Protein AF-A0AAN6P6X8-F1 (afdb_monomer_lite)

Radius of gyration: 31.21 Å; chains: 1; bounding box: 123×56×80 Å

Organism: NCBI:txid2588326

Secondary structure (DSSP, 8-state):
---HHHHHHHHHHHHHHHHHHHHHHHHHHHHHHHHHHHTTS-------------------EEEEEEETTEEEEEEEEEEE-GGGGSTT---SEEE-HHHHTSSS-----HHHHTEEEEEEEEEEEEESSS-EEEEEEEEETTTTEEEEEEEE---TTTHHHHIIIIIHHHHHHHHHHHHHTT--SSSEEE-TTS--EEEEEEEE--TTTGGG-S-EEEEETTEEEEE--EEEEEEEEEEE---GGG--GGGGG--EEEEEEE--SSTT---EEEEEEES-HHHHHHHHHHHHHHHHHHHHHS--TTEEEEEEEEEEEEEESS-EEEEEEEEEEEETTS-EEEEEEETTSSEEEEEEEPGGGSPSS--TT----S-EEEEEE-TTSPEEEEEETT--S-EEESSHHHHHHHHHHHHHHHHHTS---------PPPPP---

pLDDT: mean 77.72, std 19.09, range [30.06, 97.38]

Foldseek 3Di:
DAQFVLLVVLLVVLVQVCQLVVVVVVCCCVVPVVVVVVVPDDDDDDDPDPPDPDPPPFFWWWKWWDDPPDIHTLAGTKGADPCLVPPPDFFGIAHPQCVPPVPNDGDGRVQNRQWGADLQWAKAWERGPFTKIKGFQIARNVVRGGTIMMIGDGDPVCVVVCCVVPRVVRQVVSLVSCVVVVHADLQWHADPVRPWIKGWHYKYDPPPVQVSQQWDWDDDPPDIDIARAFPDKMKIFIATPDDPVPDDPVRRQFFIWIWTWGDDPDPPDDTPTPTDGDTGPVVVVVVSVQVSVVSVVVSQQDAHSQKDWLDWAFAQWKDFPVDIAGRWIWTWIAGPVRWIKIWIAHPVRQKIKIFTADPCNLDDDDDPQQFSFAKMWIWGQDPVRDIDIDIDRGGTGDMDGPDVVRVVSVVVSSNVSNVVPDPPPDPPDDDDDDDDDDD

Sequence (439 aa):
IPCSSRTSRIEDRLNENSIMVKEIHAWWLQNLRDATIATVIGGDVHSDQPLAPRPPTSLCFEVHLSSGNQSQVLCARACPHDDWKDSGTLQLFVCRCSEAENTGQGPRHPRVENIALSPFSFPYRQAGEASSWTLFKALDKSTNQMVSITIKNVTASDIAEFEASFIHPLAAARADAMLQNGISNQLAHLSLDGGRVRALNLHSDLSGLHTLIESVTFRAGHRSLTKSNVAGLSLLNYRELEDESARTVDSALDQAELSIYCGGRGTNDTEDITKTIVHPARKLHQKLKDMRTELFITALQSPRPDETVVLHLQATDVQCEVAIISDAELLITRNRQGKYRLIVTSRNRCTVLTQVLPDAFFTAPHFPGQRFASPTWVIQLEDGGRRKVTHHPNGFRFMSFRNSNAERMFELGRTAVLQGAQPQALPIEGHETTPSATS

Structure (mmCIF, N/CA/C/O backbone):
data_AF-A0AAN6P6X8-F1
#
_entry.id   AF-A0AAN6P6X8-F1
#
loop_
_atom_site.group_PDB
_atom_site.id
_atom_site.type_symbol
_atom_site.label_atom_id
_atom_site.label_alt_id
_atom_site.label_comp_id
_atom_site.label_asym_id
_atom_site.label_entity_id
_atom_site.label_seq_id
_atom_site.pdbx_PDB_ins_code
_atom_site.Cartn_x
_atom_site.Cartn_y
_atom_site.Cartn_z
_atom_site.occupancy
_atom_site.B_iso_or_equiv
_atom_site.auth_seq_id
_atom_site.auth_comp_id
_atom_site.auth_asym_id
_atom_site.auth_atom_id
_atom_site.pdbx_PDB_model_num
ATOM 1 N N . ILE A 1 1 ? -23.706 9.107 12.059 1.00 30.19 1 ILE A N 1
ATOM 2 C CA . ILE A 1 1 ? -22.385 9.117 11.381 1.00 30.19 1 ILE A CA 1
ATOM 3 C C . ILE A 1 1 ? -21.906 7.667 11.287 1.00 30.19 1 ILE A C 1
ATOM 5 O O . ILE A 1 1 ? -21.598 7.106 12.332 1.00 30.19 1 ILE A O 1
ATOM 9 N N . PRO A 1 2 ? -21.930 7.013 10.111 1.00 30.06 2 PRO A N 1
ATOM 10 C CA . PRO A 1 2 ? -21.532 5.612 9.974 1.00 30.06 2 PRO A CA 1
ATOM 11 C C . PRO A 1 2 ? -20.073 5.517 9.482 1.00 30.06 2 PRO A C 1
ATOM 13 O O . PRO A 1 2 ? -19.825 5.630 8.288 1.00 30.06 2 PRO A O 1
ATOM 16 N N . CYS A 1 3 ? -19.100 5.332 10.388 1.00 36.81 3 CYS A N 1
ATOM 17 C CA . CYS A 1 3 ? -17.661 5.349 10.039 1.00 36.81 3 CYS A CA 1
ATOM 18 C C . CYS A 1 3 ? -16.919 3.996 10.070 1.00 36.81 3 CYS A C 1
ATOM 20 O O . CYS A 1 3 ? -15.815 3.913 9.546 1.00 36.81 3 CYS A O 1
ATOM 22 N N . SER A 1 4 ? -17.450 2.922 10.650 1.00 45.56 4 SER A N 1
ATOM 23 C CA . SER A 1 4 ? -16.604 1.790 11.081 1.00 45.56 4 SER A CA 1
ATOM 24 C C . SER A 1 4 ? -16.458 0.581 10.127 1.00 45.56 4 SER A C 1
ATOM 26 O O . SER A 1 4 ? -15.605 -0.262 10.379 1.00 45.56 4 SER A O 1
ATOM 28 N N . SER A 1 5 ? -17.190 0.483 9.001 1.00 40.00 5 SER A N 1
ATOM 29 C CA . SER A 1 5 ? -16.968 -0.583 7.987 1.00 40.00 5 SER A CA 1
ATOM 30 C C . SER A 1 5 ? -15.854 -0.214 7.014 1.00 40.00 5 SER A C 1
ATOM 32 O O . SER A 1 5 ? -15.300 -1.072 6.329 1.00 40.00 5 SER A O 1
ATOM 34 N N . ARG A 1 6 ? -15.530 1.081 6.947 1.00 45.75 6 ARG A N 1
ATOM 35 C CA . ARG A 1 6 ? -14.429 1.609 6.149 1.00 45.75 6 ARG A CA 1
ATOM 36 C C . ARG A 1 6 ? -13.105 1.376 6.865 1.00 45.75 6 ARG A C 1
ATOM 38 O O . ARG A 1 6 ? -12.156 0.984 6.208 1.00 45.75 6 ARG A O 1
ATOM 45 N N . THR A 1 7 ? -13.047 1.505 8.191 1.00 44.00 7 THR A N 1
ATOM 46 C CA . THR A 1 7 ? -11.809 1.328 8.969 1.00 44.00 7 THR A CA 1
ATOM 47 C C . THR A 1 7 ? -11.248 -0.090 8.900 1.00 44.00 7 THR A C 1
ATOM 49 O O . THR A 1 7 ? -10.050 -0.227 8.685 1.00 44.00 7 THR A O 1
ATOM 52 N N . SER A 1 8 ? -12.082 -1.135 8.995 1.00 43.88 8 SER A N 1
ATOM 53 C CA . SER A 1 8 ? -11.607 -2.524 8.858 1.00 43.88 8 SER A CA 1
ATOM 54 C C . SER A 1 8 ? -11.134 -2.840 7.437 1.00 43.88 8 SER A C 1
ATOM 56 O O . SER A 1 8 ? -10.067 -3.410 7.260 1.00 43.88 8 SER A O 1
ATOM 58 N N . ARG A 1 9 ? -11.853 -2.369 6.407 1.00 51.62 9 ARG A N 1
ATOM 59 C CA . ARG A 1 9 ? -11.424 -2.494 5.000 1.00 51.62 9 ARG A CA 1
ATOM 60 C C . ARG A 1 9 ? -10.135 -1.728 4.705 1.00 51.62 9 ARG A C 1
ATOM 62 O O . ARG A 1 9 ? -9.334 -2.174 3.892 1.00 51.62 9 ARG A O 1
ATOM 69 N N . ILE A 1 10 ? -9.947 -0.570 5.336 1.00 49.12 10 ILE A N 1
ATOM 70 C CA . ILE A 1 10 ? -8.704 0.202 5.261 1.00 49.12 10 ILE A CA 1
ATOM 71 C C . ILE A 1 10 ? -7.580 -0.560 5.965 1.00 49.12 10 ILE A C 1
ATOM 73 O O . ILE A 1 10 ? -6.480 -0.592 5.437 1.00 49.12 10 ILE A O 1
ATOM 77 N N . GLU A 1 11 ? -7.832 -1.193 7.111 1.00 47.28 11 GLU A N 1
ATOM 78 C CA . GLU A 1 11 ? -6.831 -1.976 7.841 1.00 47.28 11 GLU A CA 1
ATOM 79 C C . GLU A 1 11 ? -6.399 -3.238 7.078 1.00 47.28 11 GLU A C 1
ATOM 81 O O . GLU A 1 11 ? -5.197 -3.460 6.927 1.00 47.28 11 GLU A O 1
ATOM 86 N N . ASP A 1 12 ? -7.344 -4.002 6.526 1.00 48.84 12 ASP A N 1
ATOM 87 C CA . ASP A 1 12 ? -7.065 -5.190 5.707 1.00 48.84 12 ASP A CA 1
ATOM 88 C C . ASP A 1 12 ? -6.274 -4.812 4.444 1.00 48.84 12 ASP A C 1
ATOM 90 O O . ASP A 1 12 ? -5.235 -5.405 4.151 1.00 48.84 12 ASP A O 1
ATOM 94 N N . ARG A 1 13 ? -6.664 -3.725 3.762 1.00 51.25 13 ARG A N 1
ATOM 95 C CA . ARG A 1 13 ? -5.938 -3.224 2.583 1.00 51.25 13 ARG A CA 1
ATOM 96 C C . ARG A 1 13 ? -4.625 -2.524 2.926 1.00 51.25 13 ARG A C 1
ATOM 98 O O . ARG A 1 13 ? -3.699 -2.540 2.126 1.00 51.25 13 ARG A O 1
ATOM 105 N N . LEU A 1 14 ? -4.478 -1.923 4.106 1.00 48.84 14 LEU A N 1
ATOM 106 C CA . LEU A 1 14 ? -3.179 -1.463 4.615 1.00 48.84 14 LEU A CA 1
ATOM 107 C C . LEU A 1 14 ? -2.282 -2.648 4.985 1.00 48.84 14 LEU A C 1
ATOM 109 O O . LEU A 1 14 ? -1.062 -2.516 4.948 1.00 48.84 14 LEU A O 1
ATOM 113 N N . ASN A 1 15 ? -2.850 -3.801 5.342 1.00 48.84 15 ASN A N 1
ATOM 114 C CA . ASN A 1 15 ? -2.104 -5.026 5.604 1.00 48.84 15 ASN A CA 1
ATOM 115 C C . ASN A 1 15 ? -1.629 -5.700 4.303 1.00 48.84 15 ASN A C 1
ATOM 117 O O . ASN A 1 15 ? -0.506 -6.205 4.277 1.00 48.84 15 ASN A O 1
ATOM 121 N N . GLU A 1 16 ? -2.422 -5.621 3.231 1.00 52.09 16 GLU A N 1
ATOM 122 C CA . GLU A 1 16 ? -1.996 -5.910 1.852 1.00 52.09 16 GLU A CA 1
ATOM 123 C C . GLU A 1 16 ? -0.932 -4.896 1.389 1.00 52.09 16 GLU A C 1
ATOM 125 O O . GLU A 1 16 ? 0.127 -5.274 0.924 1.00 52.09 16 GLU A O 1
ATOM 130 N N . ASN A 1 17 ? -1.088 -3.593 1.636 1.00 49.50 17 ASN A N 1
ATOM 131 C CA . ASN A 1 17 ? -0.071 -2.598 1.244 1.00 49.50 17 ASN A CA 1
ATOM 132 C C . ASN A 1 17 ? 1.177 -2.575 2.145 1.00 49.50 17 ASN A C 1
ATOM 134 O O . ASN A 1 17 ? 2.246 -2.107 1.750 1.00 49.50 17 ASN A O 1
ATOM 138 N N . SER A 1 18 ? 1.086 -3.163 3.340 1.00 50.09 18 SER A N 1
ATOM 139 C CA . SER A 1 18 ? 2.241 -3.522 4.160 1.00 50.09 18 SER A CA 1
ATOM 140 C C . SER A 1 18 ? 3.134 -4.542 3.452 1.00 50.09 18 SER A C 1
ATOM 142 O O . SER A 1 18 ? 4.253 -4.724 3.927 1.00 50.09 18 SER A O 1
ATOM 144 N N . ILE A 1 19 ? 2.685 -5.184 2.365 1.00 54.75 19 ILE A N 1
ATOM 145 C CA . ILE A 1 19 ? 3.520 -6.035 1.515 1.00 54.75 19 ILE A CA 1
ATOM 146 C C . ILE A 1 19 ? 4.697 -5.234 0.982 1.00 54.75 19 ILE A C 1
ATOM 148 O O . ILE A 1 19 ? 5.800 -5.672 1.237 1.00 54.75 19 ILE A O 1
ATOM 152 N N . MET A 1 20 ? 4.532 -4.021 0.438 1.00 54.41 20 MET A N 1
ATOM 153 C CA . MET A 1 20 ? 5.683 -3.225 -0.026 1.00 54.41 20 MET A CA 1
ATOM 154 C C . MET A 1 20 ? 6.729 -3.040 1.080 1.00 54.41 20 MET A C 1
ATOM 156 O O . MET A 1 20 ? 7.922 -3.233 0.870 1.00 54.41 20 MET A O 1
ATOM 160 N N . VAL A 1 21 ? 6.299 -2.684 2.292 1.00 56.94 21 VAL A N 1
ATOM 161 C CA . VAL A 1 21 ? 7.257 -2.443 3.377 1.00 56.94 21 VAL A CA 1
ATOM 162 C C . VAL A 1 21 ? 7.829 -3.746 3.944 1.00 56.94 21 VAL A C 1
ATOM 164 O O . VAL A 1 21 ? 8.978 -3.781 4.383 1.00 56.94 21 VAL A O 1
ATOM 167 N N . LYS A 1 22 ? 7.052 -4.833 3.919 1.00 59.72 22 LYS A N 1
ATOM 168 C CA . LYS A 1 22 ? 7.522 -6.183 4.246 1.00 59.72 22 LYS A CA 1
ATOM 169 C C . LYS A 1 22 ? 8.478 -6.710 3.184 1.00 59.72 22 LYS A C 1
ATOM 171 O O . LYS A 1 22 ? 9.425 -7.366 3.570 1.00 59.72 22 LYS A O 1
ATOM 176 N N . GLU A 1 23 ? 8.272 -6.410 1.909 1.00 56.66 23 GLU A N 1
ATOM 177 C CA . GLU A 1 23 ? 9.137 -6.755 0.783 1.00 56.66 23 GLU A CA 1
ATOM 178 C C . GLU A 1 23 ? 10.440 -5.981 0.872 1.00 56.66 23 GLU A C 1
ATOM 180 O O . GLU A 1 23 ? 11.497 -6.585 0.791 1.00 56.66 23 GLU A O 1
ATOM 185 N N . ILE A 1 24 ? 10.385 -4.675 1.142 1.00 54.97 24 ILE A N 1
ATOM 186 C CA . ILE A 1 24 ? 11.572 -3.860 1.416 1.00 54.97 24 ILE A CA 1
ATOM 187 C C . ILE A 1 24 ? 12.355 -4.446 2.604 1.00 54.97 24 ILE A C 1
ATOM 189 O O . ILE A 1 24 ? 13.575 -4.585 2.544 1.00 54.97 24 ILE A O 1
ATOM 193 N N . HIS A 1 25 ? 11.665 -4.843 3.678 1.00 52.03 25 HIS A N 1
ATOM 194 C CA . HIS A 1 25 ? 12.292 -5.460 4.849 1.00 52.03 25 HIS A CA 1
ATOM 195 C C . HIS A 1 25 ? 12.774 -6.901 4.604 1.00 52.03 25 HIS A C 1
ATOM 197 O O . HIS A 1 25 ? 13.787 -7.310 5.160 1.00 52.03 25 HIS A O 1
ATOM 203 N N . ALA A 1 26 ? 12.068 -7.690 3.797 1.00 56.59 26 ALA A N 1
ATOM 204 C CA . ALA A 1 26 ? 12.429 -9.061 3.449 1.00 56.59 26 ALA A CA 1
ATOM 205 C C . ALA A 1 26 ? 13.614 -9.073 2.487 1.00 56.59 26 ALA A C 1
ATOM 207 O O . ALA A 1 26 ? 14.550 -9.831 2.704 1.00 56.59 26 ALA A O 1
ATOM 208 N N . TRP A 1 27 ? 13.621 -8.173 1.504 1.00 63.25 27 TRP A N 1
ATOM 209 C CA . TRP A 1 27 ? 14.779 -7.884 0.671 1.00 63.25 27 TRP A CA 1
ATOM 210 C C . TRP A 1 27 ? 15.964 -7.471 1.544 1.00 63.25 27 TRP A C 1
ATOM 212 O O . TRP A 1 27 ? 17.047 -8.022 1.381 1.00 63.25 27 TRP A O 1
ATOM 222 N N . TRP A 1 28 ? 15.755 -6.595 2.534 1.00 56.28 28 TRP A N 1
ATOM 223 C CA . TRP A 1 28 ? 16.803 -6.237 3.492 1.00 56.28 28 TRP A CA 1
ATOM 224 C C . TRP A 1 28 ? 17.307 -7.455 4.282 1.00 56.28 28 TRP A C 1
ATOM 226 O O . TRP A 1 28 ? 18.509 -7.692 4.353 1.00 56.28 28 TRP A O 1
ATOM 236 N N . LEU A 1 29 ? 16.411 -8.290 4.814 1.00 47.16 29 LEU A N 1
ATOM 237 C CA . LEU A 1 29 ? 16.794 -9.514 5.522 1.00 47.16 29 LEU A CA 1
ATOM 238 C C . LEU A 1 29 ? 17.577 -10.487 4.628 1.00 47.16 29 LEU A C 1
ATOM 240 O O . LEU A 1 29 ? 18.539 -11.078 5.099 1.00 47.16 29 LEU A O 1
ATOM 244 N N . GLN A 1 30 ? 17.167 -10.655 3.371 1.00 47.69 30 GLN A N 1
ATOM 245 C CA . GLN A 1 30 ? 17.750 -11.620 2.434 1.00 47.69 30 GLN A CA 1
ATOM 246 C C . GLN A 1 30 ? 19.085 -11.162 1.851 1.00 47.69 30 GLN A C 1
ATOM 248 O O . GLN A 1 30 ? 19.957 -11.989 1.623 1.00 47.69 30 GLN A O 1
ATOM 253 N N . ASN A 1 31 ? 19.252 -9.863 1.606 1.00 44.12 31 ASN A N 1
ATOM 254 C CA . ASN A 1 31 ? 20.429 -9.346 0.909 1.00 44.12 31 ASN A CA 1
ATOM 255 C C . ASN A 1 31 ? 21.460 -8.730 1.862 1.00 44.12 31 ASN A C 1
ATOM 257 O O . ASN A 1 31 ? 22.615 -8.572 1.483 1.00 44.12 31 ASN A O 1
ATOM 261 N N . LEU A 1 32 ? 21.066 -8.368 3.091 1.00 45.84 32 LEU A N 1
ATOM 262 C CA . LEU A 1 32 ? 21.900 -7.537 3.969 1.00 45.84 32 LEU A CA 1
ATOM 263 C C . LEU A 1 32 ? 22.131 -8.127 5.364 1.00 45.84 32 LEU A C 1
ATOM 265 O O . LEU A 1 32 ? 23.141 -7.796 5.989 1.00 45.84 32 LEU A O 1
ATOM 269 N N . ARG A 1 33 ? 21.262 -9.015 5.871 1.00 38.66 33 ARG A N 1
ATOM 270 C CA . ARG A 1 33 ? 21.434 -9.590 7.220 1.00 38.66 33 ARG A CA 1
ATOM 271 C C . ARG A 1 33 ? 22.718 -10.413 7.334 1.00 38.66 33 ARG A C 1
ATOM 273 O O . ARG A 1 33 ? 23.456 -10.238 8.299 1.00 38.66 33 ARG A O 1
ATOM 280 N N . ASP A 1 34 ? 23.009 -11.242 6.338 1.00 42.44 34 ASP A N 1
ATOM 281 C CA . ASP A 1 34 ? 24.174 -12.133 6.369 1.00 42.44 34 ASP A CA 1
ATOM 282 C C . ASP A 1 34 ? 25.482 -11.381 6.070 1.00 42.44 34 ASP A C 1
ATOM 284 O O . ASP A 1 34 ? 26.512 -11.665 6.680 1.00 42.44 34 ASP A O 1
ATOM 288 N N . ALA A 1 35 ? 25.424 -10.326 5.247 1.00 42.53 35 ALA A N 1
ATOM 289 C CA . ALA A 1 35 ? 26.554 -9.426 5.004 1.00 42.53 35 ALA A CA 1
ATOM 290 C C . ALA A 1 35 ? 26.966 -8.635 6.263 1.00 42.53 35 ALA A C 1
ATOM 292 O O . ALA A 1 35 ? 28.150 -8.382 6.475 1.00 42.53 35 ALA A O 1
ATOM 293 N N . THR A 1 36 ? 25.996 -8.291 7.121 1.00 37.62 36 THR A N 1
ATOM 294 C CA . THR A 1 36 ? 26.223 -7.533 8.367 1.00 37.62 36 THR A CA 1
ATOM 295 C C . THR A 1 36 ? 26.735 -8.424 9.508 1.00 37.62 36 THR A C 1
ATOM 297 O O . THR A 1 36 ? 27.480 -7.963 10.368 1.00 37.62 36 THR A O 1
ATOM 300 N N . ILE A 1 37 ? 26.366 -9.711 9.530 1.00 42.56 37 ILE A N 1
ATOM 301 C CA . ILE A 1 37 ? 26.859 -10.669 10.538 1.00 42.56 37 ILE A CA 1
ATOM 302 C C . ILE A 1 37 ? 28.294 -11.111 10.209 1.00 42.56 37 ILE A C 1
ATOM 304 O O . ILE A 1 37 ? 29.118 -11.219 11.119 1.00 42.56 37 ILE A O 1
ATOM 308 N N . ALA A 1 38 ? 28.624 -11.274 8.924 1.00 42.00 38 ALA A N 1
ATOM 309 C CA . ALA A 1 38 ? 29.969 -11.636 8.473 1.00 42.00 38 ALA A CA 1
ATOM 310 C C . ALA A 1 38 ? 31.037 -10.568 8.784 1.00 42.00 38 ALA A C 1
ATOM 312 O O . ALA A 1 38 ? 32.212 -10.896 8.900 1.00 42.00 38 ALA A O 1
ATOM 313 N N . THR A 1 39 ? 30.657 -9.298 8.968 1.00 42.75 39 THR A N 1
ATOM 314 C CA . THR A 1 39 ? 31.610 -8.222 9.306 1.00 42.75 39 THR A CA 1
ATOM 315 C C . THR A 1 39 ? 31.902 -8.095 10.805 1.00 42.75 39 THR A C 1
ATOM 317 O O . THR A 1 39 ? 32.844 -7.401 11.178 1.00 42.75 39 THR A O 1
ATOM 320 N N . VAL A 1 40 ? 31.118 -8.743 11.677 1.00 46.34 40 VAL A N 1
ATOM 321 C CA . VAL A 1 40 ? 31.226 -8.579 13.142 1.00 46.34 40 VAL A CA 1
ATOM 322 C C . VAL A 1 40 ? 31.771 -9.834 13.838 1.00 46.34 40 VAL A C 1
ATOM 324 O O . VAL A 1 40 ? 32.238 -9.746 14.972 1.00 46.34 40 VAL A O 1
ATOM 327 N N . ILE A 1 41 ? 31.776 -10.999 13.179 1.00 44.88 41 ILE A N 1
ATOM 328 C CA . ILE A 1 41 ? 32.225 -12.262 13.784 1.00 44.88 41 ILE A CA 1
ATOM 329 C C . ILE A 1 41 ? 33.164 -13.019 12.826 1.00 44.88 41 ILE A C 1
ATOM 331 O O . ILE A 1 41 ? 32.703 -13.742 11.952 1.00 44.88 41 ILE A O 1
ATOM 335 N N . GLY A 1 42 ? 34.477 -12.898 13.054 1.00 34.62 42 GLY A N 1
ATOM 336 C CA . GLY A 1 42 ? 35.526 -13.774 12.498 1.00 34.62 42 GLY A CA 1
ATOM 337 C C . GLY A 1 42 ? 36.286 -13.153 11.316 1.00 34.62 42 GLY A C 1
ATOM 338 O O . GLY A 1 42 ? 35.695 -12.849 10.296 1.00 34.62 42 GLY A O 1
ATOM 339 N N . GLY A 1 43 ? 37.595 -12.900 11.362 1.00 40.12 43 GLY A N 1
ATOM 340 C CA . GLY A 1 43 ? 38.615 -13.648 12.093 1.00 40.12 43 GLY A CA 1
ATOM 341 C C . GLY A 1 43 ? 38.920 -14.958 11.368 1.00 40.12 43 GLY A C 1
ATOM 342 O O . GLY A 1 43 ? 38.415 -15.997 11.763 1.00 40.12 43 GLY A O 1
ATOM 343 N N . ASP A 1 44 ? 39.699 -14.845 10.292 1.00 42.50 44 ASP A N 1
ATOM 344 C CA . ASP A 1 44 ? 40.709 -15.806 9.834 1.00 42.50 44 ASP A CA 1
ATOM 345 C C . ASP A 1 44 ? 40.352 -17.307 9.911 1.00 42.50 44 ASP A C 1
ATOM 347 O O . ASP A 1 44 ? 40.714 -17.989 10.865 1.00 42.50 44 ASP A O 1
ATOM 351 N N . VAL A 1 45 ? 39.700 -17.840 8.867 1.00 37.84 45 VAL A N 1
ATOM 352 C CA . VAL A 1 45 ? 39.911 -19.228 8.414 1.00 37.84 45 VAL A CA 1
ATOM 353 C C . VAL A 1 45 ? 39.817 -19.267 6.887 1.00 37.84 45 VAL A C 1
ATOM 355 O O . VAL A 1 45 ? 38.734 -19.226 6.303 1.00 37.84 45 VAL A O 1
ATOM 358 N N . HIS A 1 46 ? 40.979 -19.368 6.243 1.00 45.03 46 HIS A N 1
ATOM 359 C CA . HIS A 1 46 ? 41.134 -19.791 4.855 1.00 45.03 46 HIS A CA 1
ATOM 360 C C . HIS A 1 46 ? 40.429 -21.136 4.612 1.00 45.03 46 HIS A C 1
ATOM 362 O O . HIS A 1 46 ? 40.798 -22.161 5.187 1.00 45.03 46 HIS A O 1
ATOM 368 N N . SER A 1 47 ? 39.473 -21.149 3.687 1.00 36.66 47 SER A N 1
ATOM 369 C CA . SER A 1 47 ? 39.107 -22.351 2.944 1.00 36.66 47 SER A CA 1
ATOM 370 C C . SER A 1 47 ? 38.998 -21.973 1.470 1.00 36.66 47 SER A C 1
ATOM 372 O O . SER A 1 47 ? 37.933 -21.623 0.965 1.00 36.66 47 SER A O 1
ATOM 374 N N . ASP A 1 48 ? 40.153 -21.978 0.804 1.00 39.28 48 ASP A N 1
ATOM 375 C CA . ASP A 1 48 ? 40.268 -21.918 -0.649 1.00 39.28 48 ASP A CA 1
ATOM 376 C C . ASP A 1 48 ? 39.727 -23.224 -1.236 1.00 39.28 48 ASP A C 1
ATOM 378 O O . ASP A 1 48 ? 40.447 -24.207 -1.425 1.00 39.28 48 ASP A O 1
ATOM 382 N N . GLN A 1 49 ? 38.431 -23.242 -1.528 1.00 40.88 49 GLN A N 1
ATOM 383 C CA . GLN A 1 49 ? 37.860 -24.184 -2.477 1.00 40.88 49 GLN A CA 1
ATOM 384 C C . GLN A 1 49 ? 37.224 -23.365 -3.605 1.00 40.88 49 GLN A C 1
ATOM 386 O O . GLN A 1 49 ? 36.201 -22.715 -3.378 1.00 40.88 49 GLN A O 1
ATOM 391 N N . PRO A 1 50 ? 37.817 -23.337 -4.814 1.00 37.88 50 PRO A N 1
ATOM 392 C CA . PRO A 1 50 ? 37.232 -22.617 -5.932 1.00 37.88 50 PRO A CA 1
ATOM 393 C C . PRO A 1 50 ? 35.937 -23.328 -6.329 1.00 37.88 50 PRO A C 1
ATOM 395 O O . PRO A 1 50 ? 35.951 -24.388 -6.955 1.00 37.88 50 PRO A O 1
ATOM 398 N N . LEU A 1 51 ? 34.805 -22.746 -5.931 1.00 43.03 51 LEU A N 1
ATOM 399 C CA . LEU A 1 51 ? 33.505 -23.046 -6.517 1.00 43.03 51 LEU A CA 1
ATOM 400 C C . LEU A 1 51 ? 33.652 -22.858 -8.027 1.00 43.03 51 LEU A C 1
ATOM 402 O O . LEU A 1 51 ? 33.905 -21.749 -8.498 1.00 43.03 51 LEU A O 1
ATOM 406 N N . ALA A 1 52 ? 33.555 -23.958 -8.773 1.00 41.16 52 ALA A N 1
ATOM 407 C CA . ALA A 1 52 ? 33.575 -23.927 -10.226 1.00 41.16 52 ALA A CA 1
ATOM 408 C C . ALA A 1 52 ? 32.581 -22.857 -10.720 1.00 41.16 52 ALA A C 1
ATOM 410 O O . ALA A 1 52 ? 31.459 -22.808 -10.201 1.00 41.16 52 ALA A O 1
ATOM 411 N N . PRO A 1 53 ? 32.964 -21.992 -11.680 1.00 40.84 53 PRO A N 1
ATOM 412 C CA . PRO A 1 53 ? 32.087 -20.948 -12.185 1.00 40.84 53 PRO A CA 1
ATOM 413 C C . PRO A 1 53 ? 30.818 -21.605 -12.718 1.00 40.84 53 PRO A C 1
ATOM 415 O O . PRO A 1 53 ? 30.846 -22.369 -13.686 1.00 40.84 53 PRO A O 1
ATOM 418 N N . ARG A 1 54 ? 29.703 -21.349 -12.031 1.00 42.62 54 ARG A N 1
ATOM 419 C CA . ARG A 1 54 ? 28.382 -21.759 -12.490 1.00 42.62 54 ARG A CA 1
ATOM 420 C C . ARG A 1 54 ? 28.211 -21.135 -13.883 1.00 42.62 54 ARG A C 1
ATOM 422 O O . ARG A 1 54 ? 28.461 -19.935 -14.013 1.00 42.62 54 ARG A O 1
ATOM 429 N N . PRO A 1 55 ? 27.873 -21.912 -14.928 1.00 49.50 55 PRO A N 1
ATOM 430 C CA . PRO A 1 55 ? 27.653 -21.337 -16.249 1.00 49.50 55 PRO A CA 1
ATOM 431 C C . PRO A 1 55 ? 26.587 -20.241 -16.117 1.00 49.50 55 PRO A C 1
ATOM 433 O O . PRO A 1 55 ? 25.645 -20.451 -15.347 1.00 49.50 55 PRO A O 1
ATOM 436 N N . PRO A 1 56 ? 26.733 -19.090 -16.800 1.00 55.66 56 PRO A N 1
ATOM 437 C CA . PRO A 1 56 ? 25.790 -17.986 -16.688 1.00 55.66 56 PRO A CA 1
ATOM 438 C C . PRO A 1 56 ? 24.404 -18.496 -17.075 1.00 55.66 56 PRO A C 1
ATOM 440 O O . PRO A 1 56 ? 24.108 -18.737 -18.247 1.00 55.66 56 PRO A O 1
ATOM 443 N N . THR A 1 57 ? 23.566 -18.749 -16.073 1.00 59.50 57 THR A N 1
ATOM 444 C CA . THR A 1 57 ? 22.164 -19.082 -16.278 1.00 59.50 57 THR A CA 1
ATOM 445 C C . THR A 1 57 ? 21.527 -17.847 -16.876 1.00 59.50 57 THR A C 1
ATOM 447 O O . THR A 1 57 ? 21.402 -16.821 -16.220 1.00 59.50 57 THR A O 1
ATOM 450 N N . SER A 1 58 ? 21.175 -17.926 -18.154 1.00 77.19 58 SER A N 1
ATOM 451 C CA . SER A 1 58 ? 20.538 -16.824 -18.859 1.00 77.19 58 SER A CA 1
ATOM 452 C C . SER A 1 58 ? 19.244 -16.434 -18.149 1.00 77.19 58 SER A C 1
ATOM 454 O O . SER A 1 58 ? 18.300 -17.231 -18.126 1.00 77.19 58 SER A O 1
ATOM 456 N N . LEU A 1 59 ? 19.205 -15.219 -17.600 1.00 90.19 59 LEU A N 1
ATOM 457 C CA . LEU A 1 59 ? 18.029 -14.630 -16.962 1.00 90.19 59 LEU A CA 1
ATOM 458 C C . LEU A 1 59 ? 16.807 -14.792 -17.875 1.00 90.19 59 LEU A C 1
ATOM 460 O O . LEU A 1 59 ? 16.798 -14.276 -18.992 1.00 90.19 59 LEU A O 1
ATOM 464 N N . CYS A 1 60 ? 15.788 -15.516 -17.415 1.00 93.69 60 CYS A N 1
ATOM 465 C CA . CYS A 1 60 ? 14.542 -15.726 -18.150 1.00 93.69 60 CYS A CA 1
ATOM 466 C C . CYS A 1 60 ? 13.356 -15.196 -17.345 1.00 93.69 60 CYS A C 1
ATOM 468 O O . CYS A 1 60 ? 13.275 -15.413 -16.138 1.00 93.69 60 CYS A O 1
ATOM 470 N N . PHE A 1 61 ? 12.426 -14.530 -18.022 1.00 96.19 61 PHE A N 1
ATOM 471 C CA . PHE A 1 61 ? 11.233 -13.942 -17.420 1.00 96.19 61 PHE A CA 1
ATOM 472 C C . PHE A 1 61 ? 10.085 -13.841 -18.424 1.00 96.19 61 PHE A C 1
ATOM 474 O O . PHE A 1 61 ? 10.250 -14.035 -19.631 1.00 96.19 61 PHE A O 1
ATOM 481 N N . GLU A 1 62 ? 8.904 -13.501 -17.924 1.00 97.06 62 GLU A N 1
ATOM 482 C CA . GLU A 1 62 ? 7.737 -13.231 -18.750 1.00 97.06 62 GLU A CA 1
ATOM 483 C C . GLU A 1 62 ? 7.657 -11.749 -19.108 1.00 97.06 62 GLU A C 1
ATOM 485 O O . GLU A 1 62 ? 7.864 -10.878 -18.261 1.00 97.06 62 GLU A O 1
ATOM 490 N N . VAL A 1 63 ? 7.282 -11.461 -20.351 1.00 97.25 63 VAL A N 1
ATOM 491 C CA . VAL A 1 63 ? 7.047 -10.105 -20.850 1.00 97.25 63 VAL A CA 1
ATOM 492 C C . VAL A 1 63 ? 5.581 -9.960 -21.214 1.00 97.25 63 VAL A C 1
ATOM 494 O O . VAL A 1 63 ? 5.049 -10.710 -22.034 1.00 97.25 63 VAL A O 1
ATOM 497 N N . HIS A 1 64 ? 4.938 -8.966 -20.617 1.00 97.38 64 HIS A N 1
ATOM 498 C CA . HIS A 1 64 ? 3.526 -8.659 -20.783 1.00 97.38 64 HIS A CA 1
ATOM 499 C C . HIS A 1 64 ? 3.361 -7.253 -21.359 1.00 97.38 64 HIS A C 1
ATOM 501 O O . HIS A 1 64 ? 4.071 -6.327 -20.978 1.00 97.38 64 HIS A O 1
ATOM 507 N N . LEU A 1 65 ? 2.400 -7.078 -22.256 1.00 96.00 65 LEU A N 1
ATOM 508 C CA . LEU A 1 65 ? 1.957 -5.783 -22.750 1.00 96.00 65 LEU A CA 1
ATOM 509 C C . LEU A 1 65 ? 0.805 -5.276 -21.883 1.00 96.00 65 LEU A C 1
ATOM 511 O O . LEU A 1 65 ? -0.205 -5.965 -21.735 1.00 96.00 65 LEU A O 1
ATOM 515 N N . SER A 1 66 ? 0.936 -4.065 -21.357 1.00 91.88 66 SER A N 1
ATOM 516 C CA . SER A 1 66 ? -0.092 -3.423 -20.539 1.00 91.88 66 SER A CA 1
ATOM 517 C C . SER A 1 66 ? -0.898 -2.445 -21.393 1.00 91.88 66 SER A C 1
ATOM 519 O O . SER A 1 66 ? -0.370 -1.437 -21.864 1.00 91.88 66 SER A O 1
ATOM 521 N N . SER A 1 67 ? -2.182 -2.751 -21.606 1.00 82.62 67 SER A N 1
ATOM 522 C CA . SER A 1 67 ? -3.134 -1.907 -22.336 1.00 82.62 67 SER A CA 1
ATOM 523 C C . SER A 1 67 ? -4.355 -1.640 -21.454 1.00 82.62 67 SER A C 1
ATOM 525 O O . SER A 1 67 ? -5.227 -2.493 -21.277 1.00 82.62 67 SER A O 1
ATOM 527 N N . GLY A 1 68 ? -4.390 -0.459 -20.830 1.00 78.88 68 GLY A N 1
ATOM 528 C CA . GLY A 1 68 ? -5.402 -0.127 -19.825 1.00 78.88 68 GLY A CA 1
ATOM 529 C C . GLY A 1 68 ? -5.372 -1.108 -18.647 1.00 78.88 68 GLY A C 1
ATOM 530 O O . GLY A 1 68 ? -4.319 -1.329 -18.056 1.00 78.88 68 GLY A O 1
ATOM 531 N N . ASN A 1 69 ? -6.521 -1.718 -18.339 1.00 75.31 69 ASN A N 1
ATOM 532 C CA . ASN A 1 69 ? -6.663 -2.699 -17.253 1.00 75.31 69 ASN A CA 1
ATOM 533 C C . ASN A 1 69 ? -6.388 -4.149 -17.693 1.00 75.31 69 ASN A C 1
ATOM 535 O O . ASN A 1 69 ? -6.584 -5.073 -16.905 1.00 75.31 69 ASN A O 1
ATOM 539 N N . GLN A 1 70 ? -5.990 -4.373 -18.949 1.00 85.56 70 GLN A N 1
ATOM 540 C CA . GLN A 1 70 ? -5.702 -5.704 -19.476 1.00 85.56 70 GLN A CA 1
ATOM 541 C C . GLN A 1 70 ? -4.199 -5.884 -19.690 1.00 85.56 70 GLN A C 1
ATOM 543 O O . GLN A 1 70 ? -3.502 -4.996 -20.184 1.00 85.56 70 GLN A O 1
ATOM 548 N N . SER A 1 71 ? -3.710 -7.064 -19.315 1.00 90.81 71 SER A N 1
ATOM 549 C CA . SER A 1 71 ? -2.322 -7.477 -19.494 1.00 90.81 71 SER A CA 1
ATOM 550 C C . SER A 1 71 ? -2.292 -8.670 -20.446 1.00 90.81 71 SER A C 1
ATOM 552 O O . SER A 1 71 ? -2.961 -9.673 -20.198 1.00 90.81 71 SER A O 1
ATOM 554 N N . GLN A 1 72 ? -1.567 -8.541 -21.557 1.00 95.56 72 GLN A N 1
ATOM 555 C CA . GLN A 1 72 ? -1.422 -9.589 -22.568 1.00 95.56 72 GLN A CA 1
ATOM 556 C C . GLN A 1 72 ? -0.001 -10.148 -22.528 1.00 95.56 72 GLN A C 1
ATOM 558 O O . GLN A 1 72 ? 0.958 -9.401 -22.708 1.00 95.56 72 GLN A O 1
ATOM 563 N N . VAL A 1 73 ? 0.149 -11.464 -22.372 1.00 95.94 73 VAL A N 1
ATOM 564 C CA . VAL A 1 73 ? 1.464 -12.117 -22.448 1.00 95.94 73 VAL A CA 1
ATOM 565 C C . VAL A 1 73 ? 2.011 -11.992 -23.872 1.00 95.94 73 VAL A C 1
ATOM 567 O O . VAL A 1 73 ? 1.375 -12.447 -24.822 1.00 95.94 73 VAL A O 1
ATOM 570 N N . LEU A 1 74 ? 3.185 -11.377 -24.029 1.00 95.44 74 LEU A N 1
ATOM 571 C CA . LEU A 1 74 ? 3.915 -11.336 -25.300 1.00 95.44 74 LEU A CA 1
ATOM 572 C C . LEU A 1 74 ? 4.862 -12.526 -25.439 1.00 95.44 74 LEU A C 1
ATOM 574 O O . LEU A 1 74 ? 5.009 -13.069 -26.529 1.00 95.44 74 LEU A O 1
ATOM 578 N N . CYS A 1 75 ? 5.524 -12.905 -24.346 1.00 96.12 75 CYS A N 1
ATOM 579 C CA . CYS A 1 75 ? 6.431 -14.043 -24.304 1.00 96.12 75 CYS A CA 1
ATOM 580 C C . CYS A 1 75 ? 6.561 -14.551 -22.866 1.00 96.12 75 CYS A C 1
ATOM 582 O O . CYS A 1 75 ? 6.773 -13.756 -21.953 1.00 96.12 75 CYS A O 1
ATOM 584 N N . ALA A 1 76 ? 6.471 -15.868 -22.668 1.00 95.12 76 ALA A N 1
ATOM 585 C CA . ALA A 1 76 ? 6.638 -16.481 -21.349 1.00 95.12 76 ALA A CA 1
ATOM 586 C C . ALA A 1 76 ? 8.110 -16.758 -20.978 1.00 95.12 76 ALA A C 1
ATOM 588 O O . ALA A 1 76 ? 8.419 -17.070 -19.833 1.00 95.12 76 ALA A O 1
ATOM 589 N N . ARG A 1 77 ? 9.019 -16.695 -21.959 1.00 94.00 77 ARG A N 1
ATOM 590 C CA . ARG A 1 77 ? 10.449 -16.987 -21.797 1.00 94.00 77 ARG A CA 1
ATOM 591 C C . ARG A 1 77 ? 11.281 -15.989 -22.589 1.00 94.00 77 ARG A C 1
ATOM 593 O O . ARG A 1 77 ? 11.826 -16.321 -23.639 1.00 94.00 77 ARG A O 1
ATOM 600 N N . ALA A 1 78 ? 11.327 -14.754 -22.121 1.00 95.38 78 ALA A N 1
ATOM 601 C CA . ALA A 1 78 ? 12.190 -13.722 -22.671 1.00 95.38 78 ALA A CA 1
ATOM 602 C C . ALA A 1 78 ? 13.443 -13.545 -21.810 1.00 95.38 78 ALA A C 1
ATOM 604 O O . ALA A 1 78 ? 13.415 -13.815 -20.611 1.00 95.38 78 ALA A O 1
ATOM 605 N N . CYS A 1 79 ? 14.517 -13.054 -22.415 1.00 94.62 79 CYS A N 1
ATOM 606 C CA . CYS A 1 79 ? 15.701 -12.567 -21.713 1.00 94.62 79 CYS A CA 1
ATOM 607 C C . CYS A 1 79 ? 16.071 -11.169 -22.229 1.00 94.62 79 CYS A C 1
ATOM 609 O O . CYS A 1 79 ? 15.621 -10.795 -23.320 1.00 94.62 79 CYS A O 1
ATOM 611 N N . PRO A 1 80 ? 16.889 -10.390 -21.503 1.00 93.38 80 PRO A N 1
ATOM 612 C CA . PRO A 1 80 ? 17.488 -9.182 -22.057 1.00 93.38 80 PRO A CA 1
ATOM 613 C C . PRO A 1 80 ? 18.357 -9.558 -23.265 1.00 93.38 80 PRO A C 1
ATOM 615 O O . PRO A 1 80 ? 18.973 -10.625 -23.276 1.00 93.38 80 PRO A O 1
ATOM 618 N N . HIS A 1 81 ? 18.376 -8.717 -24.294 1.00 92.25 81 HIS A N 1
ATOM 619 C CA . HIS A 1 81 ? 19.307 -8.863 -25.415 1.00 92.25 81 HIS A CA 1
ATOM 620 C C . HIS A 1 81 ? 20.714 -8.442 -24.968 1.00 92.25 81 HIS A C 1
ATOM 622 O O . HIS A 1 81 ? 20.822 -7.400 -24.340 1.00 92.25 81 HIS A O 1
ATOM 628 N N . ASP A 1 82 ? 21.782 -9.174 -25.296 1.00 87.69 82 ASP A N 1
ATOM 629 C CA . ASP A 1 82 ? 23.140 -8.891 -24.777 1.00 87.69 82 ASP A CA 1
ATOM 630 C C . ASP A 1 82 ? 23.597 -7.445 -25.051 1.00 87.69 82 ASP A C 1
ATOM 632 O O . ASP A 1 82 ? 24.083 -6.748 -24.158 1.00 87.69 82 ASP A O 1
ATOM 636 N N . ASP A 1 83 ? 23.303 -6.953 -26.252 1.00 86.00 83 ASP A N 1
ATOM 637 C CA . ASP A 1 83 ? 23.674 -5.606 -26.691 1.00 86.00 83 ASP A CA 1
ATOM 638 C C . ASP A 1 83 ? 22.678 -4.504 -26.285 1.00 86.00 83 ASP A C 1
ATOM 640 O O . ASP A 1 83 ? 22.740 -3.402 -26.826 1.00 86.00 83 ASP A O 1
ATOM 644 N N . TRP A 1 84 ? 21.734 -4.749 -25.362 1.00 86.31 84 TRP A N 1
ATOM 645 C CA . TRP A 1 84 ? 20.696 -3.760 -25.002 1.00 86.31 84 TRP A CA 1
ATOM 646 C C . TRP A 1 84 ? 21.272 -2.414 -24.516 1.00 86.31 84 TRP A C 1
ATOM 648 O O . TRP A 1 84 ? 20.584 -1.390 -24.548 1.00 86.31 84 TRP A O 1
ATOM 658 N N . LYS A 1 85 ? 22.524 -2.427 -24.033 1.00 81.06 85 LYS A N 1
ATOM 659 C CA . LYS A 1 85 ? 23.277 -1.256 -23.561 1.00 81.06 85 LYS A CA 1
ATOM 660 C C . LYS A 1 85 ? 23.825 -0.406 -24.701 1.00 81.06 85 LYS A C 1
ATOM 662 O O . LYS A 1 85 ? 24.016 0.795 -24.515 1.00 81.06 85 LYS A O 1
ATOM 667 N N . ASP A 1 86 ? 24.083 -1.012 -25.853 1.00 75.31 86 ASP A N 1
ATOM 668 C CA . ASP A 1 86 ? 24.671 -0.320 -26.984 1.00 75.31 86 ASP A CA 1
ATOM 669 C C . ASP A 1 86 ? 23.602 0.534 -27.655 1.00 75.31 86 ASP A C 1
ATOM 671 O O . ASP A 1 86 ? 22.594 0.042 -28.158 1.00 75.31 86 ASP A O 1
ATOM 675 N N . SER A 1 87 ? 23.839 1.845 -27.681 1.00 55.19 87 SER A N 1
ATOM 676 C CA . SER A 1 87 ? 22.913 2.905 -28.108 1.00 55.19 87 SER A CA 1
ATOM 677 C C . SER A 1 87 ? 22.309 2.730 -29.510 1.00 55.19 87 SER A C 1
ATOM 679 O O . SER A 1 87 ? 21.405 3.478 -29.883 1.00 55.19 87 SER A O 1
ATOM 681 N N . GLY A 1 88 ? 22.834 1.794 -30.305 1.00 56.00 88 GLY A N 1
ATOM 682 C CA . GLY A 1 88 ? 22.382 1.477 -31.656 1.00 56.00 88 GLY A CA 1
ATOM 683 C C . GLY A 1 88 ? 21.528 0.216 -31.763 1.00 56.00 88 GLY A C 1
ATOM 684 O O . GLY A 1 88 ? 20.872 0.038 -32.794 1.00 56.00 88 GLY A O 1
ATOM 685 N N . THR A 1 89 ? 21.502 -0.657 -30.749 1.00 57.03 89 THR A N 1
ATOM 686 C CA . THR A 1 89 ? 20.666 -1.848 -30.840 1.00 57.03 89 THR A CA 1
ATOM 687 C C . THR A 1 89 ? 19.221 -1.505 -30.555 1.00 57.03 89 THR A C 1
ATOM 689 O O . THR A 1 89 ? 18.813 -0.758 -29.668 1.00 57.03 89 THR A O 1
ATOM 692 N N . LEU A 1 90 ? 18.419 -2.031 -31.455 1.00 68.50 90 LEU A N 1
ATOM 693 C CA . LEU A 1 90 ? 17.029 -1.703 -31.621 1.00 68.50 90 LEU A CA 1
ATOM 694 C C . LEU A 1 90 ? 16.162 -2.641 -30.747 1.00 68.50 90 LEU A C 1
ATOM 696 O O . LEU A 1 90 ? 14.956 -2.439 -30.645 1.00 68.50 90 LEU A O 1
ATOM 700 N N . GLN A 1 91 ? 16.745 -3.650 -30.109 1.00 86.25 91 GLN A N 1
ATOM 701 C CA . GLN A 1 91 ? 16.027 -4.757 -29.492 1.00 86.25 91 GLN A CA 1
ATOM 702 C C . GLN A 1 91 ? 16.367 -4.866 -28.008 1.00 86.25 91 GLN A C 1
ATOM 704 O O . GLN A 1 91 ? 17.528 -4.978 -27.634 1.00 86.25 91 GLN A O 1
ATOM 709 N N . LEU A 1 92 ? 15.337 -4.852 -27.162 1.00 91.75 92 LEU A N 1
ATOM 710 C CA . LEU A 1 92 ? 15.500 -4.982 -25.712 1.00 91.75 92 LEU A CA 1
ATOM 711 C C . LEU A 1 92 ? 15.494 -6.427 -25.224 1.00 91.75 92 LEU A C 1
ATOM 713 O O . LEU A 1 92 ? 16.179 -6.758 -24.259 1.00 91.75 92 LEU A O 1
ATOM 717 N N . PHE A 1 93 ? 14.685 -7.270 -25.862 1.00 94.62 93 PHE A N 1
ATOM 718 C CA . PHE A 1 93 ? 14.398 -8.620 -25.395 1.00 94.62 93 PHE A CA 1
ATOM 719 C C . PHE A 1 93 ? 14.583 -9.640 -26.511 1.00 94.62 93 PHE A C 1
ATOM 721 O O . PHE A 1 93 ? 14.286 -9.360 -27.672 1.00 94.62 93 PHE A O 1
ATOM 728 N N . VAL A 1 94 ? 15.001 -10.851 -26.151 1.00 93.56 94 VAL A N 1
ATOM 729 C CA . VAL A 1 94 ? 15.074 -12.010 -27.052 1.00 93.56 94 VAL A CA 1
ATOM 730 C C . VAL A 1 94 ? 14.096 -13.077 -26.576 1.00 93.56 94 VAL A C 1
ATOM 732 O O . VAL A 1 94 ? 13.977 -13.328 -25.376 1.00 93.56 94 VAL A O 1
ATOM 735 N N . CYS A 1 95 ? 13.381 -13.709 -27.509 1.00 93.62 95 CYS A N 1
ATOM 736 C CA . CYS A 1 95 ? 12.512 -14.840 -27.203 1.00 93.62 95 CYS A CA 1
ATOM 737 C C . CYS A 1 95 ? 13.321 -16.145 -27.117 1.00 93.62 95 CYS A C 1
ATOM 739 O O . CYS A 1 95 ? 13.996 -16.517 -28.072 1.00 93.62 95 CYS A O 1
ATOM 741 N N . ARG A 1 96 ? 13.186 -16.890 -26.014 1.00 91.69 96 ARG A N 1
ATOM 742 C CA . ARG A 1 96 ? 13.812 -18.209 -25.802 1.00 91.69 96 ARG A CA 1
ATOM 743 C C . ARG A 1 96 ? 12.822 -19.377 -25.794 1.00 91.69 96 ARG A C 1
ATOM 745 O O . ARG A 1 96 ? 13.140 -20.468 -25.326 1.00 91.69 96 ARG A O 1
ATOM 752 N N . CYS A 1 97 ? 11.609 -19.190 -26.313 1.00 88.19 97 CYS A N 1
ATOM 753 C CA . CYS A 1 97 ? 10.622 -20.273 -26.390 1.00 88.19 97 CYS A CA 1
ATOM 754 C C . CYS A 1 97 ? 11.067 -21.419 -27.320 1.00 88.19 97 CYS A C 1
ATOM 756 O O . CYS A 1 97 ? 10.768 -22.572 -27.033 1.00 88.19 97 CYS A O 1
ATOM 758 N N . SER A 1 98 ? 11.837 -21.139 -28.377 1.00 78.69 98 SER A N 1
ATOM 759 C CA . SER A 1 98 ? 12.304 -22.165 -29.325 1.00 78.69 98 SER A CA 1
ATOM 760 C C . SER A 1 98 ? 13.370 -23.112 -28.764 1.00 78.69 98 SER A C 1
ATOM 762 O O . SER A 1 98 ? 13.491 -24.235 -29.244 1.00 78.69 98 SER A O 1
ATOM 764 N N . GLU A 1 99 ? 14.130 -22.686 -27.752 1.00 74.06 99 GLU A N 1
ATOM 765 C CA . GLU A 1 99 ? 15.154 -23.516 -27.091 1.00 74.06 99 GLU A CA 1
ATOM 766 C C . GLU A 1 99 ? 14.530 -24.565 -26.159 1.00 74.06 99 GLU A C 1
ATOM 768 O O . GLU A 1 99 ? 15.140 -25.584 -25.857 1.00 74.06 99 GLU A O 1
ATOM 773 N N . ALA A 1 100 ? 13.298 -24.323 -25.709 1.00 62.78 100 ALA A N 1
ATOM 774 C CA . ALA A 1 100 ? 12.595 -25.164 -24.749 1.00 62.78 100 ALA A CA 1
ATOM 775 C C . ALA A 1 100 ? 12.108 -26.492 -25.335 1.00 62.78 100 ALA A C 1
ATOM 777 O O . ALA A 1 100 ? 12.018 -27.487 -24.622 1.00 62.78 100 ALA A O 1
ATOM 778 N N . GLU A 1 101 ? 11.733 -26.486 -26.613 1.00 61.34 101 GLU A N 1
ATOM 779 C CA . GLU A 1 101 ? 10.958 -27.575 -27.205 1.00 61.34 101 GLU A CA 1
ATOM 780 C C . GLU A 1 101 ? 11.828 -28.651 -27.867 1.00 61.34 101 GLU A C 1
ATOM 782 O O . GLU A 1 101 ? 11.280 -29.612 -28.390 1.00 61.34 101 GLU A O 1
ATOM 787 N N . ASN A 1 102 ? 13.168 -28.541 -27.841 1.00 58.31 102 ASN A N 1
ATOM 788 C CA . ASN A 1 102 ? 14.127 -29.477 -28.471 1.00 58.31 102 ASN A CA 1
ATOM 789 C C . ASN A 1 102 ? 13.865 -29.802 -29.962 1.00 58.31 102 ASN A C 1
ATOM 791 O O . ASN A 1 102 ? 14.565 -30.619 -30.555 1.00 58.31 102 ASN A O 1
ATOM 795 N N . THR A 1 103 ? 12.889 -29.150 -30.592 1.00 56.50 103 THR A N 1
ATOM 796 C CA . THR A 1 103 ? 12.453 -29.363 -31.978 1.00 56.50 103 THR A CA 1
ATOM 797 C C . THR A 1 103 ? 12.996 -28.302 -32.933 1.00 56.50 103 THR A C 1
ATOM 799 O O . THR A 1 103 ? 12.762 -28.386 -34.135 1.00 56.50 103 THR A O 1
ATOM 802 N N . GLY A 1 104 ? 13.706 -27.281 -32.431 1.00 57.12 104 GLY A N 1
ATOM 803 C CA . GLY A 1 104 ? 14.265 -26.189 -33.242 1.00 57.12 104 GLY A CA 1
ATOM 804 C C . GLY A 1 104 ? 13.219 -25.299 -33.936 1.00 57.12 104 GLY A C 1
ATOM 805 O O . GLY A 1 104 ? 13.591 -24.387 -34.670 1.00 57.12 104 GLY A O 1
ATOM 806 N N . GLN A 1 105 ? 11.924 -25.541 -33.701 1.00 56.62 105 GLN A N 1
ATOM 807 C CA . GLN A 1 105 ? 10.791 -24.874 -34.356 1.00 56.62 105 GLN A CA 1
ATOM 808 C C . GLN A 1 105 ? 9.721 -24.387 -33.366 1.00 56.62 105 GLN A C 1
ATOM 810 O O . GLN A 1 105 ? 8.577 -24.166 -33.757 1.00 56.62 105 GLN A O 1
ATOM 815 N N . GLY A 1 106 ? 10.070 -24.202 -32.090 1.00 61.28 106 GLY A N 1
ATOM 816 C CA . GLY A 1 106 ? 9.125 -23.622 -31.137 1.00 61.28 106 GLY A CA 1
ATOM 817 C C . GLY A 1 106 ? 8.690 -22.206 -31.545 1.00 61.28 106 GLY A C 1
ATOM 818 O O . GLY A 1 106 ? 9.416 -21.517 -32.277 1.00 61.28 106 GLY A O 1
ATOM 819 N N . PRO A 1 107 ? 7.509 -21.750 -31.094 1.00 72.75 107 PRO A N 1
ATOM 820 C CA . PRO A 1 107 ? 6.933 -20.483 -31.521 1.00 72.75 107 PRO A CA 1
ATOM 821 C C . PRO A 1 107 ? 7.865 -19.322 -31.157 1.00 72.75 107 PRO A C 1
ATOM 823 O O . PRO A 1 107 ? 8.116 -19.027 -29.986 1.00 72.75 107 PRO A O 1
ATOM 826 N N . ARG A 1 108 ? 8.395 -18.647 -32.183 1.00 81.88 108 ARG A N 1
ATOM 827 C CA . ARG A 1 108 ? 9.058 -17.353 -32.011 1.00 81.88 108 ARG A CA 1
ATOM 828 C C . ARG A 1 108 ? 7.998 -16.282 -31.798 1.00 81.88 108 ARG A C 1
ATOM 830 O O . ARG A 1 108 ? 6.960 -16.283 -32.455 1.00 81.88 108 ARG A O 1
ATOM 837 N N . HIS A 1 109 ? 8.289 -15.344 -30.904 1.00 89.75 109 HIS A N 1
ATOM 838 C CA . HIS A 1 109 ? 7.392 -14.243 -30.570 1.00 89.75 109 HIS A CA 1
ATOM 839 C C . HIS A 1 109 ? 7.979 -12.935 -31.126 1.00 89.75 109 HIS A C 1
ATOM 841 O O . HIS A 1 109 ? 8.513 -12.139 -30.362 1.00 89.75 109 HIS A O 1
ATOM 847 N N . PRO A 1 110 ? 7.892 -12.658 -32.442 1.00 88.88 110 PRO A N 1
ATOM 848 C CA . PRO A 1 110 ? 8.584 -11.517 -33.062 1.00 88.88 110 PRO A CA 1
ATOM 849 C C . PRO A 1 110 ? 8.166 -10.169 -32.462 1.00 88.88 110 PRO A C 1
ATOM 851 O O . PRO A 1 110 ? 8.907 -9.192 -32.496 1.00 88.88 110 PRO A O 1
ATOM 854 N N . ARG A 1 111 ? 6.971 -10.098 -31.868 1.00 93.06 111 ARG A N 1
ATOM 855 C CA . ARG A 1 111 ? 6.506 -8.889 -31.195 1.00 93.06 111 ARG A CA 1
ATOM 856 C C . ARG A 1 111 ? 7.331 -8.534 -29.955 1.00 93.06 111 ARG A C 1
ATOM 858 O O . ARG A 1 111 ? 7.533 -7.348 -29.733 1.00 93.06 111 ARG A O 1
ATOM 865 N N . VAL A 1 112 ? 7.829 -9.509 -29.180 1.00 93.94 112 VAL A N 1
ATOM 866 C CA . VAL A 1 112 ? 8.689 -9.206 -28.015 1.00 93.94 112 VAL A CA 1
ATOM 867 C C . VAL A 1 112 ? 10.052 -8.665 -28.454 1.00 93.94 112 VAL A C 1
ATOM 869 O O . VAL A 1 112 ? 10.595 -7.765 -27.821 1.00 93.94 112 VAL A O 1
ATOM 872 N N . GLU A 1 113 ? 10.553 -9.152 -29.588 1.00 93.06 113 GLU A N 1
ATOM 873 C CA . GLU A 1 113 ? 11.820 -8.735 -30.204 1.00 93.06 113 GLU A CA 1
ATOM 874 C C . GLU A 1 113 ? 11.723 -7.329 -30.824 1.00 93.06 113 GLU A C 1
ATOM 876 O O . GLU A 1 113 ? 12.704 -6.594 -30.899 1.00 93.06 113 GLU A O 1
ATOM 881 N N . ASN A 1 114 ? 10.513 -6.909 -31.203 1.00 93.94 114 ASN A N 1
ATOM 882 C CA . ASN A 1 114 ? 10.226 -5.572 -31.722 1.00 93.94 114 ASN A CA 1
ATOM 883 C C . ASN A 1 114 ? 10.064 -4.494 -30.638 1.00 93.94 114 ASN A C 1
ATOM 885 O O . ASN A 1 114 ? 9.857 -3.323 -30.976 1.00 93.94 114 ASN A O 1
ATOM 889 N N . ILE A 1 115 ? 10.148 -4.859 -29.356 1.00 94.94 115 ILE A N 1
ATOM 890 C CA . ILE A 1 115 ? 10.120 -3.896 -28.255 1.00 94.94 115 ILE A CA 1
ATOM 891 C C . ILE A 1 115 ? 11.488 -3.218 -28.135 1.00 94.94 115 ILE A C 1
ATOM 893 O O . ILE A 1 115 ? 12.527 -3.867 -27.997 1.00 94.94 115 ILE A O 1
ATOM 897 N N . ALA A 1 116 ? 11.468 -1.890 -28.158 1.00 93.81 116 ALA A N 1
ATOM 898 C CA . ALA A 1 116 ? 12.639 -1.030 -28.122 1.00 93.81 116 ALA A CA 1
ATOM 899 C C . ALA A 1 116 ? 12.487 0.084 -27.080 1.00 93.81 116 ALA A C 1
ATOM 901 O O . ALA A 1 116 ? 11.394 0.352 -26.576 1.00 93.81 116 ALA A O 1
ATOM 902 N N . LEU A 1 117 ? 13.584 0.778 -26.780 1.00 92.69 117 LEU A N 1
ATOM 903 C CA . LEU A 1 117 ? 13.550 1.974 -25.942 1.00 92.69 117 LEU A CA 1
ATOM 904 C C . LEU A 1 117 ? 13.129 3.190 -26.772 1.00 92.69 117 LEU A C 1
ATOM 906 O O . LEU A 1 117 ? 13.669 3.446 -27.844 1.00 92.69 117 LEU A O 1
ATOM 910 N N . SER A 1 118 ? 12.189 3.968 -26.246 1.00 90.69 118 SER A N 1
ATOM 911 C CA . SER A 1 118 ? 11.892 5.324 -26.697 1.00 90.69 118 SER A CA 1
ATOM 912 C C . SER A 1 118 ? 12.706 6.348 -25.883 1.00 90.69 118 SER A C 1
ATOM 914 O O . SER A 1 118 ? 13.248 6.011 -24.822 1.00 90.69 118 SER A O 1
ATOM 916 N N . PRO A 1 119 ? 12.764 7.624 -26.307 1.00 87.25 119 PRO A N 1
ATOM 917 C CA . PRO A 1 119 ? 13.367 8.696 -25.508 1.00 87.25 119 PRO A CA 1
ATOM 918 C C . PRO A 1 119 ? 12.731 8.882 -24.122 1.00 87.25 119 PRO A C 1
ATOM 920 O O . PRO A 1 119 ? 13.365 9.433 -23.230 1.00 87.25 119 PRO A O 1
ATOM 923 N N . PHE A 1 120 ? 11.497 8.407 -23.929 1.00 89.62 120 PHE A N 1
ATOM 924 C CA . PHE A 1 120 ? 10.750 8.520 -22.675 1.00 89.62 120 PHE A CA 1
ATOM 925 C C . PHE A 1 120 ? 10.668 7.201 -21.903 1.00 89.62 120 PHE A C 1
ATOM 927 O O . PHE A 1 120 ? 9.912 7.117 -20.933 1.00 89.62 120 PHE A O 1
ATOM 934 N N . SER A 1 121 ? 11.380 6.162 -22.353 1.00 93.69 121 SER A N 1
ATOM 935 C CA . SER A 1 121 ? 11.345 4.870 -21.682 1.00 93.69 121 SER A CA 1
ATOM 936 C C . SER A 1 121 ? 11.965 4.948 -20.299 1.00 93.69 121 SER A C 1
ATOM 938 O O . SER A 1 121 ? 13.074 5.456 -20.158 1.00 93.69 121 SER A O 1
ATOM 940 N N . PHE A 1 122 ? 11.287 4.399 -19.295 1.00 96.44 122 PHE A N 1
ATOM 941 C CA . PHE A 1 122 ? 11.815 4.378 -17.936 1.00 96.44 122 PHE A CA 1
ATOM 942 C C . PHE A 1 122 ? 11.411 3.096 -17.200 1.00 96.44 122 PHE A C 1
ATOM 944 O O . PHE A 1 122 ? 10.213 2.797 -17.144 1.00 96.44 122 PHE A O 1
ATOM 951 N N . PRO A 1 123 ? 12.368 2.320 -16.660 1.00 96.81 123 PRO A N 1
ATOM 952 C CA . PRO A 1 123 ? 12.058 1.148 -15.859 1.00 96.81 123 PRO A CA 1
ATOM 953 C C . PRO A 1 123 ? 11.827 1.522 -14.388 1.00 96.81 123 PRO A C 1
ATOM 955 O O . PRO A 1 123 ? 12.529 2.360 -13.834 1.00 96.81 123 PRO A O 1
ATOM 958 N N . TYR A 1 124 ? 10.879 0.862 -13.734 1.00 95.31 124 TYR A N 1
ATOM 959 C CA . TYR A 1 124 ? 10.722 0.894 -12.278 1.00 95.31 124 TYR A CA 1
ATOM 960 C C . TYR A 1 124 ? 10.067 -0.395 -11.782 1.00 95.31 124 TYR A C 1
ATOM 962 O O . TYR A 1 124 ? 9.376 -1.091 -12.529 1.00 95.31 124 TYR A O 1
ATOM 970 N N . ARG A 1 125 ? 10.249 -0.719 -10.504 1.00 94.44 125 ARG A N 1
ATOM 971 C CA . ARG A 1 125 ? 9.597 -1.859 -9.857 1.00 94.44 125 ARG A CA 1
ATOM 972 C C . ARG A 1 125 ? 8.164 -1.512 -9.449 1.00 94.44 125 ARG A C 1
ATOM 974 O O . ARG A 1 125 ? 7.914 -0.447 -8.890 1.00 94.44 125 ARG A O 1
ATOM 981 N N . GLN A 1 126 ? 7.217 -2.407 -9.701 1.00 91.75 126 GLN A N 1
ATOM 982 C CA . GLN A 1 126 ? 5.870 -2.321 -9.140 1.00 91.75 126 GLN A CA 1
ATOM 983 C C . GLN A 1 126 ? 5.837 -3.063 -7.804 1.00 91.75 126 GLN A C 1
ATOM 985 O O . GLN A 1 126 ? 6.305 -4.197 -7.711 1.00 91.75 126 GLN A O 1
ATOM 990 N N . ALA A 1 127 ? 5.301 -2.424 -6.767 1.00 84.81 127 ALA A N 1
ATOM 991 C CA . ALA A 1 127 ? 5.043 -3.110 -5.505 1.00 84.81 127 ALA A CA 1
ATOM 992 C C . ALA A 1 127 ? 3.749 -3.924 -5.594 1.00 84.81 127 ALA A C 1
ATOM 994 O O . ALA A 1 127 ? 2.762 -3.450 -6.159 1.00 84.81 127 ALA A O 1
ATOM 995 N N . GLY A 1 128 ? 3.743 -5.119 -5.007 1.00 79.25 128 GLY A N 1
ATOM 996 C CA . GLY A 1 128 ? 2.599 -6.026 -5.028 1.00 79.25 128 GLY A CA 1
ATOM 997 C C . GLY A 1 128 ? 2.952 -7.385 -4.431 1.00 79.25 128 GLY A C 1
ATOM 998 O O . GLY A 1 128 ? 4.001 -7.538 -3.828 1.00 79.25 128 GLY A O 1
ATOM 999 N N . GLU A 1 129 ? 2.081 -8.382 -4.591 1.00 71.75 129 GLU A N 1
ATOM 1000 C CA . GLU A 1 129 ? 2.356 -9.754 -4.120 1.00 71.75 129 GLU A CA 1
ATOM 1001 C C . GLU A 1 129 ? 3.452 -10.464 -4.926 1.00 71.75 129 GLU A C 1
ATOM 1003 O O . GLU A 1 129 ? 4.089 -11.392 -4.428 1.00 71.75 129 GLU A O 1
ATOM 1008 N N . ALA A 1 130 ? 3.660 -10.042 -6.175 1.00 85.12 130 ALA A N 1
ATOM 1009 C CA . ALA A 1 130 ? 4.646 -10.613 -7.075 1.00 85.12 130 ALA A CA 1
ATOM 1010 C C . ALA A 1 130 ? 5.649 -9.550 -7.525 1.00 85.12 130 ALA A C 1
ATOM 1012 O O . ALA A 1 130 ? 5.265 -8.463 -7.972 1.00 85.12 130 ALA A O 1
ATOM 1013 N N . SER A 1 131 ? 6.933 -9.912 -7.494 1.00 88.62 131 SER A N 1
ATOM 1014 C CA . SER A 1 131 ? 8.012 -9.106 -8.060 1.00 88.62 131 SER A CA 1
ATOM 1015 C C . SER A 1 131 ? 7.752 -8.857 -9.543 1.00 88.62 131 SER A C 1
ATOM 1017 O O . SER A 1 131 ? 7.763 -9.779 -10.365 1.00 88.62 131 SER A O 1
ATOM 1019 N N . SER A 1 132 ? 7.482 -7.598 -9.875 1.00 94.94 132 SER A N 1
ATOM 1020 C CA . SER A 1 132 ? 7.221 -7.166 -11.239 1.00 94.94 132 SER A CA 1
ATOM 1021 C C . SER A 1 132 ? 7.850 -5.808 -11.504 1.00 94.94 132 SER A C 1
ATOM 1023 O O . SER A 1 132 ? 7.975 -4.968 -10.613 1.00 94.94 132 SER A O 1
ATOM 1025 N N . TRP A 1 133 ? 8.262 -5.592 -12.747 1.00 96.94 133 TRP A N 1
ATOM 1026 C CA . TRP A 1 133 ? 8.883 -4.350 -13.191 1.00 96.94 133 TRP A CA 1
ATOM 1027 C C . TRP A 1 133 ? 8.116 -3.819 -14.384 1.00 96.94 133 TRP A C 1
ATOM 1029 O O . TRP A 1 133 ? 7.671 -4.583 -15.234 1.00 96.94 133 TRP A O 1
ATOM 1039 N N . THR A 1 134 ? 7.944 -2.509 -14.455 1.00 96.69 134 THR A N 1
ATOM 1040 C CA . THR A 1 134 ? 7.341 -1.843 -15.602 1.00 96.69 134 THR A CA 1
ATOM 1041 C C . THR A 1 134 ? 8.402 -1.069 -16.351 1.00 96.69 134 THR A C 1
ATOM 1043 O O . THR A 1 134 ? 9.103 -0.254 -15.762 1.00 96.69 134 THR A O 1
ATOM 1046 N N . LEU A 1 135 ? 8.478 -1.291 -17.658 1.00 96.69 135 LEU A N 1
ATOM 1047 C CA . LEU A 1 135 ? 9.139 -0.402 -18.596 1.00 96.69 135 LEU A CA 1
ATOM 1048 C C . LEU A 1 135 ? 8.074 0.514 -19.200 1.00 96.69 135 LEU A C 1
ATOM 1050 O O . LEU A 1 135 ? 7.320 0.131 -20.099 1.00 96.69 135 LEU A O 1
ATOM 1054 N N . PHE A 1 136 ? 7.979 1.718 -18.649 1.00 95.88 136 PHE A N 1
ATOM 1055 C CA . PHE A 1 136 ? 7.013 2.724 -19.069 1.00 95.88 136 PHE A CA 1
ATOM 1056 C C . PHE A 1 136 ? 7.422 3.326 -20.409 1.00 95.88 136 PHE A C 1
ATOM 1058 O O . PHE A 1 136 ? 8.598 3.616 -20.598 1.00 95.88 136 PHE A O 1
ATOM 1065 N N . LYS A 1 137 ? 6.464 3.535 -21.324 1.00 94.56 137 LYS A N 1
ATOM 1066 C CA . LYS A 1 137 ? 6.683 4.145 -22.652 1.00 94.56 137 LYS A CA 1
ATOM 1067 C C . LYS A 1 137 ? 7.823 3.495 -23.455 1.00 94.56 137 LYS A C 1
ATOM 1069 O O . LYS A 1 137 ? 8.670 4.191 -24.019 1.00 94.56 137 LYS A O 1
ATOM 1074 N N . ALA A 1 138 ? 7.868 2.169 -23.516 1.00 94.44 138 ALA A N 1
ATOM 1075 C CA . ALA A 1 138 ? 8.644 1.444 -24.523 1.00 94.44 138 ALA A CA 1
ATOM 1076 C C . ALA A 1 138 ? 8.068 1.692 -25.929 1.00 94.44 138 ALA A C 1
ATOM 1078 O O . ALA A 1 138 ? 6.898 2.037 -26.064 1.00 94.44 138 ALA A O 1
ATOM 1079 N N . LEU A 1 139 ? 8.868 1.525 -26.979 1.00 94.06 139 LEU A N 1
ATOM 1080 C CA . LEU A 1 139 ? 8.418 1.595 -28.370 1.00 94.06 139 LEU A CA 1
ATOM 1081 C C . LEU A 1 139 ? 8.132 0.179 -28.884 1.00 94.06 139 LEU A C 1
ATOM 1083 O O . LEU A 1 139 ? 9.047 -0.636 -28.963 1.00 94.06 139 LEU A O 1
ATOM 1087 N N . ASP A 1 140 ? 6.891 -0.107 -29.274 1.00 94.44 140 ASP A N 1
ATOM 1088 C CA . ASP A 1 140 ? 6.561 -1.303 -30.057 1.00 94.44 140 ASP A CA 1
ATOM 1089 C C . ASP A 1 140 ? 6.721 -0.968 -31.542 1.00 94.44 140 ASP A C 1
ATOM 1091 O O . ASP A 1 140 ? 5.900 -0.261 -32.125 1.00 94.44 140 ASP A O 1
ATOM 1095 N N . LYS A 1 141 ? 7.783 -1.469 -32.177 1.00 93.19 141 LYS A N 1
ATOM 1096 C CA . LYS A 1 141 ? 8.077 -1.167 -33.588 1.00 93.19 141 LYS A CA 1
ATOM 1097 C C . LYS A 1 141 ? 7.104 -1.769 -34.574 1.00 93.19 141 LYS A C 1
ATOM 1099 O O . LYS A 1 141 ? 6.975 -1.249 -35.677 1.00 93.19 141 LYS A O 1
ATOM 1104 N N . SER A 1 142 ? 6.434 -2.852 -34.192 1.00 92.62 142 SER A N 1
ATOM 1105 C CA . SER A 1 142 ? 5.455 -3.485 -35.073 1.00 92.62 142 SER A CA 1
ATOM 1106 C C . SER A 1 142 ? 4.245 -2.578 -35.302 1.00 92.62 142 SER A C 1
ATOM 1108 O O . SER A 1 142 ? 3.639 -2.609 -36.368 1.00 92.62 142 SER A O 1
ATOM 1110 N N . THR A 1 143 ? 3.929 -1.731 -34.319 1.00 93.88 143 THR A N 1
ATOM 1111 C CA . THR A 1 143 ? 2.801 -0.792 -34.356 1.00 93.88 143 THR A CA 1
ATOM 1112 C C . THR A 1 143 ? 3.234 0.673 -34.409 1.00 93.88 143 THR A C 1
ATOM 1114 O O . THR A 1 143 ? 2.404 1.543 -34.661 1.00 93.88 143 THR A O 1
ATOM 1117 N N . ASN A 1 144 ? 4.520 0.955 -34.185 1.00 93.44 144 ASN A N 1
ATOM 1118 C CA . ASN A 1 144 ? 5.083 2.291 -33.994 1.00 93.44 144 ASN A CA 1
ATOM 1119 C C . ASN A 1 144 ? 4.374 3.089 -32.879 1.00 93.44 144 ASN A C 1
ATOM 1121 O O . ASN A 1 144 ? 4.181 4.301 -32.985 1.00 93.44 144 ASN A O 1
ATOM 1125 N N . GLN A 1 145 ? 3.950 2.402 -31.814 1.00 93.75 145 GLN A N 1
ATOM 1126 C CA . GLN A 1 145 ? 3.249 3.003 -30.678 1.00 93.75 145 GLN A CA 1
ATOM 1127 C C . GLN A 1 145 ? 4.084 2.930 -29.401 1.00 93.75 145 GLN A C 1
ATOM 1129 O O . GLN A 1 145 ? 4.857 1.993 -29.187 1.00 93.75 145 GLN A O 1
ATOM 1134 N N . MET A 1 146 ? 3.899 3.921 -28.525 1.00 94.31 146 MET A N 1
ATOM 1135 C CA . MET A 1 146 ? 4.414 3.849 -27.161 1.00 94.31 146 MET A CA 1
ATOM 1136 C C . MET A 1 146 ? 3.523 2.938 -26.322 1.00 94.31 146 MET A C 1
ATOM 1138 O O . MET A 1 146 ? 2.312 3.139 -26.248 1.00 94.31 146 MET A O 1
ATOM 1142 N N . VAL A 1 147 ? 4.138 1.972 -25.657 1.00 95.06 147 VAL A N 1
ATOM 1143 C CA . VAL A 1 147 ? 3.469 0.959 -24.847 1.00 95.06 147 VAL A CA 1
ATOM 1144 C C . VAL A 1 147 ? 4.114 0.855 -23.469 1.00 95.06 147 VAL A C 1
ATOM 1146 O O . VAL A 1 147 ? 5.268 1.237 -23.281 1.00 95.06 147 VAL A O 1
ATOM 1149 N N . SER A 1 148 ? 3.384 0.324 -22.494 1.00 96.50 148 SER A N 1
ATOM 1150 C CA . SER A 1 148 ? 3.957 -0.059 -21.202 1.00 96.50 148 SER A CA 1
ATOM 1151 C C . SER A 1 148 ? 4.139 -1.567 -21.171 1.00 96.50 148 SER A C 1
ATOM 1153 O O . SER A 1 148 ? 3.213 -2.315 -21.487 1.00 96.50 148 SER A O 1
ATOM 1155 N N . ILE A 1 149 ? 5.334 -2.007 -20.796 1.00 97.06 149 ILE A N 1
ATOM 1156 C CA . ILE A 1 149 ? 5.684 -3.423 -20.722 1.00 97.06 149 ILE A CA 1
ATOM 1157 C C . ILE A 1 149 ? 5.856 -3.805 -19.263 1.00 97.06 149 ILE A C 1
ATOM 1159 O O . ILE A 1 149 ? 6.531 -3.095 -18.523 1.00 97.06 149 ILE A O 1
ATOM 1163 N N . THR A 1 150 ? 5.277 -4.926 -18.855 1.00 96.75 150 THR A N 1
ATOM 1164 C CA . THR A 1 150 ? 5.436 -5.471 -17.510 1.00 96.75 150 THR A CA 1
ATOM 1165 C C . THR A 1 150 ? 6.236 -6.766 -17.576 1.00 96.75 150 THR A C 1
ATOM 1167 O O . THR A 1 150 ? 5.870 -7.700 -18.284 1.00 96.75 150 THR A O 1
ATOM 1170 N N . ILE A 1 151 ? 7.334 -6.814 -16.831 1.00 97.38 151 ILE A N 1
ATOM 1171 C CA . ILE A 1 151 ? 8.200 -7.977 -16.667 1.00 97.38 151 ILE A CA 1
ATOM 1172 C C . ILE A 1 151 ? 7.793 -8.685 -15.377 1.00 97.38 151 ILE A C 1
ATOM 1174 O O . ILE A 1 151 ? 7.679 -8.040 -14.332 1.00 97.38 151 ILE A O 1
ATOM 1178 N N . LYS A 1 152 ? 7.553 -9.994 -15.451 1.00 96.31 152 LYS A N 1
ATOM 1179 C CA . LYS A 1 152 ? 7.115 -10.830 -14.322 1.00 96.31 152 LYS A CA 1
ATOM 1180 C C . LYS A 1 152 ? 7.900 -12.133 -14.277 1.00 96.31 152 LYS A C 1
ATOM 1182 O O . LYS A 1 152 ? 8.565 -12.496 -15.241 1.00 96.31 152 LYS A O 1
ATOM 1187 N N . ASN A 1 153 ? 7.752 -12.857 -13.169 1.00 94.62 153 ASN A N 1
ATOM 1188 C CA . ASN A 1 153 ? 8.269 -14.218 -13.017 1.00 94.62 153 ASN A CA 1
ATOM 1189 C C . ASN A 1 153 ? 9.803 -14.310 -13.167 1.00 94.62 153 ASN A C 1
ATOM 1191 O O . ASN A 1 153 ? 10.332 -15.288 -13.686 1.00 94.62 153 ASN A O 1
ATOM 1195 N N . VAL A 1 154 ? 10.522 -13.275 -12.714 1.00 93.81 154 VAL A N 1
ATOM 1196 C CA . VAL A 1 154 ? 11.969 -13.368 -12.469 1.00 93.81 154 VAL A CA 1
ATOM 1197 C C . VAL A 1 154 ? 12.152 -14.244 -11.234 1.00 93.81 154 VAL A C 1
ATOM 1199 O O . VAL A 1 154 ? 11.534 -13.981 -10.197 1.00 93.81 154 VAL A O 1
ATOM 1202 N N . THR A 1 155 ? 12.955 -15.302 -11.339 1.00 90.19 155 THR A N 1
ATOM 1203 C CA . THR A 1 155 ? 13.135 -16.235 -10.221 1.00 90.19 155 THR A CA 1
ATOM 1204 C C . THR A 1 155 ? 13.776 -15.520 -9.031 1.00 90.19 155 THR A C 1
ATOM 1206 O O . THR A 1 155 ? 14.597 -14.624 -9.208 1.00 90.19 155 THR A O 1
ATOM 1209 N N . ALA A 1 156 ? 13.417 -15.905 -7.803 1.00 85.81 156 ALA A N 1
ATOM 1210 C CA . ALA A 1 156 ? 13.884 -15.209 -6.603 1.00 85.81 156 ALA A CA 1
ATOM 1211 C C . ALA A 1 156 ? 15.421 -15.165 -6.473 1.00 85.81 156 ALA A C 1
ATOM 1213 O O . ALA A 1 156 ? 15.945 -14.180 -5.960 1.00 85.81 156 ALA A O 1
ATOM 1214 N N . SER A 1 157 ? 16.134 -16.192 -6.959 1.00 87.12 157 SER A N 1
ATOM 1215 C CA . SER A 1 157 ? 17.606 -16.218 -6.983 1.00 87.12 157 SER A CA 1
ATOM 1216 C C . SER A 1 157 ? 18.209 -15.219 -7.966 1.00 87.12 157 SER A C 1
ATOM 1218 O O . SER A 1 157 ? 19.324 -14.755 -7.751 1.00 87.12 157 SER A O 1
ATOM 1220 N N . ASP A 1 158 ? 17.464 -14.876 -9.013 1.00 90.44 158 ASP A N 1
ATOM 1221 C CA . ASP A 1 158 ? 17.951 -14.105 -10.151 1.00 90.44 158 ASP A CA 1
ATOM 1222 C C . ASP A 1 158 ? 17.558 -12.623 -10.053 1.00 90.44 158 ASP A C 1
ATOM 1224 O O . ASP A 1 158 ? 18.051 -11.803 -10.822 1.00 90.44 158 ASP A O 1
ATOM 1228 N N . ILE A 1 159 ? 16.686 -12.248 -9.104 1.00 89.94 159 ILE A N 1
ATOM 1229 C CA . ILE A 1 159 ? 16.202 -10.866 -8.936 1.00 89.94 159 ILE A CA 1
ATOM 1230 C C . ILE A 1 159 ? 17.360 -9.884 -8.759 1.00 89.94 159 ILE A C 1
ATOM 1232 O O . ILE A 1 159 ? 17.380 -8.847 -9.418 1.00 89.94 159 ILE A O 1
ATOM 1236 N N . ALA A 1 160 ? 18.318 -10.196 -7.882 1.00 87.62 160 ALA A N 1
ATOM 1237 C CA . ALA A 1 160 ? 19.422 -9.286 -7.587 1.00 87.62 160 ALA A CA 1
ATOM 1238 C C . ALA A 1 160 ? 20.304 -9.055 -8.826 1.00 87.62 160 ALA A C 1
ATOM 1240 O O . ALA A 1 160 ? 20.657 -7.917 -9.139 1.00 87.62 160 ALA A O 1
ATOM 1241 N N . GLU A 1 161 ? 20.606 -10.127 -9.565 1.00 91.44 161 GLU A N 1
ATOM 1242 C CA . GLU A 1 161 ? 21.367 -10.059 -10.813 1.00 91.44 161 GLU A CA 1
ATOM 1243 C C . GLU A 1 161 ? 20.586 -9.321 -11.903 1.00 91.44 161 GLU A C 1
ATOM 1245 O O . GLU A 1 161 ? 21.143 -8.457 -12.575 1.00 91.44 161 GLU A O 1
ATOM 1250 N N . PHE A 1 162 ? 19.292 -9.595 -12.058 1.00 93.31 162 PHE A N 1
ATOM 1251 C CA . PHE A 1 162 ? 18.420 -8.911 -13.009 1.00 93.31 162 PHE A CA 1
ATOM 1252 C C . PHE A 1 162 ? 18.338 -7.404 -12.734 1.00 93.31 162 PHE A C 1
ATOM 1254 O O . PHE A 1 162 ? 18.483 -6.585 -13.647 1.00 93.31 162 PHE A O 1
ATOM 1261 N N . GLU A 1 163 ? 18.158 -7.016 -11.472 1.00 92.31 163 GLU A N 1
ATOM 1262 C CA . GLU A 1 163 ? 18.112 -5.610 -11.088 1.00 92.31 163 GLU A CA 1
ATOM 1263 C C . GLU A 1 163 ? 19.465 -4.924 -11.343 1.00 92.31 163 GLU A C 1
ATOM 1265 O O . GLU A 1 163 ? 19.506 -3.864 -11.969 1.00 92.31 163 GLU A O 1
ATOM 1270 N N . ALA A 1 164 ? 20.580 -5.541 -10.938 1.00 90.31 164 ALA A N 1
ATOM 1271 C CA . ALA A 1 164 ? 21.921 -4.979 -11.103 1.00 90.31 164 ALA A CA 1
ATOM 1272 C C . ALA A 1 164 ? 22.400 -4.921 -12.564 1.00 90.31 164 ALA A C 1
ATOM 1274 O O . ALA A 1 164 ? 23.017 -3.936 -12.970 1.00 90.31 164 ALA A O 1
ATOM 1275 N N . SER A 1 165 ? 22.125 -5.957 -13.358 1.00 91.06 165 SER A N 1
ATOM 1276 C CA . SER A 1 165 ? 22.637 -6.087 -14.726 1.00 91.06 165 SER A CA 1
ATOM 1277 C C . SER A 1 165 ? 21.778 -5.379 -15.771 1.00 91.06 165 SER A C 1
ATOM 1279 O O . SER A 1 165 ? 22.337 -4.954 -16.784 1.00 91.06 165 SER A O 1
ATOM 1281 N N . PHE A 1 166 ? 20.466 -5.232 -15.529 1.00 93.12 166 PHE A N 1
ATOM 1282 C CA . PHE A 1 166 ? 19.497 -4.701 -16.493 1.00 93.12 166 PHE A CA 1
ATOM 1283 C C . PHE A 1 166 ? 18.737 -3.471 -15.978 1.00 93.12 166 PHE A C 1
ATOM 1285 O O . PHE A 1 166 ? 18.862 -2.392 -16.557 1.00 93.12 166 PHE A O 1
ATOM 1292 N N . ILE A 1 167 ? 17.975 -3.591 -14.884 1.00 94.31 167 ILE A N 1
ATOM 1293 C CA . ILE A 1 167 ? 17.059 -2.518 -14.444 1.00 94.31 167 ILE A CA 1
ATOM 1294 C C . ILE A 1 167 ? 17.813 -1.260 -14.005 1.00 94.31 167 ILE A C 1
ATOM 1296 O O . ILE A 1 167 ? 17.480 -0.164 -14.452 1.00 94.31 167 ILE A O 1
ATOM 1300 N N . HIS A 1 168 ? 18.826 -1.394 -13.149 1.00 92.31 168 HIS A N 1
ATOM 1301 C CA . HIS A 1 168 ? 19.536 -0.250 -12.582 1.00 92.31 168 HIS A CA 1
ATOM 1302 C C . HIS A 1 168 ? 20.335 0.541 -13.623 1.00 92.31 168 HIS A C 1
ATOM 1304 O O . HIS A 1 168 ? 20.167 1.762 -13.665 1.00 92.31 168 HIS A O 1
ATOM 1310 N N . PRO A 1 169 ? 21.146 -0.089 -14.499 1.00 92.56 169 PRO A N 1
ATOM 1311 C CA . PRO A 1 169 ? 21.875 0.667 -15.509 1.00 92.56 169 PRO A CA 1
ATOM 1312 C C . PRO A 1 169 ? 20.920 1.310 -16.523 1.00 92.56 169 PRO A C 1
ATOM 1314 O O . PRO A 1 169 ? 21.170 2.428 -16.972 1.00 92.56 169 PRO A O 1
ATOM 1317 N N . LEU A 1 170 ? 19.787 0.661 -16.832 1.00 93.44 170 LEU A N 1
ATOM 1318 C CA . LEU A 1 170 ? 18.768 1.238 -17.705 1.00 93.44 170 LEU A CA 1
ATOM 1319 C C . LEU A 1 170 ? 18.099 2.458 -17.058 1.00 93.44 170 LEU A C 1
ATOM 1321 O O . LEU A 1 170 ? 17.956 3.486 -17.715 1.00 93.44 170 LEU A O 1
ATOM 1325 N N . ALA A 1 171 ? 17.710 2.367 -15.782 1.00 94.00 171 ALA A N 1
ATOM 1326 C CA . ALA A 1 171 ? 17.132 3.485 -15.035 1.00 94.00 171 ALA A CA 1
ATOM 1327 C C . ALA A 1 171 ? 18.094 4.677 -14.984 1.00 94.00 171 ALA A C 1
ATOM 1329 O O . ALA A 1 171 ? 17.672 5.808 -15.214 1.00 94.00 171 ALA A O 1
ATOM 1330 N N . ALA A 1 172 ? 19.383 4.417 -14.739 1.00 93.00 172 ALA A N 1
ATOM 1331 C CA . ALA A 1 172 ? 20.408 5.450 -14.683 1.00 93.00 172 ALA A CA 1
ATOM 1332 C C . ALA A 1 172 ? 20.584 6.161 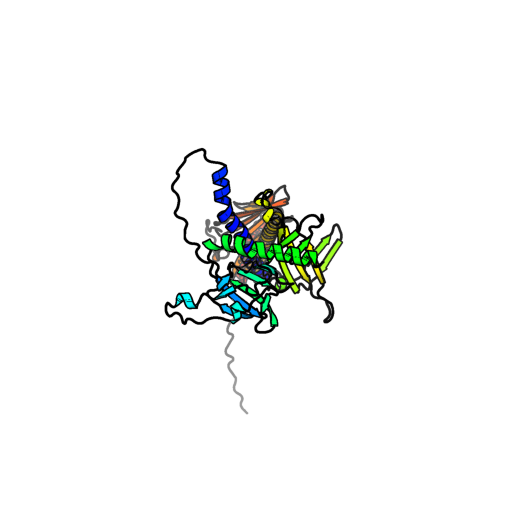-16.029 1.00 93.00 172 ALA A C 1
ATOM 1334 O O . ALA A 1 172 ? 20.378 7.370 -16.117 1.00 93.00 172 ALA A O 1
ATOM 1335 N N . ALA A 1 173 ? 20.832 5.399 -17.099 1.00 92.44 173 ALA A N 1
ATOM 1336 C CA . ALA A 1 173 ? 20.996 5.955 -18.440 1.00 92.44 173 ALA A CA 1
ATOM 1337 C C . ALA A 1 173 ? 19.767 6.765 -18.893 1.00 92.44 173 ALA A C 1
ATOM 1339 O O . ALA A 1 173 ? 19.898 7.791 -19.562 1.00 92.44 173 ALA A O 1
ATOM 1340 N N . ARG A 1 174 ? 18.555 6.322 -18.527 1.00 93.62 174 ARG A N 1
ATOM 1341 C CA . ARG A 1 174 ? 17.312 7.024 -18.878 1.00 93.62 174 ARG A CA 1
ATOM 1342 C C . ARG A 1 174 ? 17.076 8.261 -18.022 1.00 93.62 174 ARG A C 1
ATOM 1344 O O . ARG A 1 174 ? 16.642 9.270 -18.570 1.00 93.62 174 ARG A O 1
ATOM 1351 N N . ALA A 1 175 ? 17.389 8.221 -16.729 1.00 93.69 175 ALA A N 1
ATOM 1352 C CA . ALA A 1 175 ? 17.322 9.396 -15.867 1.00 93.69 175 ALA A CA 1
ATOM 1353 C C . ALA A 1 175 ? 18.267 10.499 -16.361 1.00 93.69 175 ALA A C 1
ATOM 1355 O O . ALA A 1 175 ? 17.833 11.640 -16.524 1.00 93.69 175 ALA A O 1
ATOM 1356 N N . ASP A 1 176 ? 19.511 10.144 -16.688 1.00 92.81 176 ASP A N 1
ATOM 1357 C CA . ASP A 1 176 ? 20.500 11.083 -17.221 1.00 92.81 176 ASP A CA 1
ATOM 1358 C C . ASP A 1 176 ? 20.037 11.684 -18.549 1.00 92.81 176 ASP A C 1
ATOM 1360 O O . ASP A 1 176 ? 20.022 12.905 -18.707 1.00 92.81 176 ASP A O 1
ATOM 1364 N N . ALA A 1 177 ? 19.571 10.848 -19.484 1.00 91.62 177 ALA A N 1
ATOM 1365 C CA . ALA A 1 177 ? 19.051 11.317 -20.765 1.00 91.62 177 ALA A CA 1
ATOM 1366 C C . ALA A 1 177 ? 17.834 12.246 -20.601 1.00 91.62 177 ALA A C 1
ATOM 1368 O O . ALA A 1 177 ? 17.726 13.252 -21.302 1.00 91.62 177 ALA A O 1
ATOM 1369 N N . MET A 1 178 ? 16.911 11.946 -19.682 1.00 92.94 178 MET A N 1
ATOM 1370 C CA . MET A 1 178 ? 15.762 12.814 -19.405 1.00 92.94 178 MET A CA 1
ATOM 1371 C C . MET A 1 178 ? 16.213 14.180 -18.879 1.00 92.94 178 MET A C 1
ATOM 1373 O O . MET A 1 178 ? 15.791 15.208 -19.412 1.00 92.94 178 MET A O 1
ATOM 1377 N N . LEU A 1 179 ? 17.113 14.199 -17.894 1.00 92.44 179 LEU A N 1
ATOM 1378 C CA . LEU A 1 179 ? 17.590 15.435 -17.276 1.00 92.44 179 LEU A CA 1
ATOM 1379 C C . LEU A 1 179 ? 18.444 16.284 -18.224 1.00 92.44 179 LEU A C 1
ATOM 1381 O O . LEU A 1 179 ? 18.270 17.501 -18.256 1.00 92.44 179 LEU A O 1
ATOM 1385 N N . GLN A 1 180 ? 19.297 15.666 -19.046 1.00 92.25 180 GLN A N 1
ATOM 1386 C CA . GLN A 1 180 ? 20.065 16.365 -20.087 1.00 92.25 180 GLN A CA 1
ATOM 1387 C C . GLN A 1 180 ? 19.160 17.050 -21.119 1.00 92.2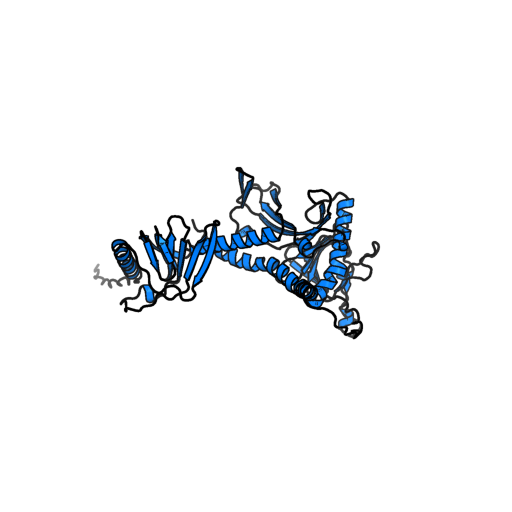5 180 GLN A C 1
ATOM 1389 O O . GLN A 1 180 ? 19.493 18.121 -21.619 1.00 92.25 180 GLN A O 1
ATOM 1394 N N . ASN A 1 181 ? 17.986 16.475 -21.391 1.00 91.75 181 ASN A N 1
ATOM 1395 C CA . ASN A 1 181 ? 16.964 17.070 -22.255 1.00 91.75 181 ASN A CA 1
ATOM 1396 C C . ASN A 1 181 ? 16.040 18.063 -21.518 1.00 91.75 181 ASN A C 1
ATOM 1398 O O . ASN A 1 181 ? 15.027 18.489 -22.073 1.00 91.75 181 ASN A O 1
ATOM 1402 N N . GLY A 1 182 ? 16.346 18.423 -20.266 1.00 90.94 182 GLY A N 1
ATOM 1403 C CA . GLY A 1 182 ? 15.546 19.348 -19.458 1.00 90.94 182 GLY A CA 1
ATOM 1404 C C . GLY A 1 182 ? 14.223 18.765 -18.946 1.00 90.94 182 GLY A C 1
ATOM 1405 O O . GLY A 1 182 ? 13.355 19.511 -18.492 1.00 90.94 182 GLY A O 1
ATOM 1406 N N . ILE A 1 183 ? 14.041 17.444 -19.009 1.00 90.88 183 ILE A N 1
ATOM 1407 C CA . ILE A 1 183 ? 12.831 16.759 -18.550 1.00 90.88 183 ILE A CA 1
ATOM 1408 C C . ILE A 1 183 ? 13.034 16.323 -17.097 1.00 90.88 183 ILE A C 1
ATOM 1410 O O . ILE A 1 183 ? 13.767 15.379 -16.821 1.00 90.88 183 ILE A O 1
ATOM 1414 N N . SER A 1 184 ? 12.333 16.980 -16.172 1.00 89.81 184 SER A N 1
ATOM 1415 C CA . SER A 1 184 ? 12.317 16.643 -14.742 1.00 89.81 184 SER A CA 1
ATOM 1416 C C . SER A 1 184 ? 10.885 16.347 -14.291 1.00 89.81 184 SER A C 1
ATOM 1418 O O . SER A 1 184 ? 9.997 17.190 -14.437 1.00 89.81 184 SER A O 1
ATOM 1420 N N . ASN A 1 185 ? 10.625 15.133 -13.801 1.00 90.12 185 ASN A N 1
ATOM 1421 C CA . ASN A 1 185 ? 9.292 14.668 -13.400 1.00 90.12 185 ASN A CA 1
ATOM 1422 C C . ASN A 1 185 ? 9.357 13.549 -12.329 1.00 90.12 185 ASN A C 1
ATOM 1424 O O . ASN A 1 185 ? 10.382 13.344 -11.685 1.00 90.12 185 ASN A O 1
ATOM 1428 N N . GLN A 1 186 ? 8.248 12.832 -12.106 1.00 88.81 186 GLN A N 1
ATOM 1429 C CA . GLN A 1 186 ? 8.152 11.741 -11.117 1.00 88.81 186 GLN A CA 1
ATOM 1430 C C . GLN A 1 186 ? 8.979 10.489 -11.461 1.00 88.81 186 GLN A C 1
ATOM 1432 O O . GLN A 1 186 ? 9.100 9.604 -10.624 1.00 88.81 186 GLN A O 1
ATOM 1437 N N . LEU A 1 187 ? 9.529 10.379 -12.672 1.00 92.75 187 LEU A N 1
ATOM 1438 C CA . LEU A 1 187 ? 10.405 9.269 -13.062 1.00 92.75 187 LEU A CA 1
ATOM 1439 C C . LEU A 1 187 ? 11.867 9.600 -12.766 1.00 92.75 187 LEU A C 1
ATOM 1441 O O . LEU A 1 187 ? 12.600 8.759 -12.256 1.00 92.75 187 LEU A O 1
ATOM 1445 N N . ALA A 1 188 ? 12.276 10.838 -13.048 1.00 93.06 188 ALA A N 1
ATOM 1446 C CA . ALA A 1 188 ? 13.617 11.327 -12.770 1.00 93.06 188 ALA A CA 1
ATOM 1447 C C . ALA A 1 188 ? 13.598 12.826 -12.455 1.00 93.06 188 ALA A C 1
ATOM 1449 O O . ALA A 1 188 ? 12.996 13.609 -13.192 1.00 93.06 188 ALA A O 1
ATOM 1450 N N . HIS A 1 189 ? 14.261 13.231 -11.372 1.00 91.00 189 HIS A N 1
ATOM 1451 C CA . HIS A 1 189 ? 14.417 14.639 -10.998 1.00 91.00 189 HIS A CA 1
ATOM 1452 C C . HIS A 1 189 ? 15.714 14.872 -10.218 1.00 91.00 189 HIS A C 1
ATOM 1454 O O . HIS A 1 189 ? 16.301 13.939 -9.673 1.00 91.00 189 HIS A O 1
ATOM 1460 N N . LEU A 1 190 ? 16.146 16.130 -10.141 1.00 89.12 190 LEU A N 1
ATOM 1461 C CA . LEU A 1 190 ? 17.216 16.538 -9.234 1.00 89.12 190 LEU A CA 1
ATOM 1462 C C . LEU A 1 190 ? 16.670 16.721 -7.819 1.00 89.12 190 LEU A C 1
ATOM 1464 O O . LEU A 1 190 ? 15.549 17.196 -7.619 1.00 89.12 190 LEU A O 1
ATOM 1468 N N . SER A 1 191 ? 17.474 16.354 -6.833 1.00 83.00 191 SER A N 1
ATOM 1469 C CA . SER A 1 191 ? 17.221 16.620 -5.426 1.00 83.00 191 SER A CA 1
ATOM 1470 C C . SER A 1 191 ? 17.029 18.122 -5.147 1.00 83.00 191 SER A C 1
ATOM 1472 O O . SER A 1 191 ? 17.418 18.975 -5.941 1.00 83.00 191 SER A O 1
ATOM 1474 N N . LEU A 1 192 ? 16.395 18.475 -4.020 1.00 75.75 192 LEU A N 1
ATOM 1475 C CA . LEU A 1 192 ? 16.094 19.882 -3.680 1.00 75.75 192 LEU A CA 1
ATOM 1476 C C . LEU A 1 192 ? 17.352 20.740 -3.470 1.00 75.75 192 LEU A C 1
ATOM 1478 O O . LEU A 1 192 ? 17.314 21.948 -3.675 1.00 75.75 192 LEU A O 1
ATOM 1482 N N . ASP A 1 193 ? 18.449 20.113 -3.060 1.00 76.06 193 ASP A N 1
ATOM 1483 C CA . ASP A 1 193 ? 19.795 20.683 -2.972 1.00 76.06 193 ASP A CA 1
ATOM 1484 C C . ASP A 1 193 ? 20.511 20.745 -4.336 1.00 76.06 193 ASP A C 1
ATOM 1486 O O . ASP A 1 193 ? 21.625 21.250 -4.424 1.00 76.06 193 ASP A O 1
ATOM 1490 N N . GLY A 1 194 ? 19.875 20.258 -5.407 1.00 71.00 194 GLY A N 1
ATOM 1491 C CA . GLY A 1 194 ? 20.339 20.345 -6.794 1.00 71.00 194 GLY A CA 1
ATOM 1492 C C . GLY A 1 194 ? 21.492 19.408 -7.156 1.00 71.00 194 GLY A C 1
ATOM 1493 O O . GLY A 1 194 ? 21.863 19.349 -8.325 1.00 71.00 194 GLY A O 1
ATOM 1494 N N . GLY A 1 195 ? 22.054 18.685 -6.185 1.00 79.81 195 GLY A N 1
ATOM 1495 C CA . GLY A 1 195 ? 23.283 17.912 -6.364 1.00 79.81 195 GLY A CA 1
ATOM 1496 C C . GLY A 1 195 ? 23.096 16.472 -6.839 1.00 79.81 195 GLY A C 1
ATOM 1497 O O . GLY A 1 195 ? 24.029 15.907 -7.400 1.00 79.81 195 GLY A O 1
ATOM 1498 N N . ARG A 1 196 ? 21.922 15.861 -6.629 1.00 86.94 196 ARG A N 1
ATOM 1499 C CA . ARG A 1 196 ? 21.742 14.411 -6.809 1.00 86.94 196 ARG A CA 1
ATOM 1500 C C . ARG A 1 196 ? 20.617 14.078 -7.767 1.00 86.94 196 ARG A C 1
ATOM 1502 O O . ARG A 1 196 ? 19.500 14.573 -7.621 1.00 86.94 196 ARG A O 1
ATOM 1509 N N . VAL A 1 197 ? 20.886 13.173 -8.703 1.00 90.25 197 VAL A N 1
ATOM 1510 C CA . VAL A 1 197 ? 19.851 12.605 -9.571 1.00 90.25 197 VAL A CA 1
ATOM 1511 C C . VAL A 1 197 ? 19.066 11.553 -8.798 1.00 90.25 197 VAL A C 1
ATOM 1513 O O . VAL A 1 197 ? 19.640 10.645 -8.198 1.00 90.25 197 VAL A O 1
ATOM 1516 N N . ARG A 1 198 ? 17.740 11.664 -8.828 1.00 89.50 198 ARG A N 1
ATOM 1517 C CA . ARG A 1 198 ? 16.803 10.717 -8.224 1.00 89.50 198 ARG A CA 1
ATOM 1518 C C . ARG A 1 198 ? 16.021 10.029 -9.322 1.00 89.50 198 ARG A C 1
ATOM 1520 O O . ARG A 1 198 ? 15.257 10.682 -10.027 1.00 89.50 198 ARG A O 1
ATOM 1527 N N . ALA A 1 199 ? 16.192 8.721 -9.424 1.00 92.38 199 ALA A N 1
ATOM 1528 C CA . ALA A 1 199 ? 15.454 7.852 -10.327 1.00 92.38 199 ALA A CA 1
ATOM 1529 C C . ALA A 1 199 ? 14.352 7.120 -9.560 1.00 92.38 199 ALA A C 1
ATOM 1531 O O . ALA A 1 199 ? 14.569 6.652 -8.439 1.00 92.38 199 ALA A O 1
ATOM 1532 N N . LEU A 1 200 ? 13.164 7.011 -10.149 1.00 93.06 200 LEU A N 1
ATOM 1533 C CA . LEU A 1 200 ? 12.084 6.208 -9.594 1.00 93.06 200 LEU A CA 1
ATOM 1534 C C . LEU A 1 200 ? 12.539 4.750 -9.520 1.00 93.06 200 LEU A C 1
ATOM 1536 O O . LEU A 1 200 ? 12.869 4.132 -10.525 1.00 93.06 200 LEU A O 1
ATOM 1540 N N . ASN A 1 201 ? 12.548 4.206 -8.313 1.00 91.44 201 ASN A N 1
ATOM 1541 C CA . ASN A 1 201 ? 12.940 2.831 -8.060 1.00 91.44 201 ASN A CA 1
ATOM 1542 C C . ASN A 1 201 ? 11.709 1.936 -7.968 1.00 91.44 201 ASN A C 1
ATOM 1544 O O . ASN A 1 201 ? 11.628 0.896 -8.618 1.00 91.44 201 ASN A O 1
ATOM 1548 N N . LEU A 1 202 ? 10.725 2.367 -7.179 1.00 90.50 202 LEU A N 1
ATOM 1549 C CA . LEU A 1 202 ? 9.559 1.562 -6.866 1.00 90.50 202 LEU A CA 1
ATOM 1550 C C . LEU A 1 202 ? 8.287 2.412 -6.842 1.00 90.50 202 LEU A C 1
ATOM 1552 O O . LEU A 1 202 ? 8.264 3.519 -6.307 1.00 90.50 202 LEU A O 1
ATOM 1556 N N . HIS A 1 203 ? 7.216 1.874 -7.416 1.00 91.31 203 HIS A N 1
ATOM 1557 C CA . HIS A 1 203 ? 5.893 2.481 -7.472 1.00 91.31 203 HIS A CA 1
ATOM 1558 C C . HIS A 1 203 ? 4.860 1.502 -6.913 1.00 91.31 203 HIS A C 1
ATOM 1560 O O . HIS A 1 203 ? 4.747 0.371 -7.386 1.00 91.31 203 HIS A O 1
ATOM 1566 N N . SER A 1 204 ? 4.100 1.925 -5.905 1.00 85.75 204 SER A N 1
ATOM 1567 C CA . SER A 1 204 ? 2.912 1.168 -5.491 1.00 85.75 204 SER A CA 1
ATOM 1568 C C . SER A 1 204 ? 1.790 1.315 -6.486 1.00 85.75 204 SER A C 1
ATOM 1570 O O . SER A 1 204 ? 1.482 2.415 -6.940 1.00 85.75 204 SER A O 1
ATOM 1572 N N . ASP A 1 205 ? 1.082 0.213 -6.672 1.00 76.19 205 ASP A N 1
ATOM 1573 C CA . ASP A 1 205 ? -0.300 0.276 -7.088 1.00 76.19 205 ASP A CA 1
ATOM 1574 C C . ASP A 1 205 ? -1.207 0.427 -5.853 1.00 76.19 205 ASP A C 1
ATOM 1576 O O . ASP A 1 205 ? -1.486 -0.535 -5.143 1.00 76.19 205 ASP A O 1
ATOM 1580 N N . LEU A 1 206 ? -1.645 1.658 -5.566 1.00 75.38 206 LEU A N 1
ATOM 1581 C CA . LEU A 1 206 ? -2.687 1.927 -4.563 1.00 75.38 206 LEU A CA 1
ATOM 1582 C C . LEU A 1 206 ? -4.058 2.127 -5.225 1.00 75.38 206 LEU A C 1
ATOM 1584 O O . LEU A 1 206 ? -4.942 2.793 -4.662 1.00 75.38 206 LEU A O 1
ATOM 1588 N N . SER A 1 207 ? -4.248 1.581 -6.432 1.00 72.56 207 SER A N 1
ATOM 1589 C CA . SER A 1 207 ? -5.525 1.642 -7.128 1.00 72.56 207 SER A CA 1
ATOM 1590 C C . SER A 1 207 ? -6.639 1.079 -6.240 1.00 72.56 207 SER A C 1
ATOM 1592 O O . SER A 1 207 ? -6.532 0.072 -5.541 1.00 72.56 207 SER A O 1
ATOM 1594 N N . GLY A 1 208 ? -7.731 1.834 -6.160 1.00 76.62 208 GLY A N 1
ATOM 1595 C CA . GLY A 1 208 ? -8.873 1.499 -5.318 1.00 76.62 208 GLY A CA 1
ATOM 1596 C C . GLY A 1 208 ? -8.761 1.877 -3.837 1.00 76.62 208 GLY A C 1
ATOM 1597 O O . GLY A 1 208 ? -9.811 1.913 -3.194 1.00 76.62 208 GLY A O 1
ATOM 1598 N N . LEU A 1 209 ? -7.589 2.216 -3.273 1.00 77.81 209 LEU A N 1
ATOM 1599 C CA . LEU A 1 209 ? -7.535 2.753 -1.897 1.00 77.81 209 LEU A CA 1
ATOM 1600 C C . LEU A 1 209 ? -8.246 4.101 -1.786 1.00 77.81 209 LEU A C 1
ATOM 1602 O O . LEU A 1 209 ? -8.904 4.363 -0.781 1.00 77.81 209 LEU A O 1
ATOM 1606 N N . HIS A 1 210 ? -8.149 4.932 -2.824 1.00 81.50 210 HIS A N 1
ATOM 1607 C CA . HIS A 1 210 ? -8.776 6.253 -2.856 1.00 81.50 210 HIS A CA 1
ATOM 1608 C C . HIS A 1 210 ? -10.290 6.191 -2.572 1.00 81.50 210 HIS A C 1
ATOM 1610 O O . HIS A 1 210 ? -10.816 7.066 -1.898 1.00 81.50 210 HIS A O 1
ATOM 1616 N N . THR A 1 211 ? -10.980 5.109 -2.965 1.00 83.62 211 THR A N 1
ATOM 1617 C CA . THR A 1 211 ? -12.425 4.908 -2.703 1.00 83.62 211 THR A CA 1
ATOM 1618 C C . THR A 1 211 ? -12.775 4.810 -1.212 1.00 83.62 211 THR A C 1
ATOM 1620 O O . THR A 1 211 ? -13.912 5.053 -0.788 1.00 83.62 211 THR A O 1
ATOM 1623 N N . LEU A 1 212 ? -11.794 4.448 -0.386 1.00 82.44 212 LEU A N 1
ATOM 1624 C CA . LEU A 1 212 ? -11.944 4.348 1.060 1.00 82.44 212 LEU A CA 1
ATOM 1625 C C . LEU A 1 212 ? -11.674 5.683 1.760 1.00 82.44 212 LEU A C 1
ATOM 1627 O O . LEU A 1 212 ? -12.028 5.829 2.928 1.00 82.44 212 LEU A O 1
ATOM 1631 N N . ILE A 1 213 ? -11.088 6.651 1.056 1.00 81.56 213 ILE A N 1
ATOM 1632 C CA . ILE A 1 213 ? -10.704 7.946 1.606 1.00 81.56 213 ILE A CA 1
ATOM 1633 C C . ILE A 1 213 ? -11.807 8.951 1.320 1.00 81.56 213 ILE A C 1
ATOM 1635 O O . ILE A 1 213 ? -12.068 9.318 0.182 1.00 81.56 213 ILE A O 1
ATOM 1639 N N . GLU A 1 214 ? -12.462 9.403 2.383 1.00 83.62 214 GLU A N 1
ATOM 1640 C CA . GLU A 1 214 ? -13.509 10.418 2.282 1.00 83.62 214 GLU A CA 1
ATOM 1641 C C . GLU A 1 214 ? -12.942 11.823 2.104 1.00 83.62 214 GLU A C 1
ATOM 1643 O O . GLU A 1 214 ? -13.513 12.638 1.393 1.00 83.62 214 GLU A O 1
ATOM 1648 N N . SER A 1 215 ? -11.832 12.134 2.772 1.00 85.19 215 SER A N 1
ATOM 1649 C CA . SER A 1 215 ? -11.135 13.399 2.585 1.00 85.19 215 SER A CA 1
ATOM 1650 C C . SER A 1 215 ? -9.690 13.325 3.062 1.00 85.19 215 SER A C 1
ATOM 1652 O O . SER A 1 215 ? -9.327 12.481 3.881 1.00 85.19 215 SER A O 1
ATOM 1654 N N . VAL A 1 216 ? -8.866 14.231 2.544 1.00 83.81 216 VAL A N 1
ATOM 1655 C CA . VAL A 1 216 ? -7.479 14.448 2.955 1.00 83.81 216 VAL A CA 1
ATOM 1656 C C . VAL A 1 216 ? -7.346 15.880 3.443 1.00 83.81 216 VAL A C 1
ATOM 1658 O O . VAL A 1 216 ? -7.757 16.815 2.755 1.00 83.81 216 VAL A O 1
ATOM 1661 N N . THR A 1 217 ? -6.749 16.058 4.620 1.00 82.62 217 THR A N 1
ATOM 1662 C CA . THR A 1 217 ? -6.429 17.378 5.170 1.00 82.62 217 THR A CA 1
ATOM 1663 C C . THR A 1 217 ? -4.928 17.625 5.107 1.00 82.62 217 THR A C 1
ATOM 1665 O O . THR A 1 217 ? -4.152 17.013 5.838 1.00 82.62 217 THR A O 1
ATOM 1668 N N . PHE A 1 218 ? -4.526 18.581 4.278 1.00 79.69 218 PHE A N 1
ATOM 1669 C CA . PHE A 1 218 ? -3.167 19.103 4.209 1.00 79.69 218 PHE A CA 1
ATOM 1670 C C . PHE A 1 218 ? -2.984 20.152 5.303 1.00 79.69 218 PHE A C 1
ATOM 1672 O O . PHE A 1 218 ? -3.814 21.052 5.436 1.00 79.69 218 PHE A O 1
ATOM 1679 N N . ARG A 1 219 ? -1.916 20.050 6.098 1.00 74.56 219 ARG A N 1
ATOM 1680 C CA . ARG A 1 219 ? -1.605 21.013 7.164 1.00 74.56 219 ARG A CA 1
ATOM 1681 C C . ARG A 1 219 ? -0.203 21.578 6.973 1.00 74.56 219 ARG A C 1
ATOM 1683 O O . ARG A 1 219 ? 0.748 20.816 6.841 1.00 74.56 219 ARG A O 1
ATOM 1690 N N . ALA A 1 220 ? -0.087 22.902 6.999 1.00 74.25 220 ALA A N 1
ATOM 1691 C CA . ALA A 1 220 ? 1.179 23.627 6.944 1.00 74.25 220 ALA A CA 1
ATOM 1692 C C . ALA A 1 220 ? 1.176 24.716 8.027 1.00 74.25 220 ALA A C 1
ATOM 1694 O O . ALA A 1 220 ? 0.496 25.739 7.903 1.00 74.25 220 ALA A O 1
ATOM 1695 N N . GLY A 1 221 ? 1.890 24.466 9.129 1.00 80.94 221 GLY A N 1
ATOM 1696 C CA . GLY A 1 221 ? 1.809 25.300 10.330 1.00 80.94 221 GLY A CA 1
ATOM 1697 C C . GLY A 1 221 ? 0.375 25.359 10.870 1.00 80.94 221 GLY A C 1
ATOM 1698 O O . GLY A 1 221 ? -0.236 24.325 11.130 1.00 80.94 221 GLY A O 1
ATOM 1699 N N . HIS A 1 222 ? -0.175 26.568 10.998 1.00 84.94 222 HIS A N 1
ATOM 1700 C CA . HIS A 1 222 ? -1.555 26.800 11.452 1.00 84.94 222 HIS A CA 1
ATOM 1701 C C . HIS A 1 222 ? -2.611 26.718 10.339 1.00 84.94 222 HIS A C 1
ATOM 1703 O O . HIS A 1 222 ? -3.802 26.829 10.619 1.00 84.94 222 HIS A O 1
ATOM 1709 N N . ARG A 1 223 ? -2.205 26.557 9.074 1.00 77.69 223 ARG A N 1
ATOM 1710 C CA . ARG A 1 223 ? -3.138 26.478 7.945 1.00 77.69 223 ARG A CA 1
ATOM 1711 C C . ARG A 1 223 ? -3.512 25.028 7.675 1.00 77.69 223 ARG A C 1
ATOM 1713 O O . ARG A 1 223 ? -2.652 24.148 7.697 1.00 77.69 223 ARG A O 1
ATOM 1720 N N . SER A 1 224 ? -4.785 24.795 7.370 1.00 84.62 224 SER A N 1
ATOM 1721 C CA . SER A 1 224 ? -5.289 23.488 6.959 1.00 84.62 224 SER A CA 1
ATOM 1722 C C . SER A 1 224 ? -6.199 23.604 5.745 1.00 84.62 224 SER A C 1
ATOM 1724 O O . SER A 1 224 ? -7.077 24.463 5.721 1.00 84.62 224 SER A O 1
ATOM 1726 N N . LEU A 1 225 ? -6.025 22.713 4.775 1.00 82.50 225 LEU A N 1
ATOM 1727 C CA . LEU A 1 225 ? -6.864 22.594 3.588 1.00 82.50 225 LEU A CA 1
ATOM 1728 C C . LEU A 1 225 ? -7.399 21.167 3.507 1.00 82.50 225 LEU A C 1
ATOM 1730 O O . LEU A 1 225 ? -6.610 20.229 3.482 1.00 82.50 225 LEU A O 1
ATOM 1734 N N . THR A 1 226 ? -8.717 21.001 3.434 1.00 86.75 226 THR A N 1
ATOM 1735 C CA . THR A 1 226 ? -9.354 19.682 3.313 1.00 86.75 226 THR A CA 1
ATOM 1736 C C . THR A 1 226 ? -9.923 19.495 1.910 1.00 86.75 226 THR A C 1
ATOM 1738 O O . THR A 1 226 ? -10.632 20.365 1.408 1.00 86.75 226 THR A O 1
ATOM 1741 N N . LYS A 1 227 ? -9.626 18.356 1.282 1.00 84.50 227 LYS A N 1
ATOM 1742 C CA . LYS A 1 227 ? -10.126 17.949 -0.038 1.00 84.50 227 LYS A CA 1
ATOM 1743 C C . LYS A 1 227 ? -10.887 16.631 0.109 1.00 84.50 227 LYS A C 1
ATOM 1745 O O . LYS A 1 227 ? -10.330 15.678 0.636 1.00 84.50 227 LYS A O 1
ATOM 1750 N N . SER A 1 228 ? -12.141 16.570 -0.336 1.00 84.75 228 SER A N 1
ATOM 1751 C CA . SER A 1 228 ? -13.021 15.393 -0.191 1.00 84.75 228 SER A CA 1
ATOM 1752 C C . SER A 1 228 ? -13.045 14.447 -1.400 1.00 84.75 228 SER A C 1
ATOM 1754 O O . SER A 1 228 ? -13.657 13.390 -1.350 1.00 84.75 228 SER A O 1
ATOM 1756 N N . ASN A 1 229 ? -12.405 14.823 -2.508 1.00 83.31 229 ASN A N 1
ATOM 1757 C CA . ASN A 1 229 ? -12.504 14.101 -3.778 1.00 83.31 229 ASN A CA 1
ATOM 1758 C C . ASN A 1 229 ? -11.147 13.500 -4.145 1.00 83.31 229 ASN A C 1
ATOM 1760 O O . ASN A 1 229 ? -10.489 13.970 -5.068 1.00 83.31 229 ASN A O 1
ATOM 1764 N N . VAL A 1 230 ? -10.690 12.499 -3.396 1.00 84.50 230 VAL A N 1
ATOM 1765 C CA . VAL A 1 230 ? -9.434 11.812 -3.723 1.00 84.50 230 VAL A CA 1
ATOM 1766 C C . VAL A 1 230 ? -9.678 10.895 -4.921 1.00 84.50 230 VAL A C 1
ATOM 1768 O O . VAL A 1 230 ? -10.384 9.897 -4.808 1.00 84.50 230 VAL A O 1
ATOM 1771 N N . ALA A 1 231 ? -9.109 11.251 -6.069 1.00 83.38 231 ALA A N 1
ATOM 1772 C CA . ALA A 1 231 ? -9.180 10.481 -7.308 1.00 83.38 231 ALA A CA 1
ATOM 1773 C C . ALA A 1 231 ? -8.157 9.335 -7.325 1.00 83.38 231 ALA A C 1
ATOM 1775 O O . ALA A 1 231 ? -8.397 8.285 -7.913 1.00 83.38 231 ALA A O 1
ATOM 1776 N N . GLY A 1 232 ? -7.026 9.507 -6.638 1.00 83.44 232 GLY A N 1
ATOM 1777 C CA . GLY A 1 232 ? -5.962 8.514 -6.641 1.00 83.44 232 GLY A CA 1
ATOM 1778 C C . GLY A 1 232 ? -4.930 8.727 -5.546 1.00 83.44 232 GLY A C 1
ATOM 1779 O O . GLY A 1 232 ? -4.826 9.798 -4.944 1.00 83.44 232 GLY A O 1
ATOM 1780 N N . LEU A 1 233 ? -4.130 7.690 -5.332 1.00 84.31 233 LEU A N 1
ATOM 1781 C CA . LEU A 1 233 ? -2.963 7.701 -4.466 1.00 84.31 233 LEU A CA 1
ATOM 1782 C C . LEU A 1 233 ? -1.844 6.918 -5.139 1.00 84.31 233 LEU A C 1
ATOM 1784 O O . LEU A 1 233 ? -2.111 5.873 -5.725 1.00 84.31 233 LEU A O 1
ATOM 1788 N N . SER A 1 234 ? -0.613 7.379 -4.963 1.00 84.56 234 SER A N 1
ATOM 1789 C CA . SER A 1 234 ? 0.586 6.631 -5.328 1.00 84.56 234 SER A CA 1
ATOM 1790 C C . SER A 1 234 ? 1.659 6.858 -4.279 1.00 84.56 234 SER A C 1
ATOM 1792 O O . SER A 1 234 ? 1.952 7.995 -3.915 1.00 84.56 234 SER A O 1
ATOM 1794 N N . LEU A 1 235 ? 2.266 5.780 -3.798 1.00 85.12 235 LEU A N 1
ATOM 1795 C CA . LEU A 1 235 ? 3.499 5.823 -3.022 1.00 85.12 235 LEU A CA 1
ATOM 1796 C C . LEU A 1 235 ? 4.672 5.459 -3.939 1.00 85.12 235 LEU A C 1
ATOM 1798 O O . LEU A 1 235 ? 4.716 4.361 -4.500 1.00 85.12 235 LEU A O 1
ATOM 1802 N N . LEU A 1 236 ? 5.593 6.402 -4.087 1.00 86.81 236 LEU A N 1
ATOM 1803 C CA . LEU A 1 236 ? 6.788 6.335 -4.920 1.00 86.81 236 LEU A CA 1
ATOM 1804 C C . LEU A 1 236 ? 8.010 6.197 -4.012 1.00 86.81 236 LEU A C 1
ATOM 1806 O O . LEU A 1 236 ? 8.061 6.816 -2.953 1.00 86.81 236 LEU A O 1
ATOM 1810 N N . ASN A 1 237 ? 9.011 5.433 -4.421 1.00 87.56 237 ASN A N 1
ATOM 1811 C CA . ASN A 1 237 ? 10.323 5.391 -3.789 1.00 87.56 237 ASN A CA 1
ATOM 1812 C C . ASN A 1 237 ? 11.384 5.682 -4.843 1.00 87.56 237 ASN A C 1
ATOM 1814 O O . ASN A 1 237 ? 11.343 5.127 -5.941 1.00 87.56 237 ASN A O 1
ATOM 1818 N N . TYR A 1 238 ? 12.328 6.547 -4.491 1.00 87.19 238 TYR A N 1
ATOM 1819 C CA . TYR A 1 238 ? 13.399 6.966 -5.381 1.00 87.19 238 TYR A CA 1
ATOM 1820 C C . TYR A 1 238 ? 14.732 6.419 -4.901 1.00 87.19 238 TYR A C 1
ATOM 1822 O O . TYR A 1 238 ? 14.993 6.359 -3.698 1.00 87.19 238 TYR A O 1
ATOM 1830 N N . ARG A 1 239 ? 15.583 6.080 -5.865 1.00 86.38 239 ARG A N 1
ATOM 1831 C CA . ARG A 1 239 ? 16.989 5.766 -5.656 1.00 86.38 239 ARG A CA 1
ATOM 1832 C C . ARG A 1 239 ? 17.824 6.938 -6.153 1.00 86.38 239 ARG A C 1
ATOM 1834 O O . ARG A 1 239 ? 17.606 7.436 -7.257 1.00 86.38 239 ARG A O 1
ATOM 1841 N N . GLU A 1 240 ? 18.772 7.382 -5.340 1.00 87.50 240 GLU A N 1
ATOM 1842 C CA . GLU A 1 240 ? 19.772 8.353 -5.788 1.00 87.50 240 GLU A CA 1
ATOM 1843 C C . GLU A 1 240 ? 20.768 7.654 -6.718 1.00 87.50 240 GLU A C 1
ATOM 1845 O O . GLU A 1 240 ? 21.085 6.484 -6.513 1.00 87.50 240 GLU A O 1
ATOM 1850 N N . LEU A 1 241 ? 21.238 8.331 -7.761 1.00 86.31 241 LEU A N 1
ATOM 1851 C CA . LEU A 1 241 ? 22.227 7.821 -8.712 1.00 86.31 241 LEU A CA 1
ATOM 1852 C C . LEU A 1 241 ? 23.608 8.430 -8.412 1.00 86.31 241 LEU A C 1
ATOM 1854 O O . LEU A 1 241 ? 24.159 9.161 -9.220 1.00 86.31 241 LEU A O 1
ATOM 1858 N N . GLU A 1 242 ? 24.149 8.202 -7.214 1.00 75.56 242 GLU A N 1
ATOM 1859 C CA . GLU A 1 242 ? 25.554 8.525 -6.894 1.00 75.56 242 GLU A CA 1
ATOM 1860 C C . GLU A 1 242 ? 26.474 7.299 -6.981 1.00 75.56 242 GLU A C 1
ATOM 1862 O O . GLU A 1 242 ? 25.998 6.163 -6.933 1.00 75.56 242 GLU A O 1
ATOM 1867 N N . ASP A 1 243 ? 27.782 7.545 -7.073 1.00 59.53 243 ASP A N 1
ATOM 1868 C CA . ASP A 1 243 ? 28.837 6.534 -7.157 1.00 59.53 243 ASP A CA 1
ATOM 1869 C C . ASP A 1 243 ? 28.714 5.506 -6.012 1.00 59.53 243 ASP A C 1
ATOM 1871 O O . ASP A 1 243 ? 28.671 5.852 -4.826 1.00 59.53 243 ASP A O 1
ATOM 1875 N N . GLU A 1 244 ? 28.582 4.225 -6.370 1.00 58.91 244 GLU A N 1
ATOM 1876 C CA . GLU A 1 244 ? 28.298 3.114 -5.440 1.00 58.91 244 GLU A CA 1
ATOM 1877 C C . GLU A 1 244 ? 29.376 2.967 -4.349 1.00 58.91 244 GLU A C 1
ATOM 1879 O O . GLU A 1 244 ? 29.128 2.377 -3.299 1.00 58.91 244 GLU A O 1
ATOM 1884 N N . SER A 1 245 ? 30.545 3.572 -4.568 1.00 52.19 245 SER A N 1
ATOM 1885 C CA . SER A 1 245 ? 31.711 3.607 -3.686 1.00 52.19 245 SER A CA 1
ATOM 1886 C C . SER A 1 245 ? 31.475 4.303 -2.333 1.00 52.19 245 SER A C 1
ATOM 1888 O O . SER A 1 245 ? 32.170 3.985 -1.369 1.00 52.19 245 SER A O 1
ATOM 1890 N N . ALA A 1 246 ? 30.493 5.208 -2.220 1.00 52.41 246 ALA A N 1
ATOM 1891 C CA . ALA A 1 246 ? 30.238 5.985 -0.997 1.00 52.41 246 ALA A CA 1
ATOM 1892 C C . ALA A 1 246 ? 28.978 5.561 -0.217 1.00 52.41 246 ALA A C 1
ATOM 1894 O O . ALA A 1 246 ? 28.624 6.182 0.790 1.00 52.41 246 ALA A O 1
ATOM 1895 N N . ARG A 1 247 ? 28.262 4.525 -0.670 1.00 53.94 247 ARG A N 1
ATOM 1896 C CA . ARG A 1 247 ? 26.956 4.178 -0.099 1.00 53.94 247 ARG A CA 1
ATOM 1897 C C . ARG A 1 247 ? 27.096 3.317 1.146 1.00 53.94 247 ARG A C 1
ATOM 1899 O O . ARG A 1 247 ? 27.529 2.171 1.086 1.00 53.94 247 ARG A O 1
ATOM 1906 N N . THR A 1 248 ? 26.600 3.819 2.272 1.00 54.00 248 THR A N 1
ATOM 1907 C CA . THR A 1 248 ? 26.105 2.922 3.314 1.00 54.00 248 THR A CA 1
ATOM 1908 C C . THR A 1 248 ? 24.798 2.303 2.820 1.00 54.00 248 THR A C 1
ATOM 1910 O O . THR A 1 248 ? 23.942 2.974 2.244 1.00 54.00 248 THR A O 1
ATOM 1913 N N . VAL A 1 249 ? 24.646 1.001 3.048 1.00 52.47 249 VAL A N 1
ATOM 1914 C CA . VAL A 1 249 ? 23.477 0.183 2.682 1.00 52.47 249 VAL A CA 1
ATOM 1915 C C . VAL A 1 249 ? 22.132 0.817 3.089 1.00 52.47 249 VAL A C 1
ATOM 1917 O O . VAL A 1 249 ? 21.109 0.600 2.442 1.00 52.47 249 VAL A O 1
ATOM 1920 N N . ASP A 1 250 ? 22.136 1.645 4.132 1.00 51.75 250 ASP A N 1
ATOM 1921 C CA . ASP A 1 250 ? 20.962 2.354 4.642 1.00 51.75 250 ASP A CA 1
ATOM 1922 C C . ASP A 1 250 ? 20.420 3.454 3.714 1.00 51.75 250 ASP A C 1
ATOM 1924 O O . ASP A 1 250 ? 19.242 3.792 3.819 1.00 51.75 250 ASP A O 1
ATOM 1928 N N . SER A 1 251 ? 21.229 3.975 2.786 1.00 55.19 251 SER A N 1
ATOM 1929 C CA . SER A 1 251 ? 20.880 5.162 1.994 1.00 55.19 251 SER A CA 1
ATOM 1930 C C . SER A 1 251 ? 19.889 4.896 0.847 1.00 55.19 251 SER A C 1
ATOM 1932 O O . SER A 1 251 ? 19.144 5.784 0.430 1.00 55.19 251 SER A O 1
ATOM 1934 N N . ALA A 1 252 ? 19.805 3.656 0.352 1.00 52.25 252 ALA A N 1
ATOM 1935 C CA . ALA A 1 252 ? 19.003 3.316 -0.831 1.00 52.25 252 ALA A CA 1
ATOM 1936 C C . ALA A 1 252 ? 17.475 3.410 -0.617 1.00 52.25 252 ALA A C 1
ATOM 1938 O O . ALA A 1 252 ? 16.715 3.466 -1.583 1.00 52.25 252 ALA A O 1
ATOM 1939 N N . LEU A 1 253 ? 17.015 3.445 0.637 1.00 58.47 253 LEU A N 1
ATOM 1940 C CA . LEU A 1 253 ? 15.599 3.552 1.007 1.00 58.47 253 LEU A CA 1
ATOM 1941 C C . LEU A 1 253 ? 15.250 4.930 1.573 1.00 58.47 253 LEU A C 1
ATOM 1943 O O . LEU A 1 253 ? 14.188 5.112 2.161 1.00 58.47 253 LEU A O 1
ATOM 1947 N N . ASP A 1 254 ? 16.115 5.925 1.429 1.00 61.94 254 ASP A N 1
ATOM 1948 C CA . ASP A 1 254 ? 15.942 7.170 2.168 1.00 61.94 254 ASP A CA 1
ATOM 1949 C C . ASP A 1 254 ? 14.866 8.087 1.607 1.00 61.94 254 ASP A C 1
ATOM 1951 O O . ASP A 1 254 ? 14.618 9.131 2.196 1.00 61.94 254 ASP A O 1
ATOM 1955 N N . GLN A 1 255 ? 14.192 7.761 0.503 1.00 75.88 255 GLN A N 1
ATOM 1956 C CA . GLN A 1 255 ? 13.247 8.703 -0.097 1.00 75.88 255 GLN A CA 1
ATOM 1957 C C . GLN A 1 255 ? 11.990 8.036 -0.612 1.00 75.88 255 GLN A C 1
ATOM 1959 O O . GLN A 1 255 ? 12.019 7.198 -1.510 1.00 75.88 255 GLN A O 1
ATOM 1964 N N . ALA A 1 256 ? 10.866 8.444 -0.034 1.00 78.75 256 ALA A N 1
ATOM 1965 C CA . ALA A 1 256 ? 9.550 8.007 -0.448 1.00 78.75 256 ALA A CA 1
ATOM 1966 C C . ALA A 1 256 ? 8.627 9.217 -0.602 1.00 78.75 256 ALA A C 1
ATOM 1968 O O . ALA A 1 256 ? 8.638 10.131 0.212 1.00 78.75 256 ALA A O 1
ATOM 1969 N N . GLU A 1 257 ? 7.808 9.235 -1.637 1.00 80.69 257 GLU A N 1
ATOM 1970 C CA . GLU A 1 257 ? 6.880 10.320 -1.921 1.00 80.69 257 GLU A CA 1
ATOM 1971 C C . GLU A 1 257 ? 5.458 9.776 -1.969 1.00 80.69 257 GLU A C 1
ATOM 1973 O O . GLU A 1 257 ? 5.185 8.807 -2.673 1.00 80.69 257 GLU A O 1
ATOM 1978 N N . LEU A 1 258 ? 4.544 10.419 -1.239 1.00 80.69 258 LEU A N 1
ATOM 1979 C CA . LEU A 1 258 ? 3.120 10.124 -1.320 1.00 80.69 258 LEU A CA 1
ATOM 1980 C C . LEU A 1 258 ? 2.455 11.159 -2.231 1.00 80.69 258 LEU A C 1
ATOM 1982 O O . LEU A 1 258 ? 2.247 12.314 -1.854 1.00 80.69 258 LEU A O 1
ATOM 1986 N N . SER A 1 259 ? 2.104 10.726 -3.433 1.00 81.50 259 SER A N 1
ATOM 1987 C CA . SER A 1 259 ? 1.305 11.499 -4.376 1.00 81.50 259 SER A CA 1
ATOM 1988 C C . SER A 1 259 ? -0.181 11.281 -4.106 1.00 81.50 259 SER A C 1
ATOM 1990 O O . SER A 1 259 ? -0.648 10.143 -4.034 1.00 81.50 259 SER A O 1
ATOM 1992 N N . ILE A 1 260 ? -0.924 12.380 -3.950 1.00 81.44 260 ILE A N 1
ATOM 1993 C CA . ILE A 1 260 ? -2.377 12.377 -3.763 1.00 81.44 260 ILE A CA 1
ATOM 1994 C C . ILE A 1 260 ? -3.001 13.144 -4.922 1.00 81.44 260 ILE A C 1
ATOM 1996 O O . ILE A 1 260 ? -2.773 14.345 -5.086 1.00 81.44 260 ILE A O 1
ATOM 2000 N N . TYR A 1 261 ? -3.810 12.444 -5.708 1.00 82.69 261 TYR A N 1
ATOM 2001 C CA . TYR A 1 261 ? -4.525 13.008 -6.844 1.00 82.69 261 TYR A CA 1
ATOM 2002 C C . TYR A 1 261 ? -5.922 13.388 -6.363 1.00 82.69 261 TYR A C 1
ATOM 2004 O O . TYR A 1 261 ? -6.667 12.532 -5.883 1.00 82.69 261 TYR A O 1
ATOM 2012 N N . CYS A 1 262 ? -6.267 14.674 -6.425 1.00 82.56 262 CYS A N 1
ATOM 2013 C CA . CYS A 1 262 ? -7.594 15.157 -6.054 1.00 82.56 262 CYS A CA 1
ATOM 2014 C C . CYS A 1 262 ? -8.358 15.560 -7.317 1.00 82.56 262 CYS A C 1
ATOM 2016 O O . CYS A 1 262 ? -7.884 16.385 -8.094 1.00 82.56 262 CYS A O 1
ATOM 2018 N N . GLY A 1 263 ? -9.553 15.001 -7.503 1.00 75.56 263 GLY A N 1
ATOM 2019 C CA . GLY A 1 263 ? -10.427 15.365 -8.611 1.00 75.56 263 GLY A CA 1
ATOM 2020 C C . GLY A 1 263 ? -10.943 16.795 -8.459 1.00 75.56 263 GLY A C 1
ATOM 2021 O O . GLY A 1 263 ? -11.373 17.200 -7.369 1.00 75.56 263 GLY A O 1
ATOM 2022 N N . GLY A 1 264 ? -10.913 17.549 -9.560 1.00 67.75 264 GLY A N 1
ATOM 2023 C CA . GLY A 1 264 ? -11.559 18.853 -9.668 1.00 67.75 264 GLY A CA 1
ATOM 2024 C C . GLY A 1 264 ? -13.068 18.754 -9.427 1.00 67.75 264 GLY A C 1
ATOM 2025 O O . GLY A 1 264 ? -13.682 17.700 -9.604 1.00 67.75 264 GLY A O 1
ATOM 2026 N N . ARG A 1 265 ? -13.694 19.844 -8.968 1.00 58.91 265 ARG A N 1
ATOM 2027 C CA . ARG A 1 265 ? -15.138 19.851 -8.658 1.00 58.91 265 ARG A CA 1
ATOM 2028 C C . ARG A 1 265 ? -16.007 20.069 -9.911 1.00 58.91 265 ARG A C 1
ATOM 2030 O O . ARG A 1 265 ? -17.229 20.044 -9.790 1.00 58.91 265 ARG A O 1
ATOM 2037 N N . GLY A 1 266 ? -15.395 20.250 -11.086 1.00 61.12 266 GLY A N 1
ATOM 2038 C CA . GLY A 1 266 ? -16.052 20.397 -12.386 1.00 61.12 266 GLY A CA 1
ATOM 2039 C C . GLY A 1 266 ? -15.436 19.500 -13.466 1.00 61.12 266 GLY A C 1
ATOM 2040 O O . GLY A 1 266 ? -14.282 19.099 -13.369 1.00 61.12 266 GLY A O 1
ATOM 2041 N N . THR A 1 267 ? -16.206 19.205 -14.517 1.00 52.81 267 THR A N 1
ATOM 2042 C CA . THR A 1 267 ? -15.832 18.298 -15.625 1.00 52.81 267 THR A CA 1
ATOM 2043 C C . THR A 1 267 ? -14.649 18.775 -16.478 1.00 52.81 267 THR A C 1
ATOM 2045 O O . THR A 1 267 ? -14.170 18.007 -17.304 1.00 52.81 267 THR A O 1
ATOM 2048 N N . ASN A 1 268 ? -14.175 20.009 -16.275 1.00 56.22 268 ASN A N 1
ATOM 2049 C CA . ASN A 1 268 ? -13.055 20.612 -17.006 1.00 56.22 268 ASN A CA 1
ATOM 2050 C C . ASN A 1 268 ? -11.896 21.058 -16.095 1.00 56.22 268 ASN A C 1
ATOM 2052 O O . ASN A 1 268 ? -10.932 21.634 -16.596 1.00 56.22 268 ASN A O 1
ATOM 2056 N N . ASP A 1 269 ? -11.978 20.824 -14.781 1.00 52.25 269 ASP A N 1
ATOM 2057 C CA . ASP A 1 269 ? -10.882 21.169 -13.876 1.00 52.25 269 ASP A CA 1
ATOM 2058 C C . ASP A 1 269 ? -9.826 20.066 -13.950 1.00 52.25 269 ASP A C 1
ATOM 2060 O O . ASP A 1 269 ? -10.076 18.919 -13.571 1.00 52.25 269 ASP A O 1
ATOM 2064 N N . THR A 1 270 ? -8.645 20.421 -14.457 1.00 53.91 270 THR A N 1
ATOM 2065 C CA . THR A 1 270 ? -7.452 19.574 -14.418 1.00 53.91 270 THR A CA 1
ATOM 2066 C C . THR A 1 270 ? -7.248 19.040 -13.005 1.00 53.91 270 THR A C 1
ATOM 2068 O O . THR A 1 270 ? -7.315 19.810 -12.047 1.00 53.91 270 THR A O 1
ATOM 2071 N N . GLU A 1 271 ? -7.018 17.733 -12.870 1.00 55.53 271 GLU A N 1
ATOM 2072 C CA . GLU A 1 271 ? -6.744 17.097 -11.581 1.00 55.53 271 GLU A CA 1
ATOM 2073 C C . GLU A 1 271 ? -5.607 17.839 -10.867 1.00 55.53 271 GLU A C 1
ATOM 2075 O O . GLU A 1 271 ? -4.462 17.849 -11.324 1.00 55.53 271 GLU A O 1
ATOM 2080 N N . ASP A 1 272 ? -5.927 18.487 -9.745 1.00 55.03 272 ASP A N 1
ATOM 2081 C CA . ASP A 1 272 ? -4.934 19.153 -8.910 1.00 55.03 272 ASP A CA 1
ATOM 2082 C C . ASP A 1 272 ? -4.098 18.061 -8.232 1.00 55.03 272 ASP A C 1
ATOM 2084 O O . ASP A 1 272 ? -4.502 17.452 -7.229 1.00 55.03 272 ASP A O 1
ATOM 2088 N N . ILE A 1 273 ? -2.908 17.807 -8.776 1.00 54.38 273 ILE A N 1
ATOM 2089 C CA . ILE A 1 273 ? -1.913 16.949 -8.136 1.00 54.38 273 ILE A CA 1
ATOM 2090 C C . ILE A 1 273 ? -1.378 17.707 -6.921 1.00 54.38 273 ILE A C 1
ATOM 2092 O O . ILE A 1 273 ? -0.497 18.562 -7.027 1.00 54.38 273 ILE A O 1
ATOM 2096 N N . THR A 1 274 ? -1.899 17.393 -5.733 1.00 58.97 274 THR A N 1
ATOM 2097 C CA . THR A 1 274 ? -1.354 17.949 -4.492 1.00 58.97 274 THR A CA 1
ATOM 2098 C C . THR A 1 274 ? -0.196 17.064 -4.041 1.00 58.97 274 THR A C 1
ATOM 2100 O O . THR A 1 274 ? -0.370 16.054 -3.357 1.00 58.97 274 THR A O 1
ATOM 2103 N N . LYS A 1 275 ? 1.013 17.433 -4.472 1.00 56.66 275 LYS A N 1
ATOM 2104 C CA . LYS A 1 275 ? 2.260 16.729 -4.150 1.00 56.66 275 LYS A CA 1
ATOM 2105 C C . LYS A 1 275 ? 2.584 16.872 -2.659 1.00 56.66 275 LYS A C 1
ATOM 2107 O O . LYS A 1 275 ? 2.767 17.988 -2.177 1.00 56.66 275 LYS A O 1
ATOM 2112 N N . THR A 1 276 ? 2.697 15.759 -1.930 1.00 54.72 276 THR A N 1
ATOM 2113 C CA . THR A 1 276 ? 3.221 15.759 -0.553 1.00 54.72 276 THR A CA 1
ATOM 2114 C C . THR A 1 276 ? 4.553 15.017 -0.513 1.00 54.72 276 THR A C 1
ATOM 2116 O O . THR A 1 276 ? 4.625 13.801 -0.668 1.00 54.72 276 THR A O 1
ATOM 2119 N N . ILE A 1 277 ? 5.631 15.768 -0.298 1.00 54.66 277 ILE A N 1
ATOM 2120 C CA . ILE A 1 277 ? 6.992 15.234 -0.190 1.00 54.66 277 ILE A CA 1
ATOM 2121 C C . ILE A 1 277 ? 7.195 14.740 1.247 1.00 54.66 277 ILE A C 1
ATOM 2123 O O . ILE A 1 277 ? 7.023 15.513 2.190 1.00 54.66 277 ILE A O 1
ATOM 2127 N N . VAL A 1 278 ? 7.561 13.468 1.436 1.00 53.25 278 VAL A N 1
ATOM 2128 C CA . VAL A 1 278 ? 7.863 12.914 2.765 1.00 53.25 278 VAL A CA 1
ATOM 2129 C C . VAL A 1 278 ? 9.335 12.491 2.839 1.00 53.25 278 VAL A C 1
A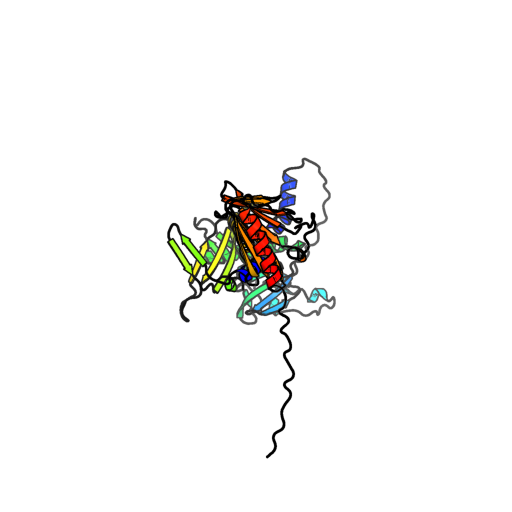TOM 2131 O O . VAL A 1 278 ? 9.815 11.650 2.098 1.00 53.25 278 VAL A O 1
ATOM 2134 N N . HIS A 1 279 ? 10.083 13.091 3.762 1.00 60.00 279 HIS A N 1
ATOM 2135 C CA . HIS A 1 279 ? 11.445 12.666 4.121 1.00 60.00 279 HIS A CA 1
ATOM 2136 C C . HIS A 1 279 ? 11.410 11.355 4.951 1.00 60.00 279 HIS A C 1
ATOM 2138 O O . HIS A 1 279 ? 10.366 11.034 5.516 1.00 60.00 279 HIS A O 1
ATOM 2144 N N . PRO A 1 280 ? 12.546 10.674 5.182 1.00 67.62 280 PRO A N 1
ATOM 2145 C CA . PRO A 1 280 ? 12.927 9.365 4.646 1.00 67.62 280 PRO A CA 1
ATOM 2146 C C . PRO A 1 280 ? 11.925 8.213 4.730 1.00 67.62 280 PRO A C 1
ATOM 2148 O O . PRO A 1 280 ? 11.052 8.221 5.594 1.00 67.62 280 PRO A O 1
ATOM 2151 N N . ALA A 1 281 ? 12.058 7.170 3.891 1.00 66.81 281 ALA A N 1
ATOM 2152 C CA . ALA A 1 281 ? 11.084 6.063 3.883 1.00 66.81 281 ALA A CA 1
ATOM 2153 C C . ALA A 1 281 ? 10.961 5.373 5.249 1.00 66.81 281 ALA A C 1
ATOM 2155 O O . ALA A 1 281 ? 9.883 4.909 5.607 1.00 66.81 281 ALA A O 1
ATOM 2156 N N . ARG A 1 282 ? 12.016 5.398 6.075 1.00 69.25 282 ARG A N 1
ATOM 2157 C CA . ARG A 1 282 ? 11.961 5.001 7.493 1.00 69.25 282 ARG A CA 1
ATOM 2158 C C . ARG A 1 282 ? 10.959 5.818 8.305 1.00 69.25 282 ARG A C 1
ATOM 2160 O O . ARG A 1 282 ? 10.154 5.258 9.045 1.00 69.25 282 ARG A O 1
ATOM 2167 N N . LYS A 1 283 ? 10.991 7.144 8.158 1.00 71.75 283 LYS A N 1
ATOM 2168 C CA . LYS A 1 283 ? 10.060 8.058 8.825 1.00 71.75 283 LYS A CA 1
ATOM 2169 C C . LYS A 1 283 ? 8.647 7.864 8.287 1.00 71.75 283 LYS A C 1
ATOM 2171 O O . LYS A 1 283 ? 7.713 7.837 9.084 1.00 71.75 283 LYS A O 1
ATOM 2176 N N . LEU A 1 284 ? 8.485 7.668 6.978 1.00 70.56 284 LEU A N 1
ATOM 2177 C CA . LEU A 1 284 ? 7.184 7.340 6.398 1.00 70.56 284 LEU A CA 1
ATOM 2178 C C . LEU A 1 284 ? 6.646 6.005 6.927 1.00 70.56 284 LEU A C 1
ATOM 2180 O O . LEU A 1 284 ? 5.509 5.957 7.380 1.00 70.56 284 LEU A O 1
ATOM 2184 N N . HIS A 1 285 ? 7.455 4.945 6.942 1.00 72.19 285 HIS A N 1
ATOM 2185 C CA . HIS A 1 285 ? 7.082 3.645 7.506 1.00 72.19 285 HIS A CA 1
ATOM 2186 C C . HIS A 1 285 ? 6.656 3.768 8.963 1.00 72.19 285 HIS A C 1
ATOM 2188 O O . HIS A 1 285 ? 5.608 3.256 9.351 1.00 72.19 285 HIS A O 1
ATOM 2194 N N . GLN A 1 286 ? 7.430 4.499 9.767 1.00 76.56 286 GLN A N 1
ATOM 2195 C CA . GLN A 1 286 ? 7.060 4.755 11.151 1.00 76.56 286 GLN A CA 1
ATOM 2196 C C . GLN A 1 286 ? 5.714 5.484 11.233 1.00 76.56 286 GLN A C 1
ATOM 2198 O O . GLN A 1 286 ? 4.852 5.066 11.996 1.00 76.56 286 GLN A O 1
ATOM 2203 N N . LYS A 1 287 ? 5.472 6.496 10.391 1.00 75.38 287 LYS A N 1
ATOM 2204 C CA . LYS A 1 287 ? 4.177 7.191 10.336 1.00 75.38 287 LYS A CA 1
ATOM 2205 C C . LYS A 1 287 ? 3.026 6.300 9.878 1.00 75.38 287 LYS A C 1
ATOM 2207 O O . LYS A 1 287 ? 1.931 6.427 10.415 1.00 75.38 287 LYS A O 1
ATOM 2212 N N . LEU A 1 288 ? 3.255 5.381 8.943 1.00 73.69 288 LEU A N 1
ATOM 2213 C CA . LEU A 1 288 ? 2.255 4.395 8.528 1.00 73.69 288 LEU A CA 1
ATOM 2214 C C . LEU A 1 288 ? 1.951 3.397 9.653 1.00 73.69 288 LEU A C 1
ATOM 2216 O O . LEU A 1 288 ? 0.789 3.063 9.870 1.00 73.69 288 LEU A O 1
ATOM 2220 N N . LYS A 1 289 ? 2.965 2.965 10.413 1.00 77.75 289 LYS A N 1
ATOM 2221 C CA . LYS A 1 289 ? 2.788 2.141 11.620 1.00 77.75 289 LYS A CA 1
ATOM 2222 C C . LYS A 1 289 ? 2.012 2.878 12.708 1.00 77.75 289 LYS A C 1
ATOM 2224 O O . LYS A 1 289 ? 1.099 2.294 13.293 1.00 77.75 289 LYS A O 1
ATOM 2229 N N . ASP A 1 290 ? 2.345 4.143 12.950 1.00 79.00 290 ASP A N 1
ATOM 2230 C CA . ASP A 1 290 ? 1.627 5.001 13.893 1.00 79.00 290 ASP A CA 1
ATOM 2231 C C . ASP A 1 290 ? 0.156 5.127 13.456 1.00 79.00 290 ASP A C 1
ATOM 2233 O O . ASP A 1 290 ? -0.749 4.857 14.239 1.00 79.00 290 ASP A O 1
ATOM 2237 N N . MET A 1 291 ? -0.094 5.430 12.176 1.00 76.94 291 MET A N 1
ATOM 2238 C CA . MET A 1 291 ? -1.442 5.540 11.608 1.00 76.94 291 MET A CA 1
ATOM 2239 C C . MET A 1 291 ? -2.232 4.231 11.714 1.00 76.94 291 MET A C 1
ATOM 2241 O O . MET A 1 291 ? -3.391 4.254 12.119 1.00 76.94 291 MET A O 1
ATOM 2245 N N . ARG A 1 292 ? -1.621 3.085 11.391 1.00 79.19 292 ARG A N 1
ATOM 2246 C CA . ARG A 1 292 ? -2.257 1.766 11.536 1.00 79.19 292 ARG A CA 1
ATOM 2247 C C . ARG A 1 292 ? -2.654 1.508 12.986 1.00 79.19 292 ARG A C 1
ATOM 2249 O O . ARG A 1 292 ? -3.770 1.071 13.244 1.00 79.19 292 ARG A O 1
ATOM 2256 N N . THR A 1 293 ? -1.756 1.811 13.918 1.00 81.81 293 THR A N 1
ATOM 2257 C CA . THR A 1 293 ? -2.014 1.668 15.354 1.00 81.81 293 THR A CA 1
ATOM 2258 C C . THR A 1 293 ? -3.185 2.555 15.781 1.00 81.81 293 THR A C 1
ATOM 2260 O O . THR A 1 293 ? -4.099 2.086 16.448 1.00 81.81 293 THR A O 1
ATOM 2263 N N . GLU A 1 294 ? -3.222 3.811 15.340 1.00 83.12 294 GLU A N 1
ATOM 2264 C CA . GLU A 1 294 ? -4.309 4.746 15.654 1.00 83.12 294 GLU A CA 1
ATOM 2265 C C . GLU A 1 294 ? -5.664 4.332 15.061 1.00 83.12 294 GLU A C 1
ATOM 2267 O O . GLU A 1 294 ? -6.695 4.449 15.730 1.00 83.12 294 GLU A O 1
ATOM 2272 N N . LEU A 1 295 ? -5.681 3.813 13.830 1.00 79.19 295 LEU A N 1
ATOM 2273 C CA . LEU A 1 295 ? -6.893 3.279 13.202 1.00 79.19 295 LEU A CA 1
ATOM 2274 C C . LEU A 1 295 ? -7.417 2.055 13.956 1.00 79.19 295 LEU A C 1
ATOM 2276 O O . LEU A 1 295 ? -8.612 1.990 14.249 1.00 79.19 295 LEU A O 1
ATOM 2280 N N . PHE A 1 296 ? -6.522 1.141 14.333 1.00 83.81 296 PHE A N 1
ATOM 2281 C CA . PHE A 1 296 ? -6.857 -0.024 15.145 1.00 83.81 296 PHE A CA 1
ATOM 2282 C C . PHE A 1 296 ? -7.466 0.398 16.490 1.00 83.81 296 PHE A C 1
ATOM 2284 O O . PHE A 1 296 ? -8.565 -0.025 16.842 1.00 83.81 296 PHE A O 1
ATOM 2291 N N . ILE A 1 297 ? -6.826 1.328 17.205 1.00 86.19 297 ILE A N 1
ATOM 2292 C CA . ILE A 1 297 ? -7.340 1.871 18.474 1.00 86.19 297 ILE A CA 1
ATOM 2293 C C . ILE A 1 297 ? -8.710 2.532 18.279 1.00 86.19 297 ILE A C 1
ATOM 2295 O O . ILE A 1 297 ? -9.622 2.336 19.084 1.00 86.19 297 ILE A O 1
ATOM 2299 N N . THR A 1 298 ? -8.891 3.270 17.182 1.00 83.69 298 THR A N 1
ATOM 2300 C CA . THR A 1 298 ? -10.172 3.905 16.846 1.00 83.69 298 THR A CA 1
ATOM 2301 C C . THR A 1 298 ? -11.285 2.877 16.642 1.00 83.69 298 THR A C 1
ATOM 2303 O O . THR A 1 298 ? -12.401 3.080 17.126 1.00 83.69 298 THR A O 1
ATOM 2306 N N . ALA A 1 299 ? -10.980 1.757 15.984 1.00 84.19 299 ALA A N 1
ATOM 2307 C CA . ALA A 1 299 ? -11.916 0.654 15.789 1.00 84.19 299 ALA A CA 1
ATOM 2308 C C . ALA A 1 299 ? -12.264 -0.077 17.100 1.00 84.19 299 ALA A C 1
ATOM 2310 O O . ALA A 1 299 ? -13.363 -0.618 17.229 1.00 84.19 299 ALA A O 1
ATOM 2311 N N . LEU A 1 300 ? -11.358 -0.079 18.082 1.00 88.19 300 LEU A N 1
ATOM 2312 C CA . LEU A 1 300 ? -11.590 -0.674 19.398 1.00 88.19 300 LEU A CA 1
ATOM 2313 C C . LEU A 1 300 ? -12.432 0.223 20.320 1.00 88.19 300 LEU A C 1
ATOM 2315 O O . LEU A 1 300 ? -13.320 -0.284 21.005 1.00 88.19 300 LEU A O 1
ATOM 2319 N N . GLN A 1 301 ? -12.200 1.538 20.315 1.00 90.94 301 GLN A N 1
ATOM 2320 C CA . GLN A 1 301 ? -12.841 2.478 21.251 1.00 90.94 301 GLN A CA 1
ATOM 2321 C C . GLN A 1 301 ? -14.262 2.915 20.859 1.00 90.94 301 GLN A C 1
ATOM 2323 O O . GLN A 1 301 ? -14.942 3.556 21.652 1.00 90.94 301 GLN A O 1
ATOM 2328 N N . SER A 1 302 ? -14.712 2.617 19.637 1.00 89.38 302 SER A N 1
ATOM 2329 C CA . SER A 1 302 ? -16.024 3.051 19.133 1.00 89.38 302 SER A CA 1
ATOM 2330 C C . SER A 1 302 ? -16.906 1.861 18.750 1.00 89.38 302 SER A C 1
ATOM 2332 O O . SER A 1 302 ? -16.376 0.814 18.360 1.00 89.38 302 SER A O 1
ATOM 2334 N N . PRO A 1 303 ? -18.244 2.001 18.795 1.00 91.94 303 PRO A N 1
ATOM 2335 C CA . PRO A 1 303 ? -19.145 1.033 18.178 1.00 91.94 303 PRO A CA 1
ATOM 2336 C C . PRO A 1 303 ? -18.865 0.849 16.676 1.00 91.94 303 PRO A C 1
ATOM 2338 O O . PRO A 1 303 ? -18.595 1.803 15.933 1.00 91.94 303 PRO A O 1
ATOM 2341 N N . ARG A 1 304 ? -18.938 -0.397 16.210 1.00 89.19 304 ARG A N 1
ATOM 2342 C CA . ARG A 1 304 ? -18.884 -0.753 14.782 1.00 89.19 304 ARG A CA 1
ATOM 2343 C C . ARG A 1 304 ? -20.208 -0.372 14.087 1.00 89.19 304 ARG A C 1
ATOM 2345 O O . ARG A 1 304 ? -21.187 -0.105 14.777 1.00 89.19 304 ARG A O 1
ATOM 2352 N N . PRO A 1 305 ? -20.311 -0.298 12.746 1.00 85.62 305 PRO A N 1
ATOM 2353 C CA . PRO A 1 305 ? -21.533 0.203 12.106 1.00 85.62 305 PRO A CA 1
ATOM 2354 C C . PRO A 1 305 ? -22.643 -0.841 12.102 1.00 85.62 305 PRO A C 1
ATOM 2356 O O . PRO A 1 305 ? -23.805 -0.514 11.881 1.00 85.62 305 PRO A O 1
ATOM 2359 N N . ASP A 1 306 ? -22.273 -2.105 12.276 1.00 90.94 306 ASP A N 1
ATOM 2360 C CA . ASP A 1 306 ? -23.159 -3.238 12.476 1.00 90.94 306 ASP A CA 1
ATOM 2361 C C . ASP A 1 306 ? -23.480 -3.472 13.960 1.00 90.94 306 ASP A C 1
ATOM 2363 O O . ASP A 1 306 ? -24.229 -4.398 14.271 1.00 90.94 306 ASP A O 1
ATOM 2367 N N . GLU A 1 307 ? -22.930 -2.652 14.859 1.00 93.50 307 GLU A N 1
ATOM 2368 C CA . GLU A 1 307 ? -23.165 -2.704 16.296 1.00 93.50 307 GLU A CA 1
ATOM 2369 C C . GLU A 1 307 ? -24.152 -1.617 16.739 1.00 93.50 307 GLU A C 1
ATOM 2371 O O . GLU A 1 307 ? -24.067 -0.454 16.346 1.00 93.50 307 GLU A O 1
ATOM 2376 N N . THR A 1 308 ? -25.068 -1.991 17.626 1.00 95.50 308 THR A N 1
ATOM 2377 C CA . THR A 1 308 ? -25.954 -1.069 18.341 1.00 95.50 308 THR A CA 1
ATOM 2378 C C . THR A 1 308 ? -25.538 -0.997 19.802 1.00 95.50 308 THR A C 1
ATOM 2380 O O . THR A 1 308 ? -25.281 -2.033 20.416 1.00 95.50 308 THR A O 1
ATOM 2383 N N . VAL A 1 309 ? -25.492 0.202 20.381 1.00 96.38 309 VAL A N 1
ATOM 2384 C CA . VAL A 1 309 ? -25.261 0.372 21.822 1.00 96.38 309 VAL A CA 1
ATOM 2385 C C . VAL A 1 309 ? -26.516 -0.077 22.570 1.00 96.38 309 VAL A C 1
ATOM 2387 O O . VAL A 1 309 ? -27.587 0.484 22.359 1.00 96.38 309 VAL A O 1
ATOM 2390 N N . VAL A 1 310 ? -26.384 -1.096 23.419 1.00 95.44 310 VAL A N 1
ATOM 2391 C CA . VAL A 1 310 ? -27.485 -1.666 24.218 1.00 95.44 310 VAL A CA 1
ATOM 2392 C C . VAL A 1 310 ? -27.406 -1.278 25.692 1.00 95.44 310 VAL A C 1
ATOM 2394 O O . VAL A 1 310 ? -28.411 -1.321 26.392 1.00 95.44 310 VAL A O 1
ATOM 2397 N N . LEU A 1 311 ? -26.225 -0.875 26.164 1.00 95.62 311 LEU A N 1
ATOM 2398 C CA . LEU A 1 311 ? -26.024 -0.327 27.501 1.00 95.62 311 LEU A CA 1
ATOM 2399 C C . LEU A 1 311 ? -25.001 0.802 27.439 1.00 95.62 311 LEU A C 1
ATOM 2401 O O . LEU A 1 311 ? -23.971 0.662 26.782 1.00 95.62 311 LEU A O 1
ATOM 2405 N N . HIS A 1 312 ? -25.275 1.886 28.159 1.00 96.56 312 HIS A N 1
ATOM 2406 C CA . HIS A 1 312 ? -24.355 2.996 28.356 1.00 96.56 312 HIS A CA 1
ATOM 2407 C C . HIS A 1 312 ? -24.410 3.429 29.824 1.00 96.56 312 HIS A C 1
ATOM 2409 O O . HIS A 1 312 ? -25.483 3.731 30.345 1.00 96.56 312 HIS A O 1
ATOM 2415 N N . LEU A 1 313 ? -23.258 3.427 30.492 1.00 95.81 313 LEU A N 1
ATOM 2416 C CA . LEU A 1 313 ? -23.109 3.777 31.897 1.00 95.81 313 LEU A CA 1
ATOM 2417 C C . LEU A 1 313 ? -21.889 4.680 32.095 1.00 95.81 313 LEU A C 1
ATOM 2419 O O . LEU A 1 313 ? -20.842 4.456 31.498 1.00 95.81 313 LEU A O 1
ATOM 2423 N N . GLN A 1 314 ? -22.004 5.658 32.991 1.00 95.88 314 GLN A N 1
ATOM 2424 C CA . GLN A 1 314 ? -20.860 6.412 33.500 1.00 95.88 314 GLN A CA 1
ATOM 2425 C C . GLN A 1 314 ? -20.519 5.934 34.911 1.00 95.88 314 GLN A C 1
ATOM 2427 O O . GLN A 1 314 ? -21.409 5.773 35.749 1.00 95.88 314 GLN A O 1
ATOM 2432 N N . ALA A 1 315 ? -19.235 5.718 35.177 1.00 94.81 315 ALA A N 1
ATOM 2433 C CA . ALA A 1 315 ? -18.736 5.250 36.460 1.00 94.81 315 ALA A CA 1
ATOM 2434 C C . ALA A 1 315 ? -17.493 6.038 36.882 1.00 94.81 315 ALA A C 1
ATOM 2436 O O . ALA A 1 315 ? -16.666 6.408 36.056 1.00 94.81 315 ALA A O 1
ATOM 2437 N N . THR A 1 316 ? -17.345 6.278 38.186 1.00 94.75 316 THR A N 1
ATOM 2438 C CA . THR A 1 316 ? -16.174 6.985 38.727 1.00 94.75 316 THR A CA 1
ATOM 2439 C C . THR A 1 316 ? -14.898 6.180 38.540 1.00 94.75 316 THR A C 1
ATOM 2441 O O . THR A 1 316 ? -13.907 6.730 38.097 1.00 94.75 316 THR A O 1
ATOM 2444 N N . ASP A 1 317 ? -14.927 4.885 38.845 1.00 95.06 317 ASP A N 1
ATOM 2445 C CA . ASP A 1 317 ? -13.800 3.984 38.632 1.00 95.06 317 ASP A CA 1
ATOM 2446 C C . ASP A 1 317 ? -14.341 2.614 38.219 1.00 95.06 317 ASP A C 1
ATOM 2448 O O . ASP A 1 317 ? -15.258 2.082 38.859 1.00 95.06 317 ASP A O 1
ATOM 2452 N N . VAL A 1 318 ? -13.751 2.050 37.167 1.00 95.50 318 VAL A N 1
ATOM 2453 C CA . VAL A 1 318 ? -13.931 0.658 36.747 1.00 95.50 318 VAL A CA 1
ATOM 2454 C C . VAL A 1 318 ? -12.619 -0.072 36.989 1.00 95.50 318 VAL A C 1
ATOM 2456 O O . VAL A 1 318 ? -11.575 0.330 36.474 1.00 95.50 318 VAL A O 1
ATOM 2459 N N . GLN A 1 319 ? -12.667 -1.145 37.770 1.00 95.19 319 GLN A N 1
ATOM 2460 C CA . GLN A 1 319 ? -11.505 -1.957 38.103 1.00 95.19 319 GLN A CA 1
ATOM 2461 C C . GLN A 1 319 ? -11.680 -3.377 37.572 1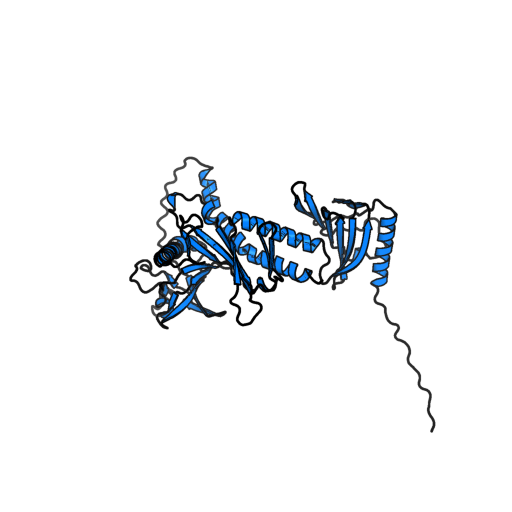.00 95.19 319 GLN A C 1
ATOM 2463 O O . GLN A 1 319 ? -12.728 -3.997 37.729 1.00 95.19 319 GLN A O 1
ATOM 2468 N N . CYS A 1 320 ? -10.627 -3.901 36.957 1.00 92.44 320 CYS A N 1
ATOM 2469 C CA . CYS A 1 320 ? -10.519 -5.294 36.538 1.00 92.44 320 CYS A CA 1
ATOM 2470 C C . CYS A 1 320 ? -9.082 -5.786 36.758 1.00 92.44 320 CYS A C 1
ATOM 2472 O O . CYS A 1 320 ? -8.204 -5.010 37.140 1.00 92.44 320 CYS A O 1
ATOM 2474 N N . GLU A 1 321 ? -8.812 -7.068 36.505 1.00 91.94 321 GLU A N 1
ATOM 2475 C CA . GLU A 1 321 ? -7.476 -7.642 36.739 1.00 91.94 321 GLU A CA 1
ATOM 2476 C C . GLU A 1 321 ? -6.363 -7.012 35.887 1.00 91.94 321 GLU A C 1
ATOM 2478 O O . GLU A 1 321 ? -5.192 -7.109 36.246 1.00 91.94 321 GLU A O 1
ATOM 2483 N N . VAL A 1 322 ? -6.714 -6.390 34.759 1.00 91.94 322 VAL A N 1
ATOM 2484 C CA . VAL A 1 322 ? -5.744 -5.865 33.785 1.00 91.94 322 VAL A CA 1
ATOM 2485 C C . VAL A 1 322 ? -5.635 -4.340 33.786 1.00 91.94 322 VAL A C 1
ATOM 2487 O O . VAL A 1 322 ? -4.672 -3.805 33.242 1.00 91.94 322 VAL A O 1
ATOM 2490 N N . ALA A 1 323 ? -6.604 -3.627 34.368 1.00 94.12 323 ALA A N 1
ATOM 2491 C CA . ALA A 1 323 ? -6.642 -2.168 34.343 1.00 94.12 323 ALA A CA 1
ATOM 2492 C C . ALA A 1 323 ? -7.540 -1.578 35.440 1.00 94.12 323 ALA A C 1
ATOM 2494 O O . ALA A 1 323 ? -8.558 -2.158 35.824 1.00 94.12 323 ALA A O 1
ATOM 2495 N N . ILE A 1 324 ? -7.186 -0.365 35.868 1.00 95.56 324 ILE A N 1
ATOM 2496 C CA . ILE A 1 324 ? -8.041 0.535 36.645 1.00 95.56 324 ILE A CA 1
ATOM 2497 C C . ILE A 1 324 ? -8.290 1.763 35.768 1.00 95.56 324 ILE A C 1
ATOM 2499 O O . ILE A 1 324 ? -7.340 2.369 35.270 1.00 95.56 324 ILE A O 1
ATOM 2503 N N . ILE A 1 325 ? -9.559 2.091 35.535 1.00 96.38 325 ILE A N 1
ATOM 2504 C CA . ILE A 1 325 ? -9.981 3.166 34.635 1.00 96.38 325 ILE A CA 1
ATOM 2505 C C . ILE A 1 325 ? -10.834 4.150 35.427 1.00 96.38 325 ILE A C 1
ATOM 2507 O O . ILE A 1 325 ? -11.975 3.843 35.772 1.00 96.38 325 ILE A O 1
ATOM 2511 N N . SER A 1 326 ? -10.277 5.328 35.693 1.00 96.44 326 SER A N 1
ATOM 2512 C CA . SER A 1 326 ? -10.981 6.431 36.349 1.00 96.44 326 SER A CA 1
ATOM 2513 C C . SER A 1 326 ? -11.791 7.268 35.360 1.00 96.44 326 SER A C 1
ATOM 2515 O O . SER A 1 326 ? -11.451 7.357 34.176 1.00 96.44 326 SER A O 1
ATOM 2517 N N . ASP A 1 327 ? -12.863 7.877 35.865 1.00 96.00 327 ASP A N 1
ATOM 2518 C CA . ASP A 1 327 ? -13.878 8.632 35.125 1.00 96.00 327 ASP A CA 1
ATOM 2519 C C . ASP A 1 327 ? -14.309 7.901 33.847 1.00 96.00 327 ASP A C 1
ATOM 2521 O O . ASP A 1 327 ? -14.202 8.420 32.733 1.00 96.00 327 ASP A O 1
ATOM 2525 N N . ALA A 1 328 ? -14.729 6.650 34.011 1.00 96.44 328 ALA A N 1
ATOM 2526 C CA . ALA A 1 328 ? -14.978 5.727 32.921 1.00 96.44 328 ALA A CA 1
ATOM 2527 C C . ALA A 1 328 ? -16.377 5.889 32.306 1.00 96.44 328 ALA A C 1
ATOM 2529 O O . ALA A 1 328 ? -17.398 5.956 32.995 1.00 96.44 328 ALA A O 1
ATOM 2530 N N . GLU A 1 329 ? -16.419 5.860 30.981 1.00 96.81 329 GLU A N 1
ATOM 2531 C CA . GLU A 1 329 ? -17.604 5.629 30.164 1.00 96.81 329 GLU A CA 1
ATOM 2532 C C . GLU A 1 329 ? -17.605 4.166 29.716 1.00 96.81 329 GLU A C 1
ATOM 2534 O O . GLU A 1 329 ? -16.665 3.696 29.070 1.00 96.81 329 GLU A O 1
ATOM 2539 N N . LEU A 1 330 ? -18.657 3.440 30.078 1.00 96.56 330 LEU A N 1
ATOM 2540 C CA . LEU A 1 330 ? -18.853 2.036 29.758 1.00 96.56 330 LEU A CA 1
ATOM 2541 C C . LEU A 1 330 ? -19.973 1.896 28.732 1.00 96.56 330 LEU A C 1
ATOM 2543 O O . LEU A 1 330 ? -21.095 2.352 28.952 1.00 96.56 330 LEU A O 1
ATOM 2547 N N . LEU A 1 331 ? -19.684 1.189 27.646 1.00 97.31 331 LEU A N 1
ATOM 2548 C CA . LEU A 1 331 ? -20.631 0.826 26.603 1.00 97.31 331 LEU A CA 1
ATOM 2549 C C . LEU A 1 331 ? -20.673 -0.695 26.456 1.00 97.31 331 LEU A C 1
ATOM 2551 O O . LEU A 1 331 ? -19.631 -1.345 26.366 1.00 97.31 331 LEU A O 1
ATOM 2555 N N . ILE A 1 332 ? -21.874 -1.262 26.353 1.00 96.00 332 ILE A N 1
ATOM 2556 C CA . ILE A 1 332 ? -22.058 -2.594 25.775 1.00 96.00 332 ILE A CA 1
ATOM 2557 C C . ILE A 1 332 ? -22.736 -2.430 24.427 1.00 96.00 332 ILE A C 1
ATOM 2559 O O . ILE A 1 332 ? -23.781 -1.791 24.300 1.00 96.00 332 ILE A O 1
ATOM 2563 N N . THR A 1 333 ? -22.127 -3.032 23.419 1.00 96.06 333 THR A N 1
ATOM 2564 C CA . THR A 1 333 ? -22.62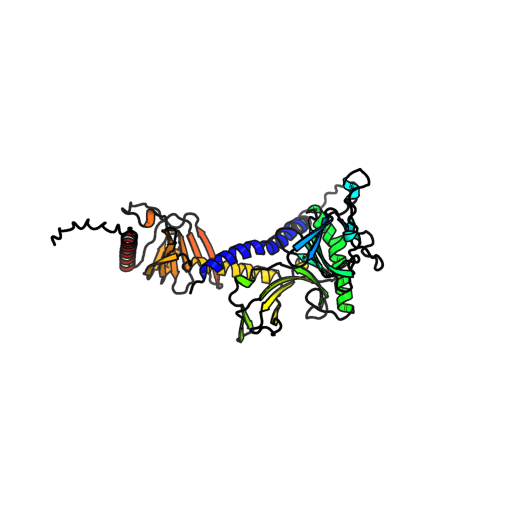8 -3.068 22.050 1.00 96.06 333 THR A CA 1
ATOM 2565 C C . THR A 1 333 ? -23.087 -4.474 21.695 1.00 96.06 333 THR A C 1
ATOM 2567 O O . THR A 1 333 ? -22.577 -5.448 22.250 1.00 96.06 333 THR A O 1
ATOM 2570 N N . ARG A 1 334 ? -24.054 -4.580 20.782 1.00 95.00 334 ARG A N 1
ATOM 2571 C CA . ARG A 1 334 ? -24.554 -5.836 20.213 1.00 95.00 334 ARG A CA 1
ATOM 2572 C C . ARG A 1 334 ? -24.474 -5.756 18.697 1.00 95.00 334 ARG A C 1
ATOM 2574 O O . ARG A 1 334 ? -25.000 -4.806 18.122 1.00 95.00 334 ARG A O 1
ATOM 2581 N N . ASN A 1 335 ? -23.832 -6.724 18.053 1.00 93.75 335 ASN A N 1
ATOM 2582 C CA . ASN A 1 335 ? -23.776 -6.778 16.593 1.00 93.75 335 ASN A CA 1
ATOM 2583 C C . ASN A 1 335 ? -25.008 -7.485 15.992 1.00 93.75 335 ASN A C 1
ATOM 2585 O O . ASN A 1 335 ? -25.817 -8.084 16.705 1.00 93.75 335 ASN A O 1
ATOM 2589 N N . ARG A 1 336 ? -25.130 -7.478 14.659 1.00 91.81 336 ARG A N 1
ATOM 2590 C CA . ARG A 1 336 ? -26.222 -8.165 13.931 1.00 91.81 336 ARG A CA 1
ATOM 2591 C C . ARG A 1 336 ? -26.287 -9.681 14.154 1.00 91.81 336 ARG A C 1
ATOM 2593 O O . ARG A 1 336 ? -27.336 -10.275 13.945 1.00 91.81 336 ARG A O 1
ATOM 2600 N N . GLN A 1 337 ? -25.182 -10.302 14.565 1.00 91.50 337 GLN A N 1
ATOM 2601 C CA . GLN A 1 337 ? -25.104 -11.731 14.896 1.00 91.50 337 GLN A CA 1
ATOM 2602 C C . GLN A 1 337 ? -25.494 -12.009 16.356 1.00 91.50 337 GLN A C 1
ATOM 2604 O O . GLN A 1 337 ? -25.415 -13.145 16.806 1.00 91.50 337 GLN A O 1
ATOM 2609 N N . GLY A 1 338 ? -25.873 -10.977 17.115 1.00 90.19 338 GLY A N 1
ATOM 2610 C CA . GLY A 1 338 ? -26.221 -11.083 18.524 1.00 90.19 338 GLY A CA 1
ATOM 2611 C C . GLY A 1 338 ? -25.027 -11.143 19.478 1.00 90.19 338 GLY A C 1
ATOM 2612 O O . GLY A 1 338 ? -25.259 -11.246 20.678 1.00 90.19 338 GLY A O 1
ATOM 2613 N N . LYS A 1 339 ? -23.787 -11.033 18.982 1.00 92.12 339 LYS A N 1
ATOM 2614 C CA . LYS A 1 339 ? -22.577 -11.015 19.814 1.00 92.12 339 LYS A CA 1
ATOM 2615 C C . LYS A 1 339 ? -22.432 -9.676 20.512 1.00 92.12 339 LYS A C 1
ATOM 2617 O O . LYS A 1 339 ? -22.683 -8.628 19.910 1.00 92.12 339 LYS A O 1
ATOM 2622 N N . TYR A 1 340 ? -21.968 -9.721 21.754 1.00 93.56 340 TYR A N 1
ATOM 2623 C CA . TYR A 1 340 ? -21.798 -8.536 22.578 1.00 93.56 340 TYR A CA 1
ATOM 2624 C C . TYR A 1 340 ? -20.332 -8.150 22.733 1.00 93.56 340 TYR A C 1
ATOM 2626 O O . TYR A 1 340 ? -19.438 -8.996 22.748 1.00 93.56 340 TYR A O 1
ATOM 2634 N N . ARG A 1 341 ? -20.080 -6.852 22.883 1.00 95.12 341 ARG A N 1
ATOM 2635 C CA . ARG A 1 341 ? -18.744 -6.318 23.142 1.00 95.12 341 ARG A CA 1
ATOM 2636 C C . ARG A 1 341 ? -18.815 -5.191 24.156 1.00 95.12 341 ARG A C 1
ATOM 2638 O O . ARG A 1 341 ? -19.605 -4.260 24.002 1.00 95.12 341 ARG A O 1
ATOM 2645 N N . LEU A 1 342 ? -17.972 -5.295 25.174 1.00 96.00 342 LEU A N 1
ATOM 2646 C CA . LEU A 1 342 ? -17.748 -4.272 26.180 1.00 96.00 342 LEU A CA 1
ATOM 2647 C C . LEU A 1 342 ? -16.678 -3.297 25.688 1.00 96.00 342 LEU A C 1
ATOM 2649 O O . LEU A 1 342 ? -15.652 -3.709 25.135 1.00 96.00 342 LEU A O 1
ATOM 2653 N N . ILE A 1 343 ? -16.913 -2.013 25.920 1.00 97.25 343 ILE A N 1
ATOM 2654 C CA . ILE A 1 343 ? -15.962 -0.927 25.706 1.00 97.25 343 ILE A CA 1
ATOM 2655 C C . ILE A 1 343 ? -15.972 -0.077 26.973 1.00 97.25 343 ILE A C 1
ATOM 2657 O O . ILE A 1 343 ? -17.029 0.380 27.394 1.00 97.25 343 ILE A O 1
ATOM 2661 N N . VAL A 1 344 ? -14.815 0.124 27.589 1.00 97.25 344 VAL A N 1
ATOM 2662 C CA . VAL A 1 344 ? -14.636 1.010 28.739 1.00 97.25 344 VAL A CA 1
ATOM 2663 C C . VAL A 1 344 ? -13.574 2.031 28.372 1.00 97.25 344 VAL A C 1
ATOM 2665 O O . VAL A 1 344 ? -12.461 1.665 28.000 1.00 97.25 344 VAL A O 1
ATOM 2668 N N . THR A 1 345 ? -13.915 3.306 28.468 1.00 96.81 345 THR A N 1
ATOM 2669 C CA . THR A 1 345 ? -13.069 4.410 28.009 1.00 96.81 345 THR A CA 1
ATOM 2670 C C . THR A 1 345 ? -12.949 5.423 29.131 1.00 96.81 345 THR A C 1
ATOM 2672 O O . THR A 1 345 ? -13.964 5.842 29.676 1.00 96.81 345 THR A O 1
ATOM 2675 N N . SER A 1 346 ? -11.742 5.851 29.495 1.00 96.56 346 SER A N 1
ATOM 2676 C CA . SER A 1 346 ? -11.601 6.983 30.416 1.00 96.56 346 SER A CA 1
ATOM 2677 C C . SER A 1 346 ? -12.088 8.275 29.751 1.00 96.56 346 SER A C 1
ATOM 2679 O O . SER A 1 346 ? -11.958 8.449 28.536 1.00 96.56 346 SER A O 1
ATOM 2681 N N . ARG A 1 347 ? -12.597 9.231 30.536 1.00 93.06 347 ARG A N 1
ATOM 2682 C CA . ARG A 1 347 ? -13.078 10.532 30.031 1.00 93.06 347 ARG A CA 1
ATOM 2683 C C . ARG A 1 347 ? -12.020 11.297 29.229 1.00 93.06 347 ARG A C 1
ATOM 2685 O O . ARG A 1 347 ? -12.344 11.946 28.238 1.00 93.06 347 ARG A O 1
ATOM 2692 N N . ASN A 1 348 ? -10.752 11.206 29.632 1.00 90.88 348 ASN A N 1
ATOM 2693 C CA . ASN A 1 348 ? -9.617 11.804 28.916 1.00 90.88 348 ASN A CA 1
ATOM 2694 C C . ASN A 1 348 ? -9.117 10.958 27.727 1.00 90.88 348 ASN A C 1
ATOM 2696 O O . ASN A 1 348 ? -8.190 11.372 27.036 1.00 90.88 348 ASN A O 1
ATOM 2700 N N . ARG A 1 349 ? -9.719 9.785 27.483 1.00 89.75 349 ARG A N 1
ATOM 2701 C CA . ARG A 1 349 ? -9.355 8.811 26.440 1.00 89.75 349 ARG A CA 1
ATOM 2702 C C . ARG A 1 349 ? -7.913 8.300 26.522 1.00 89.75 349 ARG A C 1
ATOM 2704 O O . ARG A 1 349 ? -7.379 7.800 25.533 1.00 89.75 349 ARG A O 1
ATOM 2711 N N . CYS A 1 350 ? -7.282 8.414 27.689 1.00 92.12 350 CYS A N 1
ATOM 2712 C CA . CYS A 1 350 ? -5.950 7.869 27.932 1.00 92.12 350 CYS A CA 1
ATOM 2713 C C . CYS A 1 350 ? -5.972 6.353 28.128 1.00 92.12 350 CYS A C 1
ATOM 2715 O O . CYS A 1 350 ? -4.987 5.704 27.791 1.00 92.12 350 CYS A O 1
ATOM 2717 N N . THR A 1 351 ? -7.075 5.789 28.627 1.00 95.06 351 THR A N 1
ATOM 2718 C CA . THR A 1 351 ? -7.220 4.343 28.805 1.00 95.06 351 THR A CA 1
ATOM 2719 C C . THR A 1 351 ? -8.472 3.849 28.101 1.00 95.06 351 THR A C 1
ATOM 2721 O O . THR A 1 351 ? -9.568 4.357 28.338 1.00 95.06 351 THR A O 1
ATOM 2724 N N . VAL A 1 352 ? -8.309 2.844 27.245 1.00 96.00 352 VAL A N 1
ATOM 2725 C CA . VAL A 1 352 ? -9.409 2.144 26.578 1.00 96.00 352 VAL A CA 1
ATOM 2726 C C . VAL A 1 352 ? -9.265 0.659 26.849 1.00 96.00 352 VAL A C 1
ATOM 2728 O O . VAL A 1 352 ? -8.183 0.097 26.716 1.00 96.00 352 VAL A O 1
ATOM 2731 N N . LEU A 1 353 ? -10.360 0.009 27.198 1.00 96.75 353 LEU A N 1
ATOM 2732 C CA . LEU A 1 353 ? -10.445 -1.430 27.357 1.00 96.75 353 LEU A CA 1
ATOM 2733 C C . LEU A 1 353 ? -11.610 -1.931 26.516 1.00 96.75 353 LEU A C 1
ATOM 2735 O O . LEU A 1 353 ? -12.719 -1.413 26.606 1.00 96.75 353 LEU A O 1
ATOM 2739 N N . THR A 1 354 ? -11.372 -2.939 25.684 1.00 96.56 354 THR A N 1
ATOM 2740 C CA . THR A 1 354 ? -12.449 -3.596 24.944 1.00 96.56 354 THR A CA 1
ATOM 2741 C C . THR A 1 354 ? -12.325 -5.103 25.020 1.00 96.56 354 THR A C 1
ATOM 2743 O O . THR A 1 354 ? -11.241 -5.655 24.845 1.00 96.56 354 THR A O 1
ATOM 2746 N N . GLN A 1 355 ? -13.447 -5.760 25.293 1.00 95.12 355 GLN A N 1
ATOM 2747 C CA . GLN A 1 355 ? -13.534 -7.204 25.448 1.00 95.12 355 GLN A CA 1
ATOM 2748 C C . GLN A 1 355 ? -14.773 -7.711 24.717 1.00 95.12 355 GLN A C 1
ATOM 2750 O O . GLN A 1 355 ? -15.872 -7.177 24.894 1.00 95.12 355 GLN A O 1
ATOM 2755 N N . VAL A 1 356 ? -14.611 -8.754 23.905 1.00 92.88 356 VAL A N 1
ATOM 2756 C CA . VAL A 1 356 ? -15.764 -9.500 23.383 1.00 92.88 356 VAL A CA 1
ATOM 2757 C C . VAL A 1 356 ? -16.403 -10.234 24.555 1.00 92.88 356 VAL A C 1
ATOM 2759 O O . VAL A 1 356 ? -15.708 -10.917 25.297 1.00 92.88 356 VAL A O 1
ATOM 2762 N N . LEU A 1 357 ? -17.705 -10.071 24.759 1.00 91.31 357 LEU A N 1
ATOM 2763 C CA . LEU A 1 357 ? -18.403 -10.737 25.852 1.00 91.31 357 LEU A CA 1
ATOM 2764 C C . LEU A 1 357 ? -18.881 -12.121 25.387 1.00 91.31 357 LEU A C 1
ATOM 2766 O O . LEU A 1 357 ? -19.379 -12.235 24.264 1.00 91.31 357 LEU A O 1
ATOM 2770 N N . PRO A 1 358 ? -18.754 -13.168 26.221 1.00 88.12 358 PRO A N 1
ATOM 2771 C CA . PRO A 1 358 ? -19.282 -14.487 25.889 1.00 88.12 358 PRO A CA 1
ATOM 2772 C C . PRO A 1 358 ? -20.814 -14.446 25.796 1.00 88.12 358 PRO A C 1
ATOM 2774 O O . PRO A 1 358 ? -21.451 -13.676 26.511 1.00 88.12 358 PRO A O 1
ATOM 2777 N N . ASP A 1 359 ? -21.425 -15.312 24.984 1.00 81.38 359 ASP A N 1
ATOM 2778 C CA . ASP A 1 359 ? -22.893 -15.353 24.818 1.00 81.38 359 ASP A CA 1
ATOM 2779 C C . ASP A 1 359 ? -23.623 -15.577 26.155 1.00 81.38 359 ASP A C 1
ATOM 2781 O O . ASP A 1 359 ? -24.693 -15.025 26.413 1.00 81.38 359 ASP A O 1
ATOM 2785 N N . ALA A 1 360 ? -22.982 -16.322 27.057 1.00 79.50 360 ALA A N 1
ATOM 2786 C CA . ALA A 1 360 ? -23.472 -16.590 28.400 1.00 79.50 360 ALA A CA 1
ATOM 2787 C C . ALA A 1 360 ? -23.383 -15.378 29.357 1.00 79.50 360 ALA A C 1
ATOM 2789 O O . ALA A 1 360 ? -23.855 -15.460 30.487 1.00 79.50 360 ALA A O 1
ATOM 2790 N N . PHE A 1 361 ? -22.798 -14.245 28.943 1.00 82.50 361 PHE A N 1
ATOM 2791 C CA . PHE A 1 361 ? -22.665 -13.042 29.781 1.00 82.50 361 PHE A CA 1
ATOM 2792 C C . PHE A 1 361 ? -24.014 -12.553 30.316 1.00 82.50 361 PHE A C 1
ATOM 2794 O O . PHE A 1 361 ? -24.121 -12.085 31.448 1.00 82.50 361 PHE A O 1
ATOM 2801 N N . PHE A 1 362 ? -25.044 -12.678 29.485 1.00 81.88 362 PHE A N 1
ATOM 2802 C CA . PHE A 1 362 ? -26.398 -12.288 29.827 1.00 81.88 362 PHE A CA 1
ATOM 2803 C C . PHE A 1 362 ? -27.214 -13.472 30.380 1.00 81.88 362 PHE A C 1
ATOM 2805 O O . PHE A 1 362 ? -28.225 -13.256 31.023 1.00 81.88 362 PHE A O 1
ATOM 2812 N N . THR A 1 363 ? -26.822 -14.738 30.227 1.00 75.88 363 THR A N 1
ATOM 2813 C CA . THR A 1 363 ? -27.673 -15.843 30.710 1.00 75.88 363 THR A CA 1
ATOM 2814 C C . THR A 1 363 ? -27.761 -15.890 32.240 1.00 75.88 363 THR A C 1
ATOM 2816 O O . THR A 1 363 ? -26.742 -15.894 32.929 1.00 75.88 363 THR A O 1
ATOM 2819 N N . ALA A 1 364 ? -28.984 -15.971 32.769 1.00 61.69 364 ALA A N 1
ATOM 2820 C CA . ALA A 1 364 ? -29.252 -16.300 34.169 1.00 61.69 364 ALA A CA 1
ATOM 2821 C C . ALA A 1 364 ? -29.297 -17.833 34.370 1.00 61.69 364 ALA A C 1
ATOM 2823 O O . ALA A 1 364 ? -29.695 -18.536 33.439 1.00 61.69 364 ALA A O 1
ATOM 2824 N N . PRO A 1 365 ? -28.977 -18.369 35.567 1.00 56.81 365 PRO A N 1
ATOM 2825 C CA . PRO A 1 365 ? -28.503 -17.682 36.768 1.00 56.81 365 PRO A CA 1
ATOM 2826 C C . PRO A 1 365 ? -26.978 -17.500 36.793 1.00 56.81 365 PRO A C 1
ATOM 2828 O O . PRO A 1 365 ? -26.219 -18.298 36.247 1.00 56.81 365 PRO A O 1
ATOM 2831 N N . HIS A 1 366 ? -26.532 -16.447 37.481 1.00 59.44 366 HIS A N 1
ATOM 2832 C CA . HIS A 1 366 ? -25.120 -16.224 37.773 1.00 59.44 366 HIS A CA 1
ATOM 2833 C C . HIS A 1 366 ? -24.606 -17.283 38.745 1.00 59.44 366 HIS A C 1
ATOM 2835 O O . HIS A 1 366 ? -24.951 -17.273 39.926 1.00 59.44 366 HIS A O 1
ATOM 2841 N N . PHE A 1 367 ? -23.748 -18.175 38.260 1.00 55.66 367 PHE A N 1
ATOM 2842 C CA . PHE A 1 367 ? -22.956 -19.017 39.144 1.00 55.66 367 PHE A CA 1
ATOM 2843 C C . PHE A 1 367 ? -21.716 -18.236 39.601 1.00 55.66 367 PHE A C 1
ATOM 2845 O O . PHE A 1 367 ? -21.032 -17.642 38.758 1.00 55.66 367 PHE A O 1
ATOM 2852 N N . PRO A 1 368 ? -21.381 -18.236 40.906 1.00 49.25 368 PRO A N 1
ATOM 2853 C CA . PRO A 1 368 ? -20.111 -17.699 41.375 1.00 49.25 368 PRO A CA 1
ATOM 2854 C C . PRO A 1 368 ? -18.976 -18.466 40.683 1.00 49.25 368 PRO A C 1
ATOM 2856 O O . PRO A 1 368 ? -18.758 -19.646 40.943 1.00 49.25 368 PRO A O 1
ATOM 2859 N N . GLY A 1 369 ? -18.298 -17.808 39.739 1.00 53.44 369 GLY A N 1
ATOM 2860 C CA . GLY A 1 369 ? -17.255 -18.417 38.909 1.00 53.44 369 GLY A CA 1
ATOM 2861 C C . GLY A 1 369 ? -17.509 -18.396 37.401 1.00 53.44 369 GLY A C 1
ATOM 2862 O O . GLY A 1 369 ? -16.661 -18.901 36.665 1.00 53.44 369 GLY A O 1
ATOM 2863 N N . GLN A 1 370 ? -18.608 -17.810 36.914 1.00 58.94 370 GLN A N 1
ATOM 2864 C CA . GLN A 1 370 ? -18.782 -17.567 35.482 1.00 58.94 370 GLN A CA 1
ATOM 2865 C C . GLN A 1 370 ? -17.702 -16.587 34.997 1.00 58.94 370 GLN A C 1
ATOM 2867 O O . GLN A 1 370 ? -17.683 -15.412 35.353 1.00 58.94 370 GLN A O 1
ATOM 2872 N N . ARG A 1 371 ? -16.725 -17.107 34.249 1.00 62.47 371 ARG A N 1
ATOM 2873 C CA . ARG A 1 371 ? -15.536 -16.355 33.838 1.00 62.47 371 ARG A CA 1
ATOM 2874 C C . ARG A 1 371 ? -15.874 -15.517 32.612 1.00 62.47 371 ARG A C 1
ATOM 2876 O O . ARG A 1 371 ? -16.222 -16.075 31.577 1.00 62.47 371 ARG A O 1
ATOM 2883 N N . PHE A 1 372 ? -15.647 -14.207 32.683 1.00 70.56 372 PHE A N 1
ATOM 2884 C CA . PHE A 1 372 ? -15.661 -13.310 31.517 1.00 70.56 372 PHE A CA 1
ATOM 2885 C C . PHE A 1 372 ? -14.466 -13.534 30.571 1.00 70.56 372 PHE A C 1
ATOM 2887 O O . PHE A 1 372 ? -14.109 -12.648 29.809 1.00 70.56 372 PHE A O 1
ATOM 2894 N N . ALA A 1 373 ? -13.825 -14.704 30.612 1.00 77.31 373 ALA A N 1
ATOM 2895 C CA . ALA A 1 373 ? -12.584 -14.948 29.897 1.00 77.31 373 ALA A CA 1
ATOM 2896 C C . ALA A 1 373 ? -12.835 -14.951 28.385 1.00 77.31 373 ALA A C 1
ATOM 2898 O O . ALA A 1 373 ? -13.410 -15.883 27.824 1.00 77.31 373 ALA A O 1
ATOM 2899 N N . SER A 1 374 ? -12.449 -13.870 27.727 1.00 85.44 374 SER A N 1
ATOM 2900 C CA . SER A 1 374 ? -12.553 -13.672 26.286 1.00 85.44 374 SER A CA 1
ATOM 2901 C C . SER A 1 374 ? -11.504 -12.648 25.867 1.00 85.44 374 SER A C 1
ATOM 2903 O O . SER A 1 374 ? -11.130 -11.827 26.696 1.00 85.44 374 SER A O 1
ATOM 2905 N N . PRO A 1 375 ? -11.007 -12.666 24.622 1.00 90.56 375 PRO A N 1
ATOM 2906 C CA . PRO A 1 375 ? -9.919 -11.784 24.219 1.00 90.56 375 PRO A CA 1
ATOM 2907 C C . PRO A 1 375 ? -10.203 -10.304 24.509 1.00 90.56 375 PRO A C 1
ATOM 2909 O O . PRO A 1 375 ? -11.254 -9.774 24.128 1.00 90.56 375 PRO A O 1
ATOM 2912 N N . THR A 1 376 ? -9.232 -9.646 25.145 1.00 93.88 376 THR A N 1
ATOM 2913 C CA . THR A 1 376 ? -9.317 -8.242 25.570 1.00 93.88 376 THR A CA 1
ATOM 2914 C C . THR A 1 376 ? -8.140 -7.454 25.063 1.00 93.88 376 THR A C 1
ATOM 2916 O O . THR A 1 376 ? -6.998 -7.913 25.084 1.00 93.88 376 THR A O 1
ATOM 2919 N N . TRP A 1 377 ? -8.423 -6.228 24.659 1.00 96.62 377 TRP A N 1
ATOM 2920 C CA . TRP A 1 377 ? -7.422 -5.245 24.304 1.00 96.62 377 TRP A CA 1
ATOM 2921 C C . TRP A 1 377 ? -7.453 -4.112 25.315 1.00 96.62 377 TRP A C 1
ATOM 2923 O O . TRP A 1 377 ? -8.516 -3.557 25.592 1.00 96.62 377 TRP A O 1
ATOM 2933 N N . VAL A 1 378 ? -6.282 -3.779 25.849 1.00 96.56 378 VAL A N 1
ATOM 2934 C CA . VAL A 1 378 ? -6.076 -2.633 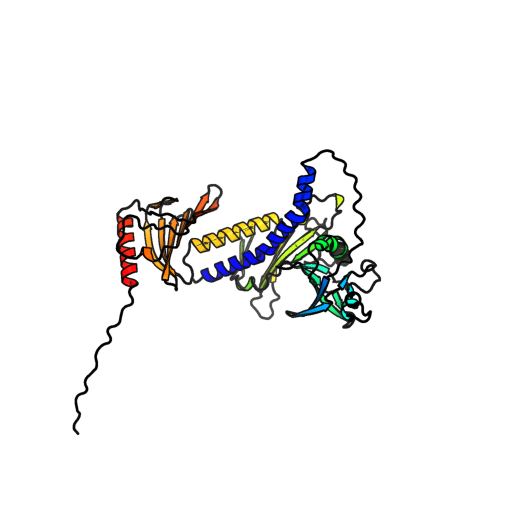26.736 1.00 96.56 378 VAL A CA 1
ATOM 2935 C C . VAL A 1 378 ? -5.143 -1.657 26.038 1.00 96.56 378 VAL A C 1
ATOM 2937 O O . VAL A 1 378 ? -4.062 -2.029 25.579 1.00 96.56 378 VAL A O 1
ATOM 2940 N N . ILE A 1 379 ? -5.573 -0.407 25.945 1.00 96.19 379 ILE A N 1
ATOM 2941 C CA . ILE A 1 379 ? -4.842 0.696 25.341 1.00 96.19 379 ILE A CA 1
ATOM 2942 C C . ILE A 1 379 ? -4.580 1.717 26.434 1.00 96.19 379 ILE A C 1
ATOM 2944 O O . ILE A 1 379 ? -5.521 2.147 27.095 1.00 96.19 379 ILE A O 1
ATOM 2948 N N . GLN A 1 380 ? -3.321 2.101 26.615 1.00 95.31 380 GLN A N 1
ATOM 2949 C CA . GLN A 1 380 ? -2.899 3.095 27.600 1.00 95.31 380 GLN A CA 1
ATOM 2950 C C . GLN A 1 380 ? -2.006 4.142 26.939 1.00 95.31 380 GLN A C 1
ATOM 2952 O O . GLN A 1 380 ? -1.100 3.798 26.179 1.00 95.31 380 GLN A O 1
ATOM 2957 N N . LEU A 1 381 ? -2.265 5.418 27.212 1.00 92.75 381 LEU A N 1
ATOM 2958 C CA . LEU A 1 381 ? -1.397 6.525 26.835 1.00 92.75 381 LEU A CA 1
ATOM 2959 C C . LEU A 1 381 ? -0.263 6.638 27.859 1.00 92.75 381 LEU A C 1
ATOM 2961 O O . LEU A 1 381 ? -0.517 6.873 29.036 1.00 92.75 381 LEU A O 1
ATOM 2965 N N . GLU A 1 382 ? 0.972 6.453 27.408 1.00 91.50 382 GLU A N 1
ATOM 2966 C CA . GLU A 1 382 ? 2.177 6.599 28.226 1.00 91.50 382 GLU A CA 1
ATOM 2967 C C . GLU A 1 382 ? 2.632 8.068 28.281 1.00 91.50 382 GLU A C 1
ATOM 2969 O O . GLU A 1 382 ? 2.249 8.879 27.432 1.00 91.50 382 GLU A O 1
ATOM 2974 N N . ASP A 1 383 ? 3.521 8.395 29.225 1.00 80.81 383 ASP A N 1
ATOM 2975 C CA . ASP A 1 383 ? 4.006 9.762 29.502 1.00 80.81 383 ASP A CA 1
ATOM 2976 C C . ASP A 1 383 ? 4.708 10.454 28.309 1.00 80.81 383 ASP A C 1
ATOM 2978 O O . ASP A 1 383 ? 4.942 11.660 28.325 1.00 80.81 383 ASP A O 1
ATOM 2982 N N . GLY A 1 384 ? 4.993 9.726 27.224 1.00 82.06 384 GLY A N 1
ATOM 2983 C CA . GLY A 1 384 ? 5.503 10.267 25.957 1.00 82.06 384 GLY A CA 1
ATOM 2984 C C . GLY A 1 384 ? 4.434 10.572 24.899 1.00 82.06 384 GLY A C 1
ATOM 2985 O O . GLY A 1 384 ? 4.777 10.802 23.740 1.00 82.06 384 GLY A O 1
ATOM 2986 N N . GLY A 1 385 ? 3.143 10.484 25.236 1.00 84.00 385 GLY A N 1
ATOM 2987 C CA . GLY A 1 385 ? 2.040 10.599 24.272 1.00 84.00 385 GLY A CA 1
ATOM 2988 C C . GLY A 1 385 ? 1.915 9.397 23.326 1.00 84.00 385 GLY A C 1
ATOM 2989 O O . GLY A 1 385 ? 1.114 9.415 22.391 1.00 84.00 385 GLY A O 1
ATOM 2990 N N . ARG A 1 386 ? 2.699 8.338 23.559 1.00 85.62 386 ARG A N 1
ATOM 2991 C CA . ARG A 1 386 ? 2.630 7.083 22.811 1.00 85.62 386 ARG A CA 1
ATOM 2992 C C . ARG A 1 386 ? 1.546 6.200 23.412 1.00 85.62 386 ARG A C 1
ATOM 2994 O O . ARG A 1 386 ? 1.460 6.058 24.626 1.00 85.62 386 ARG A O 1
ATOM 3001 N N . ARG A 1 387 ? 0.736 5.572 22.563 1.00 88.31 387 ARG A N 1
ATOM 3002 C CA . ARG A 1 387 ? -0.230 4.568 23.010 1.00 88.31 387 ARG A CA 1
ATOM 3003 C C . ARG A 1 387 ? 0.404 3.184 23.010 1.00 88.31 387 ARG A C 1
ATOM 3005 O O . ARG A 1 387 ? 0.925 2.733 21.989 1.00 88.31 387 ARG A O 1
ATOM 3012 N N . LYS A 1 388 ? 0.328 2.503 24.147 1.00 92.50 388 LYS A N 1
ATOM 3013 C CA . LYS A 1 388 ? 0.675 1.094 24.299 1.00 92.50 388 LYS A CA 1
ATOM 3014 C C . LYS A 1 388 ? -0.585 0.255 24.164 1.00 92.50 388 LYS A C 1
ATOM 3016 O O . LYS A 1 388 ? -1.563 0.481 24.868 1.00 92.50 388 LYS A O 1
ATOM 3021 N N . VAL A 1 389 ? -0.543 -0.715 23.258 1.00 93.81 389 VAL A N 1
ATOM 3022 C CA . VAL A 1 389 ? -1.642 -1.643 22.988 1.00 93.81 389 VAL A CA 1
ATOM 3023 C C . VAL A 1 389 ? -1.234 -3.022 23.497 1.00 93.81 389 VAL A C 1
ATOM 3025 O O . VAL A 1 389 ? -0.245 -3.583 23.030 1.00 93.81 389 VAL A O 1
ATOM 3028 N N . THR A 1 390 ? -1.987 -3.563 24.451 1.00 95.81 390 THR A N 1
ATOM 3029 C CA . THR A 1 390 ? -1.726 -4.869 25.069 1.00 95.81 390 THR A CA 1
ATOM 3030 C C . THR A 1 390 ? -2.888 -5.814 24.789 1.00 95.81 390 THR A C 1
ATOM 3032 O O . THR A 1 390 ? -4.044 -5.482 25.054 1.00 95.81 390 THR A O 1
ATOM 3035 N N . HIS A 1 391 ? -2.581 -6.994 24.249 1.00 95.25 391 HIS A N 1
ATOM 3036 C CA . HIS A 1 391 ? -3.558 -8.051 24.003 1.00 95.25 391 HIS A CA 1
ATOM 3037 C C . HIS A 1 391 ? -3.522 -9.081 25.132 1.00 95.25 391 HIS A C 1
ATOM 3039 O O . HIS A 1 391 ? -2.482 -9.679 25.407 1.00 95.25 391 HIS A O 1
ATOM 3045 N N . HIS A 1 392 ? -4.674 -9.321 25.748 1.00 93.88 392 HIS A N 1
ATOM 3046 C CA . HIS A 1 392 ? -4.884 -10.352 26.752 1.00 93.88 392 HIS A CA 1
ATOM 3047 C C . HIS A 1 392 ? -5.785 -11.435 26.146 1.00 93.88 392 HIS A C 1
ATOM 3049 O O . HIS A 1 392 ? -7.006 -11.271 26.145 1.00 93.88 392 HIS A O 1
ATOM 3055 N N . PRO A 1 393 ? -5.228 -12.549 25.633 1.00 90.00 393 PRO A N 1
ATOM 3056 C CA . PRO A 1 393 ? -6.016 -13.562 24.925 1.00 90.00 393 PRO A CA 1
ATOM 3057 C C . PRO A 1 393 ? -7.098 -14.210 25.802 1.00 90.00 393 PRO A C 1
ATOM 3059 O O . PRO A 1 393 ? -8.137 -14.616 25.294 1.00 90.00 393 PRO A O 1
ATOM 3062 N N . ASN A 1 394 ? -6.886 -14.242 27.120 1.00 89.19 394 ASN A N 1
ATOM 3063 C CA . ASN A 1 394 ? -7.842 -14.779 28.093 1.00 89.19 394 ASN A CA 1
ATOM 3064 C C . ASN A 1 394 ? -8.726 -13.703 28.747 1.00 89.19 394 ASN A C 1
ATOM 3066 O O . ASN A 1 394 ? -9.543 -14.036 29.602 1.00 89.19 394 ASN A O 1
ATOM 3070 N N . GLY A 1 395 ? -8.544 -12.434 28.380 1.00 89.56 395 GLY A N 1
ATOM 3071 C CA . GLY A 1 395 ? -9.266 -11.300 28.948 1.00 89.56 395 GLY A CA 1
ATOM 3072 C C . GLY A 1 395 ? -9.097 -11.095 30.444 1.00 89.56 395 GLY A C 1
ATOM 3073 O O . GLY A 1 395 ? -8.113 -11.526 31.047 1.00 89.56 395 GLY A O 1
ATOM 3074 N N . PHE A 1 396 ? -10.086 -10.422 31.027 1.00 90.19 396 PHE A N 1
ATOM 3075 C CA . PHE A 1 396 ? -10.277 -10.328 32.470 1.00 90.19 396 PHE A CA 1
ATOM 3076 C C . PHE A 1 396 ? -11.510 -11.149 32.866 1.00 90.19 396 PHE A C 1
ATOM 3078 O O . PHE A 1 396 ? -12.386 -11.426 32.046 1.00 90.19 396 PHE A O 1
ATOM 3085 N N . ARG A 1 397 ? -11.571 -11.588 34.122 1.00 87.44 397 ARG A N 1
ATOM 3086 C CA . ARG A 1 397 ? -12.644 -12.459 34.628 1.00 87.44 397 ARG A CA 1
ATOM 3087 C C . ARG A 1 397 ? -13.561 -11.748 35.599 1.00 87.44 397 ARG A C 1
ATOM 3089 O O . ARG A 1 397 ? -14.636 -12.275 35.857 1.00 87.44 397 ARG A O 1
ATOM 3096 N N . PHE A 1 398 ? -13.149 -10.601 36.125 1.00 85.81 398 PHE A N 1
ATOM 3097 C CA . PHE A 1 398 ? -13.917 -9.825 37.082 1.00 85.81 398 PHE A CA 1
ATOM 3098 C C . PHE A 1 398 ? -13.832 -8.341 36.747 1.00 85.81 398 PHE A C 1
ATOM 3100 O O . PHE A 1 398 ? -12.779 -7.822 36.377 1.00 85.81 398 PHE A O 1
ATOM 3107 N N . MET A 1 399 ? -14.962 -7.663 36.901 1.00 90.81 399 MET A N 1
ATOM 3108 C CA . MET A 1 399 ? -15.056 -6.215 36.826 1.00 90.81 399 MET A CA 1
ATOM 3109 C C . MET A 1 399 ? -15.827 -5.744 38.048 1.00 90.81 399 MET A C 1
ATOM 3111 O O . MET A 1 399 ? -16.883 -6.291 38.355 1.00 90.81 399 MET A O 1
ATOM 3115 N N . SER A 1 400 ? -15.294 -4.745 38.735 1.00 92.31 400 SER A N 1
ATOM 3116 C CA . SER A 1 400 ? -15.939 -4.097 39.865 1.00 92.31 400 SER A CA 1
ATOM 3117 C C . SER A 1 400 ? -15.987 -2.592 39.651 1.00 92.31 400 SER A C 1
ATOM 3119 O O . SER A 1 400 ? -15.194 -2.005 38.906 1.00 92.31 400 SER A O 1
ATOM 3121 N N . PHE A 1 401 ? -16.944 -1.964 40.319 1.00 94.25 401 PHE A N 1
ATOM 3122 C CA . PHE A 1 401 ? -17.087 -0.521 40.348 1.00 94.25 401 PHE A CA 1
ATOM 3123 C C . PHE A 1 401 ? -16.756 -0.039 41.749 1.00 94.25 401 PHE A C 1
ATOM 3125 O O . PHE A 1 401 ? -17.146 -0.658 42.736 1.00 94.25 401 PHE A O 1
ATOM 3132 N N . ARG A 1 402 ? -16.084 1.105 41.862 1.00 92.06 402 ARG A N 1
ATOM 3133 C CA . ARG A 1 402 ? -15.851 1.706 43.185 1.00 92.06 402 ARG A CA 1
ATOM 3134 C C . ARG A 1 402 ? -17.137 2.238 43.824 1.00 92.06 402 ARG A C 1
ATOM 3136 O O . ARG A 1 402 ? -17.224 2.349 45.042 1.00 92.06 402 ARG A O 1
ATOM 3143 N N . ASN A 1 403 ? -18.124 2.593 43.002 1.00 89.81 403 ASN A N 1
ATOM 3144 C CA . ASN A 1 403 ? -19.414 3.113 43.438 1.00 89.81 403 ASN A CA 1
ATOM 3145 C C . ASN A 1 403 ? -20.487 2.016 43.349 1.00 89.81 403 ASN A C 1
ATOM 3147 O O . ASN A 1 403 ? -20.796 1.550 42.251 1.00 89.81 403 ASN A O 1
ATOM 3151 N N . SER A 1 404 ? -21.112 1.676 44.480 1.00 91.06 404 SER A N 1
ATOM 3152 C CA . SER A 1 404 ? -22.201 0.690 44.556 1.00 91.06 404 SER A CA 1
ATOM 3153 C C . SER A 1 404 ? -23.419 1.067 43.706 1.00 91.06 404 SER A C 1
ATOM 3155 O O . SER A 1 404 ? -24.130 0.193 43.214 1.00 91.06 404 SER A O 1
ATOM 3157 N N . ASN A 1 405 ? -23.648 2.362 43.464 1.00 92.88 405 ASN A N 1
ATOM 3158 C CA . ASN A 1 405 ? -24.685 2.809 42.541 1.00 92.88 405 ASN A CA 1
ATOM 3159 C C . ASN A 1 405 ? -24.358 2.430 41.089 1.00 92.88 405 ASN A C 1
ATOM 3161 O O . ASN A 1 405 ? -25.246 1.999 40.362 1.00 92.88 405 ASN A O 1
ATOM 3165 N N . ALA A 1 406 ? -23.094 2.552 40.665 1.00 91.31 406 ALA A N 1
ATOM 3166 C CA . ALA A 1 406 ? -22.683 2.157 39.317 1.00 91.31 406 ALA A CA 1
ATOM 3167 C C . ALA A 1 406 ? -22.809 0.639 39.129 1.00 91.31 406 ALA A C 1
ATOM 3169 O O . ALA A 1 406 ? -23.329 0.198 38.109 1.00 91.31 406 ALA A O 1
ATOM 3170 N N . GLU A 1 407 ? -22.438 -0.145 40.142 1.00 92.44 407 GLU A N 1
ATOM 3171 C CA . GLU A 1 407 ? -22.636 -1.599 40.153 1.00 92.44 407 GLU A CA 1
ATOM 3172 C C . GLU A 1 407 ? -24.121 -1.975 40.054 1.00 92.44 407 GLU A C 1
ATOM 3174 O O . GLU A 1 407 ? -24.514 -2.758 39.190 1.00 92.44 407 GLU A O 1
ATOM 3179 N N . ARG A 1 408 ? -24.984 -1.332 40.850 1.00 92.50 408 ARG A N 1
ATOM 3180 C CA . ARG A 1 408 ? -26.436 -1.535 40.771 1.00 92.50 408 ARG A CA 1
ATOM 3181 C C . ARG A 1 408 ? -26.998 -1.172 39.395 1.00 92.50 408 ARG A C 1
ATOM 3183 O O . ARG A 1 408 ? -27.815 -1.913 38.856 1.00 92.50 408 ARG A O 1
ATOM 3190 N N . MET A 1 409 ? -26.585 -0.040 38.827 1.00 92.62 409 MET A N 1
ATOM 3191 C CA . MET A 1 409 ? -27.039 0.402 37.504 1.00 92.62 409 MET A CA 1
ATOM 3192 C C . MET A 1 409 ? -26.551 -0.523 36.391 1.00 92.62 409 MET A C 1
ATOM 3194 O O . MET A 1 409 ? -27.288 -0.773 35.440 1.00 92.62 409 MET A O 1
ATOM 3198 N N . PHE A 1 410 ? -25.341 -1.064 36.523 1.00 92.06 410 PHE A N 1
ATOM 3199 C CA . PHE A 1 410 ? -24.812 -2.061 35.606 1.00 92.06 410 PHE A CA 1
ATOM 3200 C C . PHE A 1 410 ? -25.652 -3.343 35.624 1.00 92.06 410 PHE A C 1
ATOM 3202 O O . PHE A 1 410 ? -26.075 -3.808 34.567 1.00 92.06 410 PHE A O 1
ATOM 3209 N N . GLU A 1 411 ? -25.972 -3.866 36.809 1.00 90.56 411 GLU A N 1
ATOM 3210 C CA . GLU A 1 411 ? -26.805 -5.065 36.966 1.00 90.56 411 GLU A CA 1
ATOM 3211 C C . GLU A 1 411 ? -28.244 -4.865 36.464 1.00 90.56 411 GLU A C 1
ATOM 3213 O O . GLU A 1 411 ? -28.799 -5.725 35.768 1.00 90.56 411 GLU A O 1
ATOM 3218 N N . LEU A 1 412 ? -28.841 -3.701 36.744 1.00 90.88 412 LEU A N 1
ATOM 3219 C CA . LEU A 1 412 ? -30.151 -3.325 36.203 1.00 90.88 412 LEU A CA 1
ATOM 3220 C C . LEU A 1 412 ? -30.116 -3.234 34.674 1.00 90.88 412 LEU A C 1
ATOM 3222 O O . LEU A 1 412 ? -30.974 -3.805 34.002 1.00 90.88 412 LEU A O 1
ATOM 3226 N N . GLY A 1 413 ? -29.102 -2.565 34.121 1.00 90.81 413 GLY A N 1
ATOM 3227 C CA . GLY A 1 413 ? -28.905 -2.440 32.681 1.00 90.81 413 GLY A CA 1
ATOM 3228 C C . GLY A 1 413 ? -28.725 -3.795 32.003 1.00 90.81 413 GLY A C 1
ATOM 3229 O O . GLY A 1 413 ? -29.351 -4.071 30.982 1.00 90.81 413 GLY A O 1
ATOM 3230 N N . ARG A 1 414 ? -27.944 -4.689 32.611 1.00 88.56 414 ARG A N 1
ATOM 3231 C CA . ARG A 1 414 ? -27.759 -6.059 32.129 1.00 88.56 414 ARG A CA 1
ATOM 3232 C C . ARG A 1 414 ? -29.072 -6.842 32.100 1.00 88.56 414 ARG A C 1
ATOM 3234 O O . ARG A 1 414 ? -29.366 -7.510 31.109 1.00 88.56 414 ARG A O 1
ATOM 3241 N N . THR A 1 415 ? -29.873 -6.726 33.157 1.00 88.50 415 THR A N 1
ATOM 3242 C CA . THR A 1 415 ? -31.191 -7.374 33.254 1.00 88.50 415 THR A CA 1
ATOM 3243 C C . THR A 1 415 ? -32.174 -6.821 32.218 1.00 88.50 415 THR A C 1
ATOM 3245 O O . THR A 1 415 ? -32.931 -7.580 31.616 1.00 88.50 415 THR A O 1
ATOM 3248 N N . ALA A 1 416 ? -32.128 -5.517 31.942 1.00 87.88 416 ALA A N 1
ATOM 3249 C CA . ALA A 1 416 ? -32.957 -4.898 30.910 1.00 87.88 416 ALA A CA 1
ATOM 3250 C C . ALA A 1 416 ? -32.581 -5.377 29.496 1.00 87.88 416 ALA A C 1
ATOM 3252 O O . ALA A 1 416 ? -33.466 -5.699 28.704 1.00 87.88 416 ALA A O 1
ATOM 3253 N N . VAL A 1 417 ? -31.281 -5.497 29.190 1.00 86.75 417 VAL A N 1
ATOM 3254 C CA . VAL A 1 417 ? -30.809 -6.049 27.903 1.00 86.75 417 VAL A CA 1
ATOM 3255 C C . VAL A 1 417 ? -31.296 -7.487 27.709 1.00 86.75 417 VAL A C 1
ATOM 3257 O O . VAL A 1 417 ? -31.696 -7.852 26.606 1.00 86.75 417 VAL A O 1
ATOM 3260 N N . LEU A 1 418 ? -31.326 -8.288 28.778 1.00 83.12 418 LEU A N 1
ATOM 3261 C CA . LEU A 1 418 ? -31.877 -9.643 28.749 1.00 83.12 418 LEU A CA 1
ATOM 3262 C C . LEU A 1 418 ? -33.362 -9.689 28.412 1.00 83.12 418 LEU A C 1
ATOM 3264 O O . LEU A 1 418 ? -33.776 -10.457 27.546 1.00 83.12 418 LEU A O 1
ATOM 3268 N N . GLN A 1 419 ? -34.156 -8.875 29.105 1.00 81.62 419 GLN A N 1
ATOM 3269 C CA . GLN A 1 419 ? -35.604 -8.833 28.921 1.00 81.62 419 GLN A CA 1
ATOM 3270 C C . GLN A 1 419 ? -35.972 -8.308 27.528 1.00 81.62 419 GLN A C 1
ATOM 3272 O O . GLN A 1 419 ? -36.858 -8.857 26.880 1.00 81.62 419 GLN A O 1
ATOM 3277 N N . GLY A 1 420 ? -35.242 -7.308 27.027 1.00 72.50 420 GLY A N 1
ATOM 3278 C CA . GLY A 1 420 ? -35.421 -6.773 25.675 1.00 72.50 420 GLY A CA 1
ATOM 3279 C C . GLY A 1 420 ? -34.901 -7.679 24.551 1.00 72.50 420 GLY A C 1
ATOM 3280 O O . GLY A 1 420 ? -35.217 -7.443 23.388 1.00 72.50 420 GLY A O 1
ATOM 3281 N N . ALA A 1 421 ? -34.104 -8.707 24.864 1.00 59.06 421 ALA A N 1
ATOM 3282 C CA . ALA A 1 421 ? -33.594 -9.670 23.888 1.00 59.06 421 ALA A CA 1
ATOM 3283 C C . ALA A 1 421 ? -34.519 -10.881 23.671 1.00 59.06 421 ALA A C 1
ATOM 3285 O O . ALA A 1 421 ? -34.235 -11.684 22.777 1.00 59.06 421 ALA A O 1
ATOM 3286 N N . GLN A 1 422 ? -35.604 -11.026 24.443 1.00 51.66 422 GLN A N 1
ATOM 3287 C CA . GLN A 1 422 ? -36.597 -12.065 24.177 1.00 51.66 422 GLN A CA 1
ATOM 3288 C C . GLN A 1 422 ? -37.381 -11.732 22.898 1.00 51.66 422 GLN A C 1
ATOM 3290 O O . GLN A 1 422 ? -37.875 -10.610 22.764 1.00 51.66 422 GLN A O 1
ATOM 3295 N N . PRO A 1 423 ? -37.533 -12.680 21.953 1.00 43.59 423 PRO A N 1
ATOM 3296 C CA . PRO A 1 423 ? -38.479 -12.513 20.862 1.00 43.59 423 PRO A CA 1
ATOM 3297 C C . PRO A 1 423 ? -39.863 -12.325 21.482 1.00 43.59 423 PRO A C 1
ATOM 3299 O O . PRO A 1 423 ? -40.339 -13.212 22.191 1.00 43.59 423 PRO A O 1
ATOM 3302 N N . GLN A 1 424 ? -40.511 -11.186 21.236 1.00 40.34 424 GLN A N 1
ATOM 3303 C CA . GLN A 1 424 ? -41.946 -11.076 21.473 1.00 40.34 424 GLN A CA 1
ATOM 3304 C C . GLN A 1 424 ? -42.624 -12.108 20.568 1.00 40.34 424 GLN A C 1
ATOM 3306 O O . GLN A 1 424 ? -42.787 -11.888 19.369 1.00 40.34 424 GLN A O 1
ATOM 3311 N N . ALA A 1 425 ? -42.969 -13.267 21.127 1.00 37.88 425 ALA A N 1
ATOM 3312 C CA . ALA A 1 425 ? -43.924 -14.165 20.511 1.00 37.88 425 ALA A CA 1
ATOM 3313 C C . ALA A 1 425 ? -45.263 -13.422 20.511 1.00 37.88 425 ALA A C 1
ATOM 3315 O O . ALA A 1 425 ? -45.923 -13.314 21.544 1.00 37.88 425 ALA A O 1
ATOM 3316 N N . LEU A 1 426 ? -45.611 -12.827 19.370 1.00 34.25 426 LEU A N 1
ATOM 3317 C CA . LEU A 1 426 ? -46.936 -12.262 19.156 1.00 34.25 426 LEU A CA 1
ATOM 3318 C C . LEU A 1 426 ? -47.969 -13.377 19.395 1.00 34.25 426 LEU A C 1
ATOM 3320 O O . LEU A 1 426 ? -47.810 -14.465 18.830 1.00 34.25 426 LEU A O 1
ATOM 3324 N N . PRO A 1 427 ? -49.011 -13.150 20.213 1.00 35.22 427 PRO A N 1
ATOM 3325 C CA . PRO A 1 427 ? -50.122 -14.080 20.298 1.00 35.22 427 PRO A CA 1
ATOM 3326 C C . PRO A 1 427 ? -50.787 -14.134 18.923 1.00 35.22 427 PRO A C 1
ATOM 3328 O O . PRO A 1 427 ? -51.153 -13.103 18.362 1.00 35.22 427 PRO A O 1
ATOM 3331 N N . ILE A 1 428 ? -50.934 -15.337 18.374 1.00 46.44 428 ILE A N 1
ATOM 3332 C CA . ILE A 1 428 ? -51.837 -15.576 17.251 1.00 46.44 428 ILE A CA 1
ATOM 3333 C C . ILE A 1 428 ? -53.251 -15.407 17.820 1.00 46.44 428 ILE A C 1
ATOM 3335 O O . ILE A 1 428 ? -53.793 -16.323 18.439 1.00 46.44 428 ILE A O 1
ATOM 3339 N N . GLU A 1 429 ? -53.815 -14.207 17.690 1.00 36.09 429 GLU A N 1
ATOM 3340 C CA . GLU A 1 429 ? -55.218 -13.956 18.002 1.00 36.09 429 GLU A CA 1
ATOM 3341 C C . GLU A 1 429 ? -56.112 -14.654 16.971 1.00 36.09 429 GLU A C 1
ATOM 3343 O O . GLU A 1 429 ? -56.094 -14.352 15.782 1.00 36.09 429 GLU A O 1
ATOM 3348 N N . GLY A 1 430 ? -56.885 -15.619 17.469 1.00 37.03 430 GLY A N 1
ATOM 3349 C CA . GLY A 1 430 ? -58.342 -15.532 17.412 1.00 37.03 430 GLY A CA 1
ATOM 3350 C C . GLY A 1 430 ? -58.999 -15.667 16.043 1.00 37.03 430 GLY A C 1
ATOM 3351 O O . GLY A 1 430 ? -59.271 -14.688 15.363 1.00 37.03 430 GLY A O 1
ATOM 3352 N N . HIS A 1 431 ? -59.386 -16.900 15.727 1.00 40.16 431 HIS A N 1
ATOM 3353 C CA . HIS A 1 431 ? -60.437 -17.247 14.775 1.00 40.16 431 HIS A CA 1
ATOM 3354 C C . HIS A 1 431 ? -61.727 -16.437 15.056 1.00 40.16 431 HIS A C 1
ATOM 3356 O O . HIS A 1 431 ? -62.428 -16.708 16.034 1.00 40.16 431 HIS A O 1
ATOM 3362 N N . GLU A 1 432 ? -62.073 -15.477 14.195 1.00 35.38 432 GLU A N 1
ATOM 3363 C CA . GLU A 1 432 ? -63.418 -14.894 14.153 1.00 35.38 432 GLU A CA 1
ATOM 3364 C C . GLU A 1 432 ? -64.398 -15.913 13.555 1.00 35.38 432 GLU A C 1
ATOM 3366 O O . GLU A 1 432 ? -64.218 -16.436 12.452 1.00 35.38 432 GLU A O 1
ATOM 3371 N N . THR A 1 433 ? -65.442 -16.212 14.322 1.00 42.41 433 THR A N 1
ATOM 3372 C CA . THR A 1 433 ? -66.621 -16.962 13.893 1.00 42.41 433 THR A CA 1
ATOM 3373 C C . THR A 1 433 ? -67.619 -15.985 13.276 1.00 42.41 433 THR A C 1
ATOM 3375 O O . THR A 1 433 ? -68.004 -14.988 13.880 1.00 42.41 433 THR A O 1
ATOM 3378 N N . THR A 1 434 ? -68.025 -16.269 12.044 1.00 38.94 434 THR A N 1
ATOM 3379 C CA . THR A 1 434 ? -69.011 -15.514 11.263 1.00 38.94 434 THR A CA 1
ATOM 3380 C C . THR A 1 434 ? -70.429 -15.777 11.784 1.00 38.94 434 THR A C 1
ATOM 3382 O O . THR A 1 434 ? -70.774 -16.944 11.982 1.00 38.94 434 THR A O 1
ATOM 3385 N N . PRO A 1 435 ? -71.302 -14.761 11.931 1.00 41.84 435 PRO A N 1
ATOM 3386 C CA . PRO A 1 435 ? -72.732 -14.991 12.018 1.00 41.84 435 PRO A CA 1
ATOM 3387 C C . PRO A 1 435 ? -73.387 -14.915 10.632 1.00 41.84 435 PRO A C 1
ATOM 3389 O O . PRO A 1 435 ? -73.032 -14.117 9.765 1.00 41.84 435 PRO A O 1
ATOM 3392 N N . SER A 1 436 ? -74.371 -15.789 10.466 1.00 39.00 436 SER A N 1
ATOM 3393 C CA . SER A 1 436 ? -75.306 -15.931 9.355 1.00 39.00 436 SER A CA 1
ATOM 3394 C C . SER A 1 436 ? -76.012 -14.631 8.954 1.00 39.00 436 SER A C 1
ATOM 3396 O O . SER A 1 436 ? -76.576 -13.951 9.812 1.00 39.00 436 SER A O 1
ATOM 3398 N N . ALA A 1 437 ? -76.103 -14.374 7.647 1.00 41.12 437 ALA A N 1
ATOM 3399 C CA . ALA A 1 437 ? -77.034 -13.414 7.064 1.00 41.12 437 ALA A CA 1
ATOM 3400 C C . ALA A 1 437 ? -78.123 -14.156 6.272 1.00 41.12 437 ALA A C 1
ATOM 3402 O O . ALA A 1 437 ? -77.850 -14.818 5.272 1.00 41.12 437 ALA A O 1
ATOM 3403 N N . THR A 1 438 ? -79.360 -14.037 6.746 1.00 42.19 438 THR A N 1
ATOM 3404 C CA . THR A 1 438 ? -80.589 -14.202 5.967 1.00 42.19 438 THR A CA 1
ATOM 3405 C C . THR A 1 438 ? -80.963 -12.863 5.340 1.00 42.19 438 THR A C 1
ATOM 3407 O O . THR A 1 438 ? -81.280 -11.938 6.087 1.00 42.19 438 THR A O 1
ATOM 3410 N N . SER A 1 439 ? -80.963 -12.794 4.008 1.00 45.00 439 SER A N 1
ATOM 3411 C CA . SER A 1 439 ? -81.979 -12.158 3.144 1.00 45.00 439 SER A CA 1
ATOM 3412 C C . SER A 1 439 ? -81.517 -12.217 1.695 1.00 45.00 439 SER A C 1
ATOM 3414 O O . SER A 1 439 ? -80.431 -11.647 1.435 1.00 45.00 439 SER A O 1
#